Protein AF-A0A1G2CEJ8-F1 (afdb_monomer_lite)

Radius of gyration: 39.68 Å; chains: 1; bounding box: 111×38×113 Å

Sequence (406 aa):
MIALFLVVLTIVLVRSVEAQSACPAGYFQYGDFCCNSDPKLEQPNSAFGRKFCQPQITGCQVSGGSFCSAGSRNICCSTNQSCGLGTIYGAEVALCVSPPPPTGGSTSICSPKSSGYIGRTKDGQNVCCGANEEAGPAGRKIGINTPYCQPKRASACATGEQFVQGTGNYQTEKKCCPSNTIPSNHPNGLPFCAKLNLPTLSITSPAADQQSVAGAFPLTAAFTARPNSSINAVQLFIDGQFERQSPPNPVSPWTVNLQTWKLAPGPHTIKFVVTDNLGRTASTERRINIVAETVPPLVKFLQPPLGTTPWPSGGSSIHIKVSAQDETGIGQFQVCLDATCFWTCPTSAPTSSNLPRTVYCSLSISLTQLFKVNPIASVITAIAYDQAHSPNLGAAGVVVHKNDAY

pLDDT: mean 77.04, std 18.59, range [28.17, 98.56]

Structure (mmCIF, N/CA/C/O backbone):
data_AF-A0A1G2CEJ8-F1
#
_entry.id   AF-A0A1G2CEJ8-F1
#
loop_
_atom_site.group_PDB
_atom_site.id
_atom_site.type_symbol
_atom_site.label_atom_id
_atom_site.label_alt_id
_atom_site.label_comp_id
_atom_site.label_asym_id
_atom_site.label_entity_id
_atom_site.label_seq_id
_atom_site.pdbx_PDB_ins_code
_atom_site.Cartn_x
_atom_site.Cartn_y
_atom_site.Cartn_z
_atom_site.occupancy
_atom_site.B_iso_or_equiv
_atom_site.auth_seq_id
_atom_site.auth_comp_id
_atom_site.auth_asym_id
_atom_site.auth_atom_id
_atom_site.pdbx_PDB_model_num
ATOM 1 N N . MET A 1 1 ? 72.422 -15.495 -41.343 1.00 35.97 1 MET A N 1
ATOM 2 C CA . MET A 1 1 ? 71.133 -15.926 -41.932 1.00 35.97 1 MET A CA 1
ATOM 3 C C . MET A 1 1 ? 70.024 -15.173 -41.221 1.00 35.97 1 MET A C 1
ATOM 5 O O . MET A 1 1 ? 69.947 -15.242 -40.004 1.00 35.97 1 MET A O 1
ATOM 9 N N . ILE A 1 2 ? 69.268 -14.374 -41.968 1.00 34.38 2 ILE A N 1
ATOM 10 C CA . ILE A 1 2 ? 68.225 -13.463 -41.480 1.00 34.38 2 ILE A CA 1
ATOM 11 C C . ILE A 1 2 ? 66.977 -14.291 -41.138 1.00 34.38 2 ILE A C 1
ATOM 13 O O . ILE A 1 2 ? 66.460 -14.987 -42.008 1.00 34.38 2 ILE A O 1
ATOM 17 N N . ALA A 1 3 ? 66.513 -14.243 -39.887 1.00 32.28 3 ALA A N 1
ATOM 18 C CA . ALA A 1 3 ? 65.269 -14.890 -39.473 1.00 32.28 3 ALA A CA 1
ATOM 19 C C . ALA A 1 3 ? 64.085 -13.951 -39.756 1.00 32.28 3 ALA A C 1
ATOM 21 O O . ALA A 1 3 ? 63.938 -12.896 -39.141 1.00 32.28 3 ALA A O 1
ATOM 22 N N . LEU A 1 4 ? 63.281 -14.339 -40.742 1.00 32.31 4 LEU A N 1
ATOM 23 C CA . LEU A 1 4 ? 62.097 -13.641 -41.225 1.00 32.31 4 LEU A CA 1
ATOM 24 C C . LEU A 1 4 ? 60.948 -13.819 -40.211 1.00 32.31 4 LEU A C 1
ATOM 26 O O . LEU A 1 4 ? 60.440 -14.926 -40.039 1.00 32.31 4 LEU A O 1
ATOM 30 N N . PHE A 1 5 ? 60.537 -12.747 -39.531 1.00 33.28 5 PHE A N 1
ATOM 31 C CA . PHE A 1 5 ? 59.326 -12.741 -38.703 1.00 33.28 5 PHE A CA 1
ATOM 32 C C . PHE A 1 5 ? 58.088 -12.759 -39.613 1.00 33.28 5 PHE A C 1
ATOM 34 O O . PHE A 1 5 ? 57.746 -11.753 -40.235 1.00 33.28 5 PHE A O 1
ATOM 41 N N . LEU A 1 6 ? 57.413 -13.908 -39.696 1.00 29.64 6 LEU A N 1
ATOM 42 C CA . LEU A 1 6 ? 56.096 -14.024 -40.320 1.00 29.64 6 LEU A CA 1
ATOM 43 C C . LEU A 1 6 ? 55.048 -13.432 -39.366 1.00 29.64 6 LEU A C 1
ATOM 45 O O . LEU A 1 6 ? 54.658 -14.052 -38.378 1.00 29.64 6 LEU A O 1
ATOM 49 N N . VAL A 1 7 ? 54.591 -12.216 -39.658 1.00 32.00 7 VAL A N 1
ATOM 50 C CA . VAL A 1 7 ? 53.389 -11.646 -39.041 1.00 32.00 7 VAL A CA 1
ATOM 51 C C . VAL A 1 7 ? 52.187 -12.401 -39.607 1.00 32.00 7 VAL A C 1
ATOM 53 O O . VAL A 1 7 ? 51.800 -12.200 -40.758 1.00 32.00 7 VAL A O 1
ATOM 56 N N . VAL A 1 8 ? 51.604 -13.295 -38.808 1.00 31.78 8 VAL A N 1
ATOM 57 C CA . VAL A 1 8 ? 50.319 -13.928 -39.124 1.00 31.78 8 VAL A CA 1
ATOM 58 C C . VAL A 1 8 ? 49.234 -12.868 -38.955 1.00 31.78 8 VAL A C 1
ATOM 60 O O . VAL A 1 8 ? 48.739 -12.622 -37.858 1.00 31.78 8 VAL A O 1
ATOM 63 N N . LEU A 1 9 ? 48.887 -12.205 -40.056 1.00 30.30 9 LEU A N 1
ATOM 64 C CA . LEU A 1 9 ? 47.687 -11.389 -40.148 1.00 30.30 9 LEU A CA 1
ATOM 65 C C . LEU A 1 9 ? 46.486 -12.346 -40.146 1.00 30.30 9 LEU A C 1
ATOM 67 O O . LEU A 1 9 ? 46.172 -12.966 -41.163 1.00 30.30 9 LEU A O 1
ATOM 71 N N . THR A 1 10 ? 45.824 -12.500 -39.002 1.00 30.91 10 THR A N 1
ATOM 72 C CA . THR A 1 10 ? 44.514 -13.151 -38.916 1.00 30.91 10 THR A CA 1
ATOM 73 C C . THR A 1 10 ? 43.495 -12.299 -39.667 1.00 30.91 10 THR A C 1
ATOM 75 O O . THR A 1 10 ? 42.851 -11.408 -39.119 1.00 30.91 10 THR A O 1
ATOM 78 N N . ILE A 1 11 ? 43.347 -12.565 -40.964 1.00 30.42 11 ILE A N 1
ATOM 79 C CA . ILE A 1 11 ? 42.188 -12.118 -41.729 1.00 30.42 11 ILE A CA 1
ATOM 80 C C . ILE A 1 11 ? 40.990 -12.864 -41.142 1.00 30.42 11 ILE A C 1
ATOM 82 O O . ILE A 1 11 ? 40.831 -14.069 -41.344 1.00 30.42 11 ILE A O 1
ATOM 86 N N . VAL A 1 12 ? 40.157 -12.151 -40.384 1.00 30.77 12 VAL A N 1
ATOM 87 C CA . VAL A 1 12 ? 38.815 -12.612 -40.023 1.00 30.77 12 VAL A CA 1
ATOM 88 C C . VAL A 1 12 ? 38.044 -12.760 -41.333 1.00 30.77 12 VAL A C 1
ATOM 90 O O . VAL A 1 12 ? 37.510 -11.793 -41.871 1.00 30.77 12 VAL A O 1
ATOM 93 N N . LEU A 1 13 ? 38.029 -13.972 -41.885 1.00 28.17 13 LEU A N 1
ATOM 94 C CA . LEU A 1 13 ? 37.090 -14.348 -42.932 1.00 28.17 13 LEU A CA 1
ATOM 95 C C . LEU A 1 13 ? 35.694 -14.255 -42.313 1.00 28.17 13 LEU A C 1
ATOM 97 O O . LEU A 1 13 ? 35.285 -15.121 -41.539 1.00 28.17 13 LEU A O 1
ATOM 101 N N . VAL A 1 14 ? 34.990 -13.163 -42.612 1.00 33.34 14 VAL A N 1
ATOM 102 C CA . VAL A 1 14 ? 33.585 -12.976 -42.252 1.00 33.34 14 VAL A CA 1
ATOM 103 C C . VAL A 1 14 ? 32.796 -14.046 -43.001 1.00 33.34 14 VAL A C 1
ATOM 105 O O . VAL A 1 14 ? 32.482 -13.887 -44.178 1.00 33.34 14 VAL A O 1
ATOM 108 N N . ARG A 1 15 ? 32.532 -15.178 -42.340 1.00 38.00 15 ARG A N 1
ATOM 109 C CA . ARG A 1 15 ? 31.596 -16.179 -42.852 1.00 38.00 15 ARG A CA 1
ATOM 110 C C . ARG A 1 15 ? 30.232 -15.503 -42.969 1.00 38.00 15 ARG A C 1
ATOM 112 O O . ARG A 1 15 ? 29.768 -14.886 -42.011 1.00 38.00 15 ARG A O 1
ATOM 119 N N . SER A 1 16 ? 29.620 -15.593 -44.144 1.00 41.19 16 SER A N 1
ATOM 120 C CA . SER A 1 16 ? 28.220 -15.237 -44.355 1.00 41.19 16 SER A CA 1
ATOM 121 C C . SER A 1 16 ? 27.370 -15.986 -43.331 1.00 41.19 16 SER A C 1
ATOM 123 O O . SER A 1 16 ? 27.399 -17.216 -43.285 1.00 41.19 16 SER A O 1
ATOM 125 N N . VAL A 1 17 ? 26.661 -15.252 -42.476 1.00 46.19 17 VAL A N 1
ATOM 126 C CA . VAL A 1 17 ? 25.715 -15.851 -41.533 1.00 46.19 17 VAL A CA 1
ATOM 127 C C . VAL A 1 17 ? 24.447 -16.119 -42.330 1.00 46.19 17 VAL A C 1
ATOM 129 O O . VAL A 1 17 ? 23.700 -15.194 -42.653 1.00 46.19 17 VAL A O 1
ATOM 132 N N . GLU A 1 18 ? 24.258 -17.376 -42.728 1.00 52.84 18 GLU A N 1
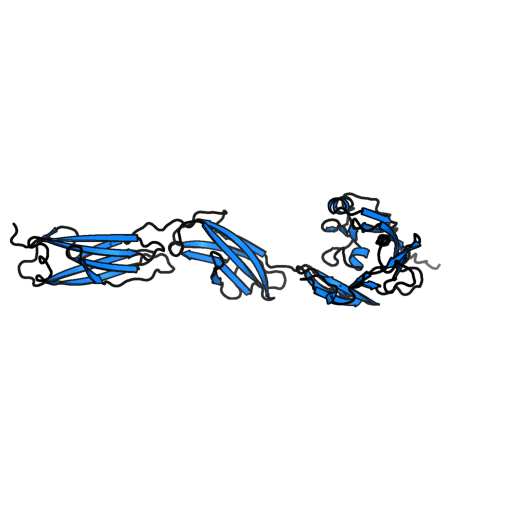ATOM 133 C CA . GLU A 1 18 ? 23.005 -17.825 -43.326 1.00 52.84 18 GLU A CA 1
ATOM 134 C C . GLU A 1 18 ? 21.825 -17.481 -42.410 1.00 52.84 18 GLU A C 1
ATOM 136 O O . GLU A 1 18 ? 21.965 -17.295 -41.201 1.00 52.84 18 GLU A O 1
ATOM 141 N N . ALA A 1 19 ? 20.651 -17.370 -43.016 1.00 52.47 19 ALA A N 1
ATOM 142 C CA . ALA A 1 19 ? 19.392 -17.105 -42.351 1.00 52.47 19 ALA A CA 1
ATOM 143 C C . ALA A 1 19 ? 19.157 -18.090 -41.172 1.00 52.47 19 ALA A C 1
ATOM 145 O O . ALA A 1 19 ? 18.872 -19.262 -41.397 1.00 52.47 19 ALA A O 1
ATOM 146 N N . GLN A 1 20 ? 19.271 -17.630 -39.917 1.00 55.91 20 GLN A N 1
ATOM 147 C CA . GLN A 1 20 ? 19.134 -18.476 -38.719 1.00 55.91 20 GLN A CA 1
ATOM 148 C C . GLN A 1 20 ? 17.984 -18.012 -37.808 1.00 55.91 20 GLN A C 1
ATOM 150 O O . GLN A 1 20 ? 17.759 -16.818 -37.605 1.00 55.91 20 GLN A O 1
ATOM 155 N N . SER A 1 21 ? 17.246 -18.979 -37.252 1.00 61.91 21 SER A N 1
ATOM 156 C CA . SER A 1 21 ? 16.123 -18.773 -36.319 1.00 61.91 21 SER A CA 1
ATOM 157 C C . SER A 1 21 ? 16.562 -18.548 -34.865 1.00 61.91 21 SER A C 1
ATOM 159 O O . SER A 1 21 ? 15.732 -18.219 -34.019 1.00 61.91 21 SER A O 1
ATOM 161 N N . ALA A 1 22 ? 17.856 -18.710 -34.580 1.00 64.88 22 ALA A N 1
ATOM 162 C CA . ALA A 1 22 ? 18.482 -18.551 -33.271 1.00 64.88 22 ALA A CA 1
ATOM 163 C C . ALA A 1 22 ? 19.863 -17.888 -33.416 1.00 64.88 22 ALA A C 1
ATOM 165 O O . ALA A 1 22 ? 20.429 -17.860 -34.508 1.00 64.88 22 ALA A O 1
ATOM 166 N N . CYS A 1 23 ? 20.407 -17.337 -32.326 1.00 64.44 23 CYS A N 1
ATOM 167 C CA . CYS A 1 23 ? 21.718 -16.691 -32.379 1.00 64.44 23 CYS A CA 1
ATOM 168 C C . CYS A 1 23 ? 22.859 -17.711 -32.539 1.00 64.44 23 CYS A C 1
ATOM 170 O O . CYS A 1 23 ? 22.865 -18.715 -31.822 1.00 64.44 23 CYS A O 1
ATOM 172 N N . PRO A 1 24 ? 23.847 -17.452 -33.419 1.00 64.75 24 PRO A N 1
ATOM 173 C CA . PRO A 1 24 ? 25.042 -18.283 -33.526 1.00 64.75 24 PRO A CA 1
ATOM 174 C C . PRO A 1 24 ? 25.794 -18.385 -32.191 1.00 64.75 24 PRO A C 1
ATOM 176 O O . PRO A 1 24 ? 25.770 -17.462 -31.373 1.00 64.75 24 PRO A O 1
ATOM 179 N N . ALA A 1 25 ? 26.525 -19.483 -31.985 1.00 55.25 25 ALA A N 1
ATOM 180 C CA . ALA A 1 25 ? 27.359 -19.657 -30.798 1.00 55.25 25 ALA A CA 1
ATOM 181 C C . ALA A 1 25 ? 28.370 -18.497 -30.650 1.00 55.25 25 ALA A C 1
ATOM 183 O O . ALA A 1 25 ? 29.103 -18.183 -31.587 1.00 55.25 25 ALA A O 1
ATOM 184 N N . GLY A 1 26 ? 28.396 -17.861 -29.472 1.00 55.47 26 GLY A N 1
ATOM 185 C CA . GLY A 1 26 ? 29.241 -16.694 -29.177 1.00 55.47 26 GLY A CA 1
ATOM 186 C C . GLY A 1 26 ? 28.588 -15.324 -29.417 1.00 55.47 26 GLY A C 1
ATOM 187 O O . GLY A 1 26 ? 29.236 -14.310 -29.173 1.00 55.47 26 GLY A O 1
ATOM 188 N N . TYR A 1 27 ? 27.326 -15.274 -29.861 1.00 60.31 27 TYR A N 1
ATOM 189 C CA . TYR A 1 27 ? 26.544 -14.039 -29.999 1.00 60.31 27 TYR A CA 1
ATOM 190 C C . TYR A 1 27 ? 25.577 -13.866 -28.815 1.00 60.31 27 TYR A C 1
ATOM 192 O O . TYR A 1 27 ? 25.020 -14.833 -28.299 1.00 60.31 27 TYR A O 1
ATOM 200 N N . PHE A 1 28 ? 25.339 -12.621 -28.407 1.00 63.06 28 PHE A N 1
ATOM 201 C CA . PHE A 1 28 ? 24.365 -12.243 -27.384 1.00 63.06 28 PHE A CA 1
ATOM 202 C C . PHE A 1 28 ? 22.986 -11.992 -28.008 1.00 63.06 28 PHE A C 1
ATOM 204 O O . PHE A 1 28 ? 22.876 -11.238 -28.975 1.00 63.06 28 PHE A O 1
ATOM 211 N N . GLN A 1 29 ? 21.929 -12.579 -27.438 1.00 66.75 29 GLN A N 1
ATOM 212 C CA . GLN A 1 29 ? 20.546 -12.349 -27.870 1.00 66.75 29 GLN A CA 1
ATOM 213 C C . GLN A 1 29 ? 19.942 -11.124 -27.167 1.00 66.75 29 GLN A C 1
ATOM 215 O O . GLN A 1 29 ? 19.992 -11.010 -25.941 1.00 66.75 29 GLN A O 1
ATOM 220 N N . TYR A 1 30 ? 19.337 -10.223 -27.939 1.00 62.62 30 TYR A N 1
ATOM 221 C CA . TYR A 1 30 ? 18.629 -9.046 -27.442 1.00 62.62 30 TYR A CA 1
ATOM 222 C C . TYR A 1 30 ? 17.319 -8.847 -28.206 1.00 62.62 30 TYR A C 1
ATOM 224 O O . TYR A 1 30 ? 17.307 -8.300 -29.310 1.00 62.62 30 TYR A O 1
ATOM 232 N N . GLY A 1 31 ? 16.214 -9.305 -27.611 1.00 68.69 31 GLY A N 1
ATOM 233 C CA . GLY A 1 31 ? 14.928 -9.384 -28.305 1.00 68.69 31 GLY A CA 1
ATOM 234 C C . GLY A 1 31 ? 15.077 -10.193 -29.593 1.00 68.69 31 GLY A C 1
ATOM 235 O O . GLY A 1 31 ? 15.577 -11.317 -29.558 1.00 68.69 31 GLY A O 1
ATOM 236 N N . ASP A 1 32 ? 14.733 -9.560 -30.712 1.00 64.94 32 ASP A N 1
ATOM 237 C CA . ASP A 1 32 ? 14.793 -10.129 -32.060 1.00 64.94 32 ASP A CA 1
ATOM 238 C C . ASP A 1 32 ? 16.157 -9.945 -32.752 1.00 64.94 32 ASP A C 1
ATOM 240 O O . ASP A 1 32 ? 16.234 -10.012 -33.975 1.00 64.94 32 ASP A O 1
ATOM 244 N N . PHE A 1 33 ? 17.241 -9.661 -32.020 1.00 64.19 33 PHE A N 1
ATOM 245 C CA . PHE A 1 33 ? 18.581 -9.429 -32.580 1.00 64.19 33 PHE A CA 1
ATOM 246 C C . PHE A 1 33 ? 19.659 -10.298 -31.917 1.00 64.19 33 PHE A C 1
ATOM 248 O O . PHE A 1 33 ? 19.593 -10.605 -30.729 1.00 64.19 33 PHE A O 1
ATOM 255 N N . CYS A 1 34 ? 20.696 -10.628 -32.685 1.00 67.44 34 CYS A N 1
ATOM 256 C CA . CYS A 1 34 ? 21.897 -11.348 -32.272 1.00 67.44 34 CYS A CA 1
ATOM 257 C C . CYS A 1 34 ? 23.133 -10.466 -32.478 1.00 67.44 34 CYS A C 1
ATOM 259 O O . CYS A 1 34 ? 23.408 -10.059 -33.605 1.00 67.44 34 CYS A O 1
ATOM 261 N N . CYS A 1 35 ? 23.889 -10.188 -31.416 1.00 66.75 35 CYS A N 1
ATOM 262 C CA . CYS A 1 35 ? 25.040 -9.277 -31.410 1.00 66.75 35 CYS A CA 1
ATOM 263 C C . CYS A 1 35 ? 26.358 -10.008 -31.118 1.00 66.75 35 CYS A C 1
ATOM 265 O O . CYS A 1 35 ? 26.410 -10.818 -30.201 1.00 66.75 35 CYS A O 1
ATOM 267 N N . ASN A 1 36 ? 27.435 -9.711 -31.851 1.00 52.38 36 ASN A N 1
ATOM 268 C CA . ASN A 1 36 ? 28.765 -10.304 -31.620 1.00 52.38 36 ASN A CA 1
ATOM 269 C C . ASN A 1 36 ? 29.618 -9.551 -30.574 1.00 52.38 36 ASN A C 1
ATOM 271 O O . ASN A 1 36 ? 30.761 -9.931 -30.324 1.00 52.38 36 ASN A O 1
ATOM 275 N N . SER A 1 37 ? 29.073 -8.483 -29.989 1.00 54.38 37 SER A N 1
ATOM 276 C CA . SER A 1 37 ? 29.638 -7.693 -28.893 1.00 54.38 37 SER A CA 1
ATOM 277 C C . SER A 1 37 ? 28.637 -7.639 -27.736 1.00 54.38 37 SER A C 1
ATOM 279 O O . SER A 1 37 ? 27.437 -7.823 -27.955 1.00 54.38 37 SER A O 1
ATOM 281 N N . ASP A 1 38 ? 29.116 -7.428 -26.501 1.00 47.25 38 ASP A N 1
ATOM 282 C CA . ASP A 1 38 ? 28.239 -7.338 -25.324 1.00 47.25 38 ASP A CA 1
ATOM 283 C C . ASP A 1 38 ? 27.252 -6.161 -25.501 1.00 47.25 38 ASP A C 1
ATOM 285 O O . ASP A 1 38 ? 27.667 -4.994 -25.513 1.00 47.25 38 ASP A O 1
ATOM 289 N N . PRO A 1 39 ? 25.936 -6.429 -25.603 1.00 47.78 39 PRO A N 1
ATOM 290 C CA . PRO A 1 39 ? 24.915 -5.415 -25.852 1.00 47.78 39 PRO A CA 1
ATOM 291 C C . PRO A 1 39 ? 24.727 -4.433 -24.684 1.00 47.78 39 PRO A C 1
ATOM 293 O O . PRO A 1 39 ? 23.977 -3.462 -24.806 1.00 47.78 39 PRO A O 1
ATOM 296 N N . LYS A 1 40 ? 25.419 -4.626 -23.549 1.00 44.12 40 LYS A N 1
ATOM 297 C CA . LYS A 1 40 ? 25.546 -3.600 -22.499 1.00 44.12 40 LYS A CA 1
ATOM 298 C C . LYS A 1 40 ? 26.284 -2.346 -22.978 1.00 44.12 40 LYS A C 1
ATOM 300 O O . LYS A 1 40 ? 26.114 -1.295 -22.362 1.00 44.12 40 LYS A O 1
ATOM 305 N N . LEU A 1 41 ? 27.068 -2.445 -24.053 1.00 43.72 41 LEU A N 1
ATOM 306 C CA . LEU A 1 41 ? 27.821 -1.335 -24.639 1.00 43.72 41 LEU A CA 1
ATOM 307 C C . LEU A 1 41 ? 27.139 -0.759 -25.898 1.00 43.72 41 LEU A C 1
ATOM 309 O O . LEU A 1 41 ? 27.263 0.438 -26.149 1.00 43.72 41 LEU A O 1
ATOM 313 N N . GLU A 1 42 ? 26.353 -1.555 -26.641 1.00 49.97 42 GLU A N 1
ATOM 314 C CA . GLU A 1 42 ? 25.749 -1.174 -27.932 1.00 49.97 42 GLU A CA 1
ATOM 315 C C . GLU A 1 42 ? 24.356 -1.787 -28.166 1.00 49.97 42 GLU A C 1
ATOM 317 O O . GLU A 1 42 ? 24.182 -3.001 -28.146 1.00 49.97 42 GLU A O 1
ATOM 322 N N . GLN A 1 43 ? 23.351 -0.954 -28.468 1.00 50.53 43 GLN A N 1
ATOM 323 C CA . GLN A 1 43 ? 22.022 -1.431 -28.881 1.00 50.53 43 GLN A CA 1
ATOM 324 C C . GLN A 1 43 ? 21.944 -1.680 -30.399 1.00 50.53 43 GLN A C 1
ATOM 326 O O . GLN A 1 43 ? 22.449 -0.841 -31.149 1.00 50.53 43 GLN A O 1
ATOM 331 N N . PRO A 1 44 ? 21.208 -2.706 -30.881 1.00 46.56 44 PRO A N 1
ATOM 332 C CA . PRO A 1 44 ? 21.122 -3.074 -32.305 1.00 46.56 44 PRO A CA 1
ATOM 333 C C . PRO A 1 44 ? 20.685 -1.946 -33.253 1.00 46.56 44 PRO A C 1
ATOM 335 O O . PRO A 1 44 ? 21.039 -1.933 -34.428 1.00 46.56 44 PRO A O 1
ATOM 338 N N . ASN A 1 45 ? 19.927 -0.973 -32.743 1.00 45.75 45 ASN A N 1
ATOM 339 C CA . ASN A 1 45 ? 19.391 0.158 -33.503 1.00 45.75 45 ASN A CA 1
ATOM 340 C C . ASN A 1 45 ? 20.382 1.333 -33.684 1.00 45.75 45 ASN A C 1
ATOM 342 O O . ASN A 1 45 ? 20.096 2.262 -34.449 1.00 45.75 45 ASN A O 1
ATOM 346 N N . SER A 1 46 ? 21.540 1.350 -33.006 1.00 45.31 46 SER A N 1
ATOM 347 C CA . SER A 1 46 ? 22.577 2.368 -33.250 1.00 45.31 46 SER A CA 1
ATOM 348 C C . SER A 1 46 ? 23.330 2.081 -34.557 1.00 45.31 46 SER A C 1
ATOM 350 O O . SER A 1 46 ? 23.334 0.951 -35.037 1.00 45.31 46 SER A O 1
ATOM 352 N N . ALA A 1 47 ? 23.964 3.087 -35.171 1.00 45.34 47 ALA A N 1
ATOM 353 C CA . ALA A 1 47 ? 24.797 2.870 -36.363 1.00 45.34 47 ALA A CA 1
ATOM 354 C C . ALA A 1 47 ? 25.948 1.881 -36.084 1.00 45.34 47 ALA A C 1
ATOM 356 O O . ALA A 1 47 ? 26.409 1.184 -36.984 1.00 45.34 47 ALA A O 1
ATOM 357 N N . PHE A 1 48 ? 26.365 1.785 -34.819 1.00 44.94 48 PHE A N 1
ATOM 358 C CA . PHE A 1 48 ? 27.366 0.850 -34.323 1.00 44.94 48 PHE A CA 1
ATOM 359 C C . PHE A 1 48 ? 26.763 -0.523 -33.959 1.00 44.94 48 PHE A C 1
ATOM 361 O O . PHE A 1 48 ? 27.320 -1.542 -34.328 1.00 44.94 48 PHE A O 1
ATOM 368 N N . GLY A 1 49 ? 25.556 -0.605 -33.398 1.00 51.41 49 GLY A N 1
ATOM 369 C CA . GLY A 1 49 ? 24.831 -1.870 -33.228 1.00 51.41 49 GLY A CA 1
ATOM 370 C C . GLY A 1 49 ? 24.467 -2.502 -34.565 1.00 51.41 49 GLY A C 1
ATOM 371 O O . GLY A 1 49 ? 24.632 -3.697 -34.744 1.00 51.41 49 GLY A O 1
ATOM 372 N N . ARG A 1 50 ? 24.151 -1.697 -35.584 1.00 52.53 50 ARG A N 1
ATOM 373 C CA . ARG A 1 50 ? 24.059 -2.148 -36.982 1.00 52.53 50 ARG A CA 1
ATOM 374 C C . ARG A 1 50 ? 25.399 -2.649 -37.539 1.00 52.53 50 ARG A C 1
ATOM 376 O O . ARG A 1 50 ? 25.397 -3.337 -38.559 1.00 52.53 50 ARG A O 1
ATOM 383 N N . LYS A 1 51 ? 26.532 -2.340 -36.880 1.00 51.22 51 LYS A N 1
ATOM 384 C CA . LYS A 1 51 ? 27.868 -2.893 -37.171 1.00 51.22 51 LYS A CA 1
ATOM 385 C C . LYS A 1 51 ? 28.155 -4.239 -36.485 1.00 51.22 51 LYS A C 1
ATOM 387 O O . LYS A 1 51 ? 28.980 -4.985 -37.018 1.00 51.22 51 LYS A O 1
ATOM 392 N N . PHE A 1 52 ? 27.457 -4.610 -35.416 1.00 54.94 52 PHE A N 1
ATOM 393 C CA . PHE A 1 52 ? 27.792 -5.807 -34.623 1.00 54.94 52 PHE A CA 1
ATOM 394 C C . PHE A 1 52 ? 26.601 -6.737 -34.343 1.00 54.94 52 PHE A C 1
ATOM 396 O O . PHE A 1 52 ? 26.798 -7.875 -33.930 1.00 54.94 52 PHE A O 1
ATOM 403 N N . CYS A 1 53 ? 25.382 -6.296 -34.651 1.00 60.22 53 CYS A N 1
ATOM 404 C CA . CYS A 1 53 ? 24.131 -7.017 -34.459 1.00 60.22 53 CYS A CA 1
ATOM 405 C C . CYS A 1 53 ? 23.415 -7.298 -35.784 1.00 60.22 53 CYS A C 1
ATOM 407 O O . CYS A 1 53 ? 23.436 -6.484 -36.709 1.00 60.22 53 CYS A O 1
ATOM 409 N N . GLN A 1 54 ? 22.743 -8.444 -35.847 1.00 67.44 54 GLN A N 1
ATOM 410 C CA . GLN A 1 54 ? 21.904 -8.893 -36.958 1.00 67.44 54 GLN A CA 1
ATOM 411 C C . GLN A 1 54 ? 20.518 -9.283 -36.416 1.00 67.44 54 GLN A C 1
ATOM 413 O O . GLN A 1 54 ? 20.448 -9.835 -35.320 1.00 67.44 54 GLN A O 1
ATOM 418 N N . PRO A 1 55 ? 19.413 -9.002 -37.123 1.00 66.50 55 PRO A N 1
ATOM 419 C CA . PRO A 1 55 ? 18.088 -9.451 -36.705 1.00 66.50 55 PRO A CA 1
ATOM 420 C C . PRO A 1 55 ? 17.934 -10.972 -36.843 1.00 66.50 55 PRO A C 1
ATOM 422 O O . PRO A 1 55 ? 18.613 -11.608 -37.650 1.00 66.50 55 PRO A O 1
ATOM 425 N N . GLN A 1 56 ? 16.996 -11.534 -36.087 1.00 72.69 56 GLN A N 1
ATOM 426 C CA . GLN A 1 56 ? 16.486 -12.893 -36.214 1.00 72.69 56 GLN A CA 1
ATOM 427 C C . GLN A 1 56 ? 15.317 -12.911 -37.198 1.00 72.69 56 GLN A C 1
ATOM 429 O O . GLN A 1 56 ? 14.472 -12.013 -37.209 1.00 72.69 56 GLN A O 1
ATOM 434 N N . ILE A 1 57 ? 15.237 -13.970 -37.999 1.00 73.62 57 ILE A N 1
ATOM 435 C CA . ILE A 1 57 ? 14.155 -14.150 -38.977 1.00 73.62 57 ILE A CA 1
ATOM 436 C C . ILE A 1 57 ? 12.803 -14.206 -38.278 1.00 73.62 57 ILE A C 1
ATOM 438 O O . ILE A 1 57 ? 11.881 -13.493 -38.661 1.00 73.62 57 ILE A O 1
ATOM 442 N N . THR A 1 58 ? 12.715 -15.005 -37.215 1.00 70.19 58 THR A N 1
ATOM 443 C CA . THR A 1 58 ? 11.473 -15.244 -36.480 1.00 70.19 58 THR A CA 1
ATOM 444 C C . THR A 1 58 ? 10.905 -13.945 -35.908 1.00 70.19 58 THR A C 1
ATOM 446 O O . THR A 1 58 ? 9.734 -13.647 -36.110 1.00 70.19 58 THR A O 1
ATOM 449 N N . GLY A 1 59 ? 11.744 -13.124 -35.271 1.00 68.00 59 GLY A N 1
ATOM 450 C CA . GLY A 1 59 ? 11.326 -11.832 -34.724 1.00 68.00 59 GLY A CA 1
ATOM 451 C C . GLY A 1 59 ? 10.931 -10.810 -35.793 1.00 68.00 59 GLY A C 1
ATOM 452 O O . GLY A 1 59 ? 9.936 -10.092 -35.663 1.00 68.00 59 GLY A O 1
ATOM 453 N N . CYS A 1 60 ? 11.653 -10.807 -36.916 1.00 69.94 60 CYS A N 1
ATOM 454 C CA . CYS A 1 60 ? 11.309 -9.971 -38.061 1.00 69.94 60 CYS A CA 1
ATOM 455 C C . CYS A 1 60 ? 9.930 -10.322 -38.647 1.00 69.94 60 CYS A C 1
ATOM 457 O O . CYS A 1 60 ? 9.124 -9.439 -38.929 1.00 69.94 60 CYS A O 1
ATOM 459 N N . GLN A 1 61 ? 9.623 -11.613 -38.773 1.00 72.38 61 GLN A N 1
ATOM 460 C CA . GLN A 1 61 ? 8.344 -12.068 -39.316 1.00 72.38 61 GLN A CA 1
ATOM 461 C C . GLN A 1 61 ? 7.174 -11.843 -38.344 1.00 72.38 61 GLN A C 1
ATOM 463 O O . GLN A 1 61 ? 6.090 -11.465 -38.785 1.00 72.38 61 GLN A O 1
ATOM 468 N N . VAL A 1 62 ? 7.381 -12.001 -37.029 1.00 67.75 62 VAL A N 1
ATOM 469 C CA . VAL A 1 62 ? 6.352 -11.734 -35.999 1.00 67.75 62 VAL A CA 1
ATOM 470 C C . VAL A 1 62 ? 5.937 -10.257 -35.972 1.00 67.75 62 VAL A C 1
ATOM 472 O O . VAL A 1 62 ? 4.778 -9.945 -35.713 1.00 67.75 62 VAL A O 1
ATOM 475 N N . SER A 1 63 ? 6.855 -9.345 -36.299 1.00 63.53 63 SER A N 1
ATOM 476 C CA . SER A 1 63 ? 6.583 -7.905 -36.413 1.00 63.53 63 SER A CA 1
ATOM 477 C C . SER A 1 63 ? 6.021 -7.481 -37.782 1.00 63.53 63 SER A C 1
ATOM 479 O O . SER A 1 63 ? 5.837 -6.290 -38.034 1.00 63.53 63 SER A O 1
ATOM 481 N N . GLY A 1 64 ? 5.728 -8.440 -38.670 1.00 66.88 64 GLY A N 1
ATOM 482 C CA . GLY A 1 64 ? 5.224 -8.190 -40.023 1.00 66.88 64 GLY A CA 1
ATOM 483 C C . GLY A 1 64 ? 6.279 -7.650 -40.994 1.00 66.88 64 GLY A C 1
ATOM 484 O O . GLY A 1 64 ? 5.936 -7.239 -42.099 1.00 66.88 64 GLY A O 1
ATOM 485 N N . GLY A 1 65 ? 7.555 -7.623 -40.605 1.00 73.50 65 GLY A N 1
ATOM 486 C CA . GLY A 1 65 ? 8.650 -7.141 -41.437 1.00 73.50 65 GLY A CA 1
ATOM 487 C C . GLY A 1 65 ? 9.155 -8.171 -42.453 1.00 73.50 65 GLY A C 1
ATOM 488 O O . GLY A 1 65 ? 8.979 -9.380 -42.306 1.00 73.50 65 GLY A O 1
ATOM 489 N N . SER A 1 66 ? 9.825 -7.679 -43.495 1.00 78.62 66 SER A N 1
ATOM 490 C CA . SER A 1 66 ? 10.553 -8.490 -44.475 1.00 78.62 66 SER A CA 1
ATOM 491 C C . SER A 1 66 ? 12.011 -8.649 -44.054 1.00 78.62 66 SER A C 1
ATOM 493 O O . SER A 1 66 ? 12.723 -7.661 -43.866 1.00 78.62 66 SER A O 1
ATOM 495 N N . PHE A 1 67 ? 12.475 -9.891 -43.919 1.00 77.81 67 PHE A N 1
ATOM 496 C CA . PHE A 1 67 ? 13.873 -10.180 -43.609 1.00 77.81 67 PHE A CA 1
ATOM 497 C C . PHE A 1 67 ? 14.730 -10.091 -44.874 1.00 77.81 67 PHE A C 1
ATOM 499 O O . PHE A 1 67 ? 14.532 -10.850 -45.820 1.00 77.81 67 PHE A O 1
ATOM 506 N N . CYS A 1 68 ? 15.699 -9.183 -44.877 1.00 76.44 68 CYS A N 1
ATOM 507 C CA . CYS A 1 68 ? 16.595 -8.936 -45.997 1.00 76.44 68 CYS A CA 1
ATOM 508 C C . CYS A 1 68 ? 18.010 -9.385 -45.634 1.00 76.44 68 CYS A C 1
ATOM 510 O O . CYS A 1 68 ? 18.574 -8.914 -44.644 1.00 76.44 68 CYS A O 1
ATOM 512 N N . SER A 1 69 ? 18.601 -10.264 -46.440 1.00 73.44 69 SER A N 1
ATOM 513 C CA . SER A 1 69 ? 19.963 -10.767 -46.246 1.00 73.44 69 SER A CA 1
ATOM 514 C C . SER A 1 69 ? 20.880 -10.361 -47.393 1.00 73.44 69 SER A C 1
ATOM 516 O O . SER A 1 69 ? 20.505 -10.450 -48.560 1.00 73.44 69 SER A O 1
ATOM 518 N N . ALA A 1 70 ? 22.089 -9.901 -47.064 1.00 65.50 70 ALA A N 1
ATOM 519 C CA . ALA A 1 70 ? 23.121 -9.623 -48.056 1.00 65.50 70 ALA A CA 1
ATOM 520 C C . ALA A 1 70 ? 24.521 -9.613 -47.441 1.00 65.50 70 ALA A C 1
ATOM 522 O O . ALA A 1 70 ? 24.785 -8.917 -46.454 1.00 65.50 70 ALA A O 1
ATOM 523 N N . GLY A 1 71 ? 25.422 -10.383 -48.053 1.00 67.31 71 GLY A N 1
ATOM 524 C CA . GLY A 1 71 ? 26.814 -10.520 -47.638 1.00 67.31 71 GLY A CA 1
ATOM 525 C C . GLY A 1 71 ? 26.985 -10.773 -46.138 1.00 67.31 71 GLY A C 1
ATOM 526 O O . GLY A 1 71 ? 26.695 -11.852 -45.624 1.00 67.31 71 GLY A O 1
ATOM 527 N N . SER A 1 72 ? 27.509 -9.767 -45.438 1.00 55.00 72 SER A N 1
ATOM 528 C CA . SER A 1 72 ? 27.880 -9.851 -44.023 1.00 55.00 72 SER A CA 1
ATOM 529 C C . SER A 1 72 ? 26.792 -9.360 -43.060 1.00 55.00 72 SER A C 1
ATOM 531 O O . SER A 1 72 ? 27.007 -9.405 -41.845 1.00 55.00 72 SER A O 1
ATOM 533 N N . ARG A 1 73 ? 25.664 -8.818 -43.548 1.00 62.50 73 ARG A N 1
ATOM 534 C CA . ARG A 1 73 ? 24.650 -8.179 -42.689 1.00 62.50 73 ARG A CA 1
ATOM 535 C C . ARG A 1 73 ? 23.227 -8.388 -43.181 1.00 62.50 73 ARG A C 1
ATOM 537 O O . ARG A 1 73 ? 22.896 -8.023 -44.305 1.00 62.50 73 ARG A O 1
ATOM 544 N N . ASN A 1 74 ? 22.381 -8.840 -42.263 1.00 71.31 74 ASN A N 1
ATOM 545 C CA . ASN A 1 74 ? 20.941 -8.941 -42.456 1.00 71.31 74 ASN A CA 1
ATOM 546 C C . ASN A 1 74 ? 20.236 -7.736 -41.808 1.00 71.31 74 ASN A C 1
ATOM 548 O O . ASN A 1 74 ? 20.752 -7.156 -40.849 1.00 71.31 74 ASN A O 1
ATOM 552 N N . ILE A 1 75 ? 19.062 -7.360 -42.307 1.00 71.81 75 ILE A N 1
ATOM 553 C CA . ILE A 1 75 ? 18.210 -6.298 -41.756 1.00 71.81 75 ILE A CA 1
ATOM 554 C C . ILE A 1 75 ? 16.738 -6.727 -41.828 1.00 71.81 75 ILE A C 1
ATOM 556 O O . ILE A 1 75 ? 16.360 -7.497 -42.705 1.00 71.81 75 ILE A O 1
ATOM 560 N N . CYS A 1 76 ? 15.911 -6.244 -40.901 1.00 74.12 76 CYS A N 1
ATOM 561 C CA . CYS A 1 76 ? 14.464 -6.413 -40.960 1.00 74.12 76 CYS A CA 1
ATOM 562 C C . CYS A 1 76 ? 13.832 -5.111 -41.451 1.00 74.12 76 CYS A C 1
ATOM 564 O O . CYS A 1 76 ? 14.008 -4.071 -40.813 1.00 74.12 76 CYS A O 1
ATOM 566 N N . CYS A 1 77 ? 13.129 -5.166 -42.576 1.00 73.25 77 CYS A N 1
ATOM 567 C CA . CYS A 1 77 ? 12.478 -4.016 -43.189 1.00 73.25 77 CYS A CA 1
ATOM 568 C C . CYS A 1 77 ? 10.992 -3.995 -42.873 1.00 73.25 77 CYS A C 1
ATOM 570 O O . CYS A 1 77 ? 10.346 -5.037 -42.847 1.00 73.25 77 CYS A O 1
ATOM 572 N N . SER A 1 78 ? 10.437 -2.809 -42.631 1.00 75.25 78 SER A N 1
ATOM 573 C CA . SER A 1 78 ? 9.000 -2.667 -42.382 1.00 75.25 78 SER A CA 1
ATOM 574 C C . SER A 1 78 ? 8.176 -3.086 -43.608 1.00 75.25 78 SER A C 1
ATOM 576 O O . SER A 1 78 ? 8.685 -3.102 -44.725 1.00 75.25 78 SER A O 1
ATOM 578 N N . THR A 1 79 ? 6.884 -3.371 -43.418 1.00 72.44 79 THR A N 1
ATOM 579 C CA . THR A 1 79 ? 5.941 -3.782 -44.485 1.00 72.44 79 THR A CA 1
ATOM 580 C C . THR A 1 79 ? 5.928 -2.862 -45.708 1.00 72.44 79 THR A C 1
ATOM 582 O O . THR A 1 79 ? 5.667 -3.307 -46.820 1.00 72.44 79 THR A O 1
ATOM 585 N N . ASN A 1 80 ? 6.233 -1.581 -45.507 1.00 66.94 80 ASN A N 1
ATOM 586 C CA . ASN A 1 80 ? 6.270 -0.563 -46.551 1.00 66.94 80 ASN A CA 1
ATOM 587 C C . ASN A 1 80 ? 7.687 -0.339 -47.099 1.00 66.94 80 ASN A C 1
ATOM 589 O O . ASN A 1 80 ? 7.978 0.769 -47.525 1.00 66.94 80 ASN A O 1
ATOM 593 N N . GLN A 1 81 ? 8.600 -1.307 -47.014 1.00 68.00 81 GLN A N 1
ATOM 594 C CA . GLN A 1 81 ? 9.985 -1.181 -47.476 1.00 68.00 81 GLN A CA 1
ATOM 595 C C . GLN A 1 81 ? 10.427 -2.449 -48.215 1.00 68.00 81 GLN A C 1
ATOM 597 O O . GLN A 1 81 ? 10.058 -3.559 -47.845 1.00 68.00 81 GLN A O 1
ATOM 602 N N . SER A 1 82 ? 11.236 -2.287 -49.259 1.00 74.06 82 SER A N 1
ATOM 603 C CA . SER A 1 82 ? 11.850 -3.367 -50.029 1.00 74.06 82 SER A CA 1
ATOM 604 C C . SER A 1 82 ? 13.307 -3.591 -49.624 1.00 74.06 82 SER A C 1
ATOM 606 O O . SER A 1 82 ? 14.001 -2.667 -49.196 1.00 74.06 82 SER A O 1
ATOM 608 N N . CYS A 1 83 ? 13.792 -4.821 -49.793 1.00 71.69 83 CYS A N 1
ATOM 609 C CA . CYS A 1 83 ? 15.201 -5.147 -49.595 1.00 71.69 83 CYS A CA 1
ATOM 610 C C . CYS A 1 83 ? 16.069 -4.490 -50.676 1.00 71.69 83 CYS A C 1
ATOM 612 O O . CYS A 1 83 ? 15.799 -4.657 -51.864 1.00 71.69 83 CYS A O 1
ATOM 614 N N . GLY A 1 84 ? 17.129 -3.794 -50.266 1.00 70.69 84 GLY A N 1
ATOM 615 C CA . GLY A 1 84 ? 18.185 -3.290 -51.147 1.00 70.69 84 GLY A CA 1
ATOM 616 C C . GLY A 1 84 ? 19.571 -3.737 -50.685 1.00 70.69 84 GLY A C 1
ATOM 617 O O . GLY A 1 84 ? 19.740 -4.248 -49.574 1.00 70.69 84 GLY A O 1
ATOM 618 N N . LEU A 1 85 ? 20.581 -3.527 -51.530 1.00 67.00 85 LEU A N 1
ATOM 619 C CA . LEU A 1 85 ? 21.969 -3.919 -51.266 1.00 67.00 85 LEU A CA 1
ATOM 620 C C . LEU A 1 85 ? 22.854 -2.698 -51.015 1.00 67.00 85 LEU A C 1
ATOM 622 O O . LEU A 1 85 ? 22.764 -1.694 -51.703 1.00 67.00 85 LEU A O 1
ATOM 626 N N . GLY A 1 86 ? 23.763 -2.759 -50.056 1.00 66.00 86 GLY A N 1
ATOM 627 C CA . GLY A 1 86 ? 24.678 -1.669 -49.724 1.00 66.00 86 GLY A CA 1
ATOM 628 C C . GLY A 1 86 ? 26.118 -2.125 -49.621 1.00 66.00 86 GLY A C 1
ATOM 629 O O . GLY A 1 86 ? 26.419 -3.317 -49.639 1.00 66.00 86 GLY A O 1
ATOM 630 N N . THR A 1 87 ? 27.013 -1.158 -49.442 1.00 57.59 87 THR A N 1
ATOM 631 C CA . THR A 1 87 ? 28.394 -1.421 -49.032 1.00 57.59 87 THR A CA 1
ATOM 632 C C . THR A 1 87 ? 28.778 -0.561 -47.839 1.00 57.59 87 THR A C 1
ATOM 634 O O . THR A 1 87 ? 28.540 0.648 -47.841 1.00 57.59 87 THR A O 1
ATOM 637 N N . ILE A 1 88 ? 29.393 -1.174 -46.825 1.00 52.78 88 ILE A N 1
ATOM 638 C CA . ILE A 1 88 ? 30.006 -0.495 -45.674 1.00 52.78 88 ILE A CA 1
ATOM 639 C C . ILE A 1 88 ? 31.473 -0.915 -45.629 1.00 52.78 88 ILE A C 1
ATOM 641 O O . ILE A 1 88 ? 31.766 -2.094 -45.452 1.00 52.78 88 ILE A O 1
ATOM 645 N N . TYR A 1 89 ? 32.398 0.035 -45.799 1.00 50.22 89 TYR A N 1
ATOM 646 C CA . TYR A 1 89 ? 33.849 -0.227 -45.810 1.00 50.22 89 TYR A CA 1
ATOM 647 C C . TYR A 1 89 ? 34.281 -1.356 -46.772 1.00 50.22 89 TYR A C 1
ATOM 649 O O . TYR A 1 89 ? 35.245 -2.066 -46.508 1.00 50.22 89 TYR A O 1
ATOM 657 N N . GLY A 1 90 ? 33.569 -1.525 -47.891 1.00 53.19 90 GLY A N 1
ATOM 658 C CA . GLY A 1 90 ? 33.860 -2.551 -48.899 1.00 53.19 90 GLY A CA 1
ATOM 659 C C . GLY A 1 90 ? 33.182 -3.909 -48.677 1.00 53.19 90 GLY A C 1
ATOM 660 O O . GLY A 1 90 ? 33.275 -4.756 -49.559 1.00 53.19 90 GLY A O 1
ATOM 661 N N . ALA A 1 91 ? 32.463 -4.116 -47.568 1.00 54.03 91 ALA A N 1
ATOM 662 C CA . ALA A 1 91 ? 31.650 -5.314 -47.335 1.00 54.03 91 ALA A CA 1
ATOM 663 C C . ALA A 1 91 ? 30.190 -5.092 -47.761 1.00 54.03 91 ALA A C 1
ATOM 665 O O . ALA A 1 91 ? 29.640 -4.014 -47.527 1.00 54.03 91 ALA A O 1
ATOM 666 N N . GLU A 1 92 ? 29.567 -6.107 -48.363 1.00 63.56 92 GLU A N 1
ATOM 667 C CA . GLU A 1 92 ? 28.156 -6.086 -48.770 1.00 63.56 92 GLU A CA 1
ATOM 668 C C . GLU A 1 92 ? 27.218 -6.211 -47.559 1.00 63.56 92 GLU A C 1
ATOM 670 O O . GLU A 1 92 ? 27.477 -6.996 -46.640 1.00 63.56 92 GLU A O 1
ATOM 675 N N . VAL A 1 93 ? 26.146 -5.414 -47.550 1.00 67.44 93 VAL A N 1
ATOM 676 C CA . VAL A 1 93 ? 25.173 -5.332 -46.448 1.00 67.44 93 VAL A CA 1
ATOM 677 C C . VAL A 1 93 ? 23.743 -5.216 -46.977 1.00 67.44 93 VAL A C 1
ATOM 679 O O . VAL A 1 93 ? 23.539 -4.631 -48.040 1.00 67.44 93 VAL A O 1
ATOM 682 N N . ALA A 1 94 ? 22.747 -5.723 -46.245 1.00 71.56 94 ALA A N 1
ATOM 683 C CA . ALA A 1 94 ? 21.337 -5.528 -46.593 1.00 71.56 94 ALA A CA 1
ATOM 684 C C . ALA A 1 94 ? 20.808 -4.184 -46.067 1.00 71.56 94 ALA A C 1
ATOM 686 O O . ALA A 1 94 ? 21.205 -3.726 -44.992 1.00 71.56 94 ALA A O 1
ATOM 687 N N . LEU A 1 95 ? 19.901 -3.560 -46.821 1.00 68.75 95 LEU A N 1
ATOM 688 C CA . LEU A 1 95 ? 19.304 -2.252 -46.544 1.00 68.75 95 LEU A CA 1
ATOM 689 C C . LEU A 1 95 ? 17.782 -2.303 -46.697 1.00 68.75 95 LEU A C 1
ATOM 691 O O . LEU A 1 95 ? 17.267 -3.097 -47.482 1.00 68.75 95 LEU A O 1
ATOM 695 N N . CYS A 1 96 ? 17.083 -1.390 -46.024 1.00 69.00 96 CYS A N 1
ATOM 696 C CA . CYS A 1 96 ? 15.664 -1.145 -46.262 1.00 69.00 96 CYS A CA 1
ATOM 697 C C . CYS A 1 96 ? 15.487 0.069 -47.159 1.00 69.00 96 CYS A C 1
ATOM 699 O O . CYS A 1 96 ? 15.954 1.163 -46.835 1.00 69.00 96 CYS A O 1
ATOM 701 N N . VAL A 1 97 ? 14.812 -0.132 -48.283 1.00 69.31 97 VAL A N 1
ATOM 702 C CA . VAL A 1 97 ? 14.523 0.903 -49.269 1.00 69.31 97 VAL A CA 1
ATOM 703 C C . VAL A 1 97 ? 13.036 1.202 -49.218 1.00 69.31 97 VAL A C 1
ATOM 705 O O . VAL A 1 97 ? 12.211 0.299 -49.298 1.00 69.31 97 VAL A O 1
ATOM 708 N N . SER A 1 98 ? 12.669 2.466 -49.062 1.00 65.69 98 SER A N 1
ATOM 709 C CA . SER A 1 98 ? 11.263 2.856 -49.147 1.00 65.69 98 SER A CA 1
ATOM 710 C C . SER A 1 98 ? 10.810 2.828 -50.617 1.00 65.69 98 SER A C 1
ATOM 712 O O . SER A 1 98 ? 11.512 3.393 -51.462 1.00 65.69 98 SER A O 1
ATOM 714 N N . PRO A 1 99 ? 9.662 2.210 -50.954 1.00 58.00 99 PRO A N 1
ATOM 715 C CA . PRO A 1 99 ? 9.110 2.238 -52.293 1.00 58.00 99 PRO A CA 1
ATOM 716 C C . PRO A 1 99 ? 8.759 3.684 -52.671 1.00 58.00 99 PRO A C 1
ATOM 718 O O . PRO A 1 99 ? 8.430 4.498 -51.798 1.00 58.00 99 PRO A O 1
ATOM 721 N N . PRO A 1 100 ? 8.818 4.033 -53.966 1.00 51.34 100 PRO A N 1
ATOM 722 C CA . PRO A 1 100 ? 8.314 5.318 -54.425 1.00 51.34 100 PRO A CA 1
ATOM 723 C C . PRO A 1 100 ? 6.817 5.439 -54.078 1.00 51.34 100 PRO A C 1
ATOM 725 O O . PRO A 1 100 ? 6.091 4.446 -54.183 1.00 51.34 100 PRO A O 1
ATOM 728 N N . PRO A 1 101 ? 6.335 6.622 -53.650 1.00 44.47 101 PRO A N 1
ATOM 729 C CA . PRO A 1 101 ? 4.929 6.796 -53.300 1.00 44.47 101 PRO A CA 1
ATOM 730 C C . PRO A 1 101 ? 4.025 6.518 -54.514 1.00 44.47 101 PRO A C 1
ATOM 732 O O . PRO A 1 101 ? 4.439 6.777 -55.651 1.00 44.47 101 PRO A O 1
ATOM 735 N N . PRO A 1 102 ? 2.797 6.005 -54.300 1.00 43.72 102 PRO A N 1
ATOM 736 C CA . PRO A 1 102 ? 1.855 5.747 -55.380 1.00 43.72 102 PRO A CA 1
ATOM 737 C C . PRO A 1 102 ? 1.574 7.043 -56.145 1.00 43.72 102 PRO A C 1
ATOM 739 O O . PRO A 1 102 ? 1.337 8.102 -55.565 1.00 43.72 102 PRO A O 1
ATOM 742 N N . THR A 1 103 ? 1.649 6.959 -57.469 1.00 46.78 103 THR A N 1
ATOM 743 C CA . THR A 1 103 ? 1.494 8.088 -58.386 1.00 46.78 103 THR A CA 1
ATOM 744 C C . THR A 1 103 ? 0.090 8.678 -58.282 1.00 46.78 103 THR A C 1
ATOM 746 O O . THR A 1 103 ? -0.855 8.150 -58.861 1.00 46.78 103 THR A O 1
ATOM 749 N N . GLY A 1 104 ? -0.039 9.783 -57.549 1.00 43.25 104 GLY A N 1
ATOM 750 C CA . GLY A 1 104 ? -1.298 10.507 -57.401 1.00 43.25 104 GLY A CA 1
ATOM 751 C C . GLY A 1 104 ? -1.188 11.648 -56.394 1.00 43.25 104 GLY A C 1
ATOM 752 O O . GLY A 1 104 ? -1.687 11.541 -55.283 1.00 43.25 104 GLY A O 1
ATOM 753 N N . GLY A 1 105 ? -0.516 12.736 -56.780 1.00 39.84 105 GLY A N 1
ATOM 754 C CA . GLY A 1 105 ? -0.380 13.956 -55.974 1.00 39.84 105 GLY A CA 1
ATOM 755 C C . GLY A 1 105 ? 1.078 14.378 -55.806 1.00 39.84 105 GLY A C 1
ATOM 756 O O . GLY A 1 105 ? 1.940 13.550 -55.520 1.00 39.84 105 GLY A O 1
ATOM 757 N N . SER A 1 106 ? 1.368 15.662 -56.030 1.00 49.97 106 SER A N 1
ATOM 758 C CA . SER A 1 106 ? 2.716 16.244 -56.082 1.00 49.97 106 SER A CA 1
ATOM 759 C C . SER A 1 106 ? 3.547 15.942 -54.826 1.00 49.97 106 SER A C 1
ATOM 761 O O . SER A 1 106 ? 3.515 16.681 -53.844 1.00 49.97 106 SER A O 1
ATOM 763 N N . THR A 1 107 ? 4.323 14.865 -54.862 1.00 44.59 107 THR A N 1
ATOM 764 C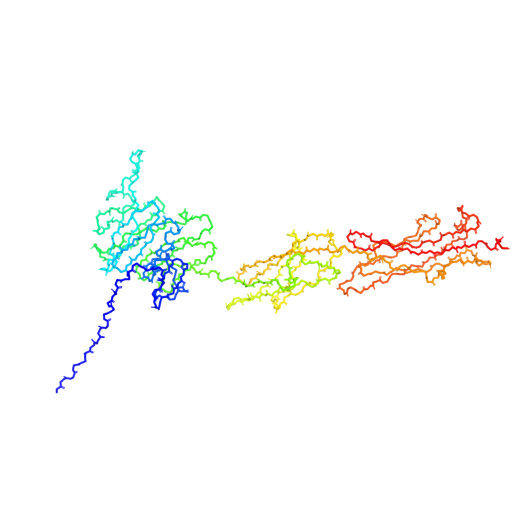 CA . THR A 1 107 ? 5.305 14.514 -53.835 1.00 44.59 107 THR A CA 1
ATOM 765 C C . THR A 1 107 ? 6.581 14.053 -54.524 1.00 44.59 107 THR A C 1
ATOM 767 O O . THR A 1 107 ? 6.556 13.426 -55.582 1.00 44.59 107 THR A O 1
ATOM 770 N N . SER A 1 108 ? 7.722 14.470 -53.979 1.00 51.94 108 SER A N 1
ATOM 771 C CA . SER A 1 108 ? 9.043 14.299 -54.578 1.00 51.94 108 SER A CA 1
ATOM 772 C C . SER A 1 108 ? 9.351 12.822 -54.844 1.00 51.94 108 SER A C 1
ATOM 774 O O . SER A 1 108 ? 9.609 12.072 -53.903 1.00 51.94 108 SER A O 1
ATOM 776 N N . ILE A 1 109 ? 9.384 12.412 -56.115 1.00 60.06 109 ILE A N 1
ATOM 777 C CA . ILE A 1 109 ? 9.940 11.118 -56.535 1.00 60.06 109 ILE A CA 1
ATOM 778 C C . ILE A 1 109 ? 11.361 11.036 -55.977 1.00 60.06 109 ILE A C 1
ATOM 780 O O . ILE A 1 109 ? 12.137 11.972 -56.176 1.00 60.06 109 ILE A O 1
ATOM 784 N N . CYS A 1 110 ? 11.717 9.964 -55.261 1.00 66.75 110 CYS A N 1
ATOM 785 C CA . CYS A 1 110 ? 13.086 9.803 -54.779 1.00 66.75 110 CYS A CA 1
ATOM 786 C C . CYS A 1 110 ? 14.042 9.695 -55.975 1.00 66.75 110 CYS A C 1
ATOM 788 O O . CYS A 1 110 ? 14.086 8.699 -56.700 1.00 66.75 110 CYS A O 1
ATOM 790 N N . SER A 1 111 ? 14.786 10.769 -56.211 1.00 73.19 111 SER A N 1
ATOM 791 C CA . SER A 1 111 ? 15.644 10.955 -57.370 1.00 73.19 111 SER A CA 1
ATOM 792 C C . SER A 1 111 ? 16.924 11.658 -56.934 1.00 73.19 111 SER A C 1
ATOM 794 O O . SER A 1 111 ? 16.913 12.332 -55.905 1.00 73.19 111 SER A O 1
ATOM 796 N N . PRO A 1 112 ? 18.000 11.616 -57.735 1.00 71.75 112 PRO A N 1
ATOM 797 C CA . PRO A 1 112 ? 19.215 12.379 -57.447 1.00 71.75 112 PRO A CA 1
ATOM 798 C C . PRO A 1 112 ? 19.005 13.896 -57.306 1.00 71.75 112 PRO A C 1
ATOM 800 O O . PRO A 1 112 ? 19.884 14.586 -56.804 1.00 71.75 112 PRO A O 1
ATOM 803 N N . LYS A 1 113 ? 17.861 14.425 -57.764 1.00 70.06 113 LYS A N 1
ATOM 804 C CA . LYS A 1 113 ? 17.491 15.845 -57.662 1.00 70.06 113 LYS A CA 1
ATOM 805 C C . LYS A 1 113 ? 16.650 16.164 -56.418 1.00 70.06 113 LYS A C 1
ATOM 807 O O . LYS A 1 113 ? 16.315 17.322 -56.194 1.00 70.06 113 LYS A O 1
ATOM 812 N N . SER A 1 114 ? 16.272 15.157 -55.635 1.00 70.44 114 SER A N 1
ATOM 813 C CA . SER A 1 114 ? 15.399 15.320 -54.472 1.00 70.44 114 SER A CA 1
ATOM 814 C C . SER A 1 114 ? 16.195 15.831 -53.274 1.00 70.44 114 SER A C 1
ATOM 816 O O . SER A 1 114 ? 17.304 15.374 -53.019 1.00 70.44 114 SER A O 1
ATOM 818 N N . SER A 1 115 ? 15.616 16.753 -52.501 1.00 66.38 115 SER A N 1
ATOM 819 C CA . SER A 1 115 ? 16.285 17.402 -51.359 1.00 66.38 115 SER A CA 1
ATOM 820 C C . SER A 1 115 ? 16.696 16.442 -50.236 1.00 66.38 115 SER A C 1
ATOM 822 O O . SER A 1 115 ? 17.555 16.780 -49.427 1.00 66.38 115 SER A O 1
ATOM 824 N N . GLY A 1 116 ? 16.098 15.250 -50.187 1.00 68.06 116 GLY A N 1
ATOM 825 C CA . GLY A 1 116 ? 16.443 14.177 -49.257 1.00 68.06 116 GLY A CA 1
ATOM 826 C C . GLY A 1 116 ? 17.300 13.065 -49.858 1.00 68.06 116 GLY A C 1
ATOM 827 O O . GLY A 1 116 ? 17.436 12.044 -49.204 1.00 68.06 116 GLY A O 1
ATOM 828 N N . TYR A 1 117 ? 17.823 13.190 -51.083 1.00 73.38 117 TYR A N 1
ATOM 829 C CA . TYR A 1 117 ? 18.597 12.124 -51.728 1.00 73.38 117 TYR A CA 1
ATOM 830 C C . TYR A 1 117 ? 19.949 11.903 -51.051 1.00 73.38 117 TYR A C 1
ATOM 832 O O . TYR A 1 117 ? 20.730 12.838 -50.880 1.00 73.38 117 TYR A O 1
ATOM 840 N N . ILE A 1 118 ? 20.236 10.648 -50.703 1.00 70.81 118 ILE A N 1
ATOM 841 C CA . ILE A 1 118 ? 21.429 10.286 -49.926 1.00 70.81 118 ILE A CA 1
ATOM 842 C C . ILE A 1 118 ? 22.327 9.249 -50.603 1.00 70.81 118 ILE A C 1
ATOM 844 O O . ILE A 1 118 ? 23.362 8.874 -50.056 1.00 70.81 118 ILE A O 1
ATOM 848 N N . GLY A 1 119 ? 21.966 8.809 -51.808 1.00 71.00 119 GLY A N 1
ATOM 849 C CA . GLY A 1 119 ? 22.778 7.910 -52.619 1.00 71.00 119 GLY A CA 1
ATOM 850 C C . GLY A 1 119 ? 21.963 6.803 -53.272 1.00 71.00 119 GLY A C 1
ATOM 851 O O . GLY A 1 119 ? 20.731 6.831 -53.284 1.00 71.00 119 GLY A O 1
ATOM 852 N N . ARG A 1 120 ? 22.680 5.821 -53.823 1.00 67.88 120 ARG A N 1
ATOM 853 C CA . ARG A 1 120 ? 22.095 4.602 -54.382 1.00 67.88 120 ARG A CA 1
ATOM 854 C C . ARG A 1 120 ? 22.545 3.381 -53.609 1.00 67.88 120 ARG A C 1
ATOM 856 O O . ARG A 1 120 ? 23.663 3.336 -53.096 1.00 67.88 120 ARG A O 1
ATOM 863 N N . THR A 1 121 ? 21.675 2.392 -53.582 1.00 63.44 121 THR A N 1
ATOM 864 C CA . THR A 1 121 ? 22.023 1.023 -53.236 1.00 63.44 121 THR A CA 1
ATOM 865 C C . THR A 1 121 ? 22.877 0.398 -54.357 1.00 63.44 121 THR A C 1
ATOM 867 O O . THR A 1 121 ? 22.921 0.896 -55.486 1.00 63.44 121 THR A O 1
ATOM 870 N N . LYS A 1 122 ? 23.589 -0.693 -54.062 1.00 60.66 122 LYS A N 1
ATOM 871 C CA . LYS A 1 122 ? 24.397 -1.483 -55.005 1.00 60.66 122 LYS A CA 1
ATOM 872 C C . LYS A 1 122 ? 23.544 -2.079 -56.134 1.00 60.66 122 LYS A C 1
ATOM 874 O O . LYS A 1 122 ? 24.038 -2.216 -57.247 1.00 60.66 122 LYS A O 1
ATOM 879 N N . ASP A 1 123 ? 22.270 -2.368 -55.873 1.00 64.12 123 ASP A N 1
ATOM 880 C CA . ASP A 1 123 ? 21.261 -2.774 -56.863 1.00 64.12 123 ASP A CA 1
ATOM 881 C C . ASP A 1 123 ? 20.655 -1.589 -57.649 1.00 64.12 123 ASP A C 1
ATOM 883 O O . ASP A 1 123 ? 19.778 -1.777 -58.486 1.00 64.12 123 ASP A O 1
ATOM 887 N N . GLY A 1 124 ? 21.151 -0.365 -57.437 1.00 68.00 124 GLY A N 1
ATOM 888 C CA . GLY A 1 124 ? 20.844 0.803 -58.266 1.00 68.00 124 GLY A CA 1
ATOM 889 C C . GLY A 1 124 ? 19.609 1.605 -57.852 1.00 68.00 124 GLY A C 1
ATOM 890 O O . GLY A 1 124 ? 19.285 2.586 -58.527 1.00 68.00 124 GLY A O 1
ATOM 891 N N . GLN A 1 125 ? 18.945 1.256 -56.747 1.00 71.56 125 GLN A N 1
ATOM 892 C CA . GLN A 1 125 ? 17.786 1.992 -56.237 1.00 71.56 125 GLN A CA 1
ATOM 893 C C . GLN A 1 125 ? 18.224 3.287 -55.540 1.00 71.56 125 GLN A C 1
ATOM 895 O O . GLN A 1 125 ? 19.207 3.313 -54.799 1.00 71.56 125 GLN A O 1
ATOM 900 N N . ASN A 1 126 ? 17.500 4.386 -55.772 1.00 72.81 126 ASN A N 1
ATOM 901 C CA . ASN A 1 126 ? 17.753 5.649 -55.074 1.00 72.81 126 ASN A CA 1
ATOM 902 C C . ASN A 1 126 ? 17.238 5.563 -53.632 1.00 72.81 126 ASN A C 1
ATOM 904 O O . ASN A 1 126 ? 16.135 5.077 -53.398 1.00 72.81 126 ASN A O 1
ATOM 908 N N . VAL A 1 127 ? 17.995 6.118 -52.687 1.00 71.69 127 VAL A N 1
ATOM 909 C CA . VAL A 1 127 ? 17.585 6.225 -51.283 1.00 71.69 127 VAL A CA 1
ATOM 910 C C . VAL A 1 127 ? 17.415 7.695 -50.920 1.00 71.69 127 VAL A C 1
ATOM 912 O O . VAL A 1 127 ? 18.299 8.515 -51.189 1.00 71.69 127 VAL A O 1
ATOM 915 N N . CYS A 1 128 ? 16.278 8.024 -50.306 1.00 74.62 128 CYS A N 1
ATOM 916 C CA . CYS A 1 128 ? 15.970 9.368 -49.838 1.00 74.62 128 CYS A CA 1
ATOM 917 C C . CYS A 1 128 ? 15.450 9.347 -48.401 1.00 74.62 128 CYS A C 1
ATOM 919 O O . CYS A 1 128 ? 14.650 8.485 -48.046 1.00 74.62 128 CYS A O 1
ATOM 921 N N . CYS A 1 129 ? 15.871 10.325 -47.606 1.00 74.69 129 CYS A N 1
ATOM 922 C CA . CYS A 1 129 ? 15.391 10.531 -46.247 1.00 74.69 129 CYS A CA 1
ATOM 923 C C . CYS A 1 129 ? 14.053 11.267 -46.206 1.00 74.69 129 CYS A C 1
ATOM 925 O O . CYS A 1 129 ? 13.743 12.073 -47.091 1.00 74.69 129 CYS A O 1
ATOM 927 N N . GLY A 1 130 ? 13.272 11.003 -45.156 1.00 74.06 130 GLY A N 1
ATOM 928 C CA . GLY A 1 130 ? 12.017 11.695 -44.893 1.00 74.06 130 GLY A CA 1
ATOM 929 C C . GLY A 1 130 ? 12.200 13.186 -44.580 1.00 74.06 130 GLY A C 1
ATOM 930 O O . GLY A 1 130 ? 13.304 13.689 -44.367 1.00 74.06 130 GLY A O 1
ATOM 931 N N . ALA A 1 131 ? 11.090 13.924 -44.499 1.00 77.19 131 ALA A N 1
ATOM 932 C CA . ALA A 1 131 ? 11.106 15.378 -44.291 1.00 77.19 131 ALA A CA 1
ATOM 933 C C . ALA A 1 131 ? 11.867 15.819 -43.018 1.00 77.19 131 ALA A C 1
ATOM 935 O O . ALA A 1 131 ? 12.520 16.868 -43.022 1.00 77.19 131 ALA A O 1
ATOM 936 N N . ASN A 1 132 ? 11.843 14.993 -41.967 1.00 77.94 132 ASN A N 1
ATOM 937 C CA . ASN A 1 132 ? 12.496 15.240 -40.676 1.00 77.94 132 ASN A CA 1
ATOM 938 C C . ASN A 1 132 ? 13.852 14.524 -40.512 1.00 77.94 132 ASN A C 1
ATOM 940 O O . ASN A 1 132 ? 14.445 14.564 -39.433 1.00 77.94 132 ASN A O 1
ATOM 944 N N . GLU A 1 133 ? 14.372 13.926 -41.581 1.00 80.81 133 GLU A N 1
ATOM 945 C CA . GLU A 1 133 ? 15.592 13.120 -41.576 1.00 80.81 133 GLU A CA 1
ATOM 946 C C . GLU A 1 133 ? 16.642 13.656 -42.559 1.00 80.81 133 GLU A C 1
ATOM 948 O O . GLU A 1 133 ? 16.326 14.178 -43.627 1.00 80.81 133 GLU A O 1
ATOM 953 N N . GLU A 1 134 ? 17.913 13.532 -42.211 1.00 75.88 134 GLU A N 1
ATOM 954 C CA . GLU A 1 134 ? 19.049 13.900 -43.056 1.00 75.88 134 GLU A CA 1
ATOM 955 C C . GLU A 1 134 ? 19.945 12.699 -43.326 1.00 75.88 134 GLU A C 1
ATOM 957 O O . GLU A 1 134 ? 19.883 11.683 -42.630 1.00 75.88 134 GLU A O 1
ATOM 962 N N . ALA A 1 135 ? 20.812 12.848 -44.325 1.00 73.81 135 ALA A N 1
ATOM 963 C CA . ALA A 1 135 ? 21.877 11.896 -44.570 1.00 73.81 135 ALA A CA 1
ATOM 964 C C . ALA A 1 135 ? 22.742 11.728 -43.320 1.00 73.81 135 ALA A C 1
ATOM 966 O O . ALA A 1 135 ? 23.179 12.706 -42.705 1.00 73.81 135 ALA A O 1
ATOM 967 N N . GLY A 1 136 ? 23.034 10.474 -42.994 1.00 69.94 136 GLY A N 1
ATOM 968 C CA . GLY A 1 136 ? 24.150 10.148 -42.130 1.00 69.94 136 GLY A CA 1
ATOM 969 C C . GLY A 1 136 ? 25.457 10.736 -42.678 1.00 69.94 136 GLY A C 1
ATOM 970 O O . GLY A 1 136 ? 25.612 10.883 -43.896 1.00 69.94 136 GLY A O 1
ATOM 971 N N . PRO A 1 137 ? 26.419 11.079 -41.814 1.00 63.72 137 PRO A N 1
ATOM 972 C CA . PRO A 1 137 ? 27.705 11.593 -42.250 1.00 63.72 137 PRO A CA 1
ATOM 973 C C . PRO A 1 137 ? 28.411 10.654 -43.243 1.00 63.72 137 PRO A C 1
ATOM 975 O O . PRO A 1 137 ? 28.587 9.459 -42.995 1.00 63.72 137 PRO A O 1
ATOM 978 N N . ALA A 1 138 ? 28.851 11.212 -44.373 1.00 55.22 138 ALA A N 1
ATOM 979 C CA . ALA A 1 138 ? 29.524 10.467 -45.429 1.00 55.22 138 ALA A CA 1
ATOM 980 C C . ALA A 1 138 ? 30.899 9.947 -44.963 1.00 55.22 138 ALA A C 1
ATOM 982 O O . ALA A 1 138 ? 31.790 10.715 -44.590 1.00 55.22 138 ALA A O 1
ATOM 983 N N . GLY A 1 139 ? 31.118 8.633 -45.048 1.00 49.22 139 GLY A N 1
ATOM 984 C CA . GLY A 1 139 ? 32.462 8.060 -45.017 1.00 49.22 139 GLY A CA 1
ATOM 985 C C . GLY A 1 139 ? 33.307 8.637 -46.160 1.00 49.22 139 GLY A C 1
ATOM 986 O O . GLY A 1 139 ? 32.829 8.856 -47.271 1.00 49.22 139 GLY A O 1
ATOM 987 N N . ARG A 1 140 ? 34.573 8.948 -45.892 1.00 41.62 140 ARG A N 1
ATOM 988 C CA . ARG A 1 140 ? 35.438 9.807 -46.723 1.00 41.62 140 ARG A CA 1
ATOM 989 C C . ARG A 1 140 ? 35.920 9.190 -48.059 1.00 41.62 140 ARG A C 1
ATOM 991 O O . ARG A 1 140 ? 37.022 9.500 -48.500 1.00 41.62 140 ARG A O 1
ATOM 998 N N . LYS A 1 141 ? 35.135 8.327 -48.716 1.00 42.03 141 LYS A N 1
ATOM 999 C CA . LYS A 1 141 ? 35.396 7.841 -50.083 1.00 42.03 141 LYS A CA 1
ATOM 1000 C C . LYS A 1 141 ? 34.116 7.820 -50.918 1.00 42.03 141 LYS A C 1
ATOM 1002 O O . LYS A 1 141 ? 33.167 7.097 -50.620 1.00 42.03 141 LYS A O 1
ATOM 1007 N N . ILE A 1 142 ? 34.134 8.616 -51.984 1.00 40.16 142 ILE A N 1
ATOM 1008 C CA . ILE A 1 142 ? 33.123 8.649 -53.042 1.00 40.16 142 ILE A CA 1
ATOM 1009 C C . ILE A 1 142 ? 32.971 7.216 -53.585 1.00 40.16 142 ILE A C 1
ATOM 1011 O O . ILE A 1 142 ? 33.932 6.659 -54.106 1.00 40.16 142 ILE A O 1
ATOM 1015 N N . GLY A 1 143 ? 31.794 6.605 -53.396 1.00 47.62 143 GLY A N 1
ATOM 1016 C CA . GLY A 1 143 ? 31.439 5.294 -53.963 1.00 47.62 143 GLY A CA 1
ATOM 1017 C C . GLY A 1 143 ? 31.341 4.088 -53.010 1.00 47.62 143 GLY A C 1
ATOM 1018 O O . GLY A 1 143 ? 31.062 3.001 -53.498 1.00 47.62 143 GLY A O 1
ATOM 1019 N N . ILE A 1 144 ? 31.545 4.229 -51.686 1.00 49.56 144 ILE A N 1
ATOM 1020 C CA . ILE A 1 144 ? 31.543 3.079 -50.734 1.00 49.56 144 ILE A CA 1
ATOM 1021 C C . ILE A 1 144 ? 30.677 3.327 -49.476 1.00 49.56 144 ILE A C 1
ATOM 1023 O O . ILE A 1 144 ? 30.812 2.632 -48.470 1.00 49.56 144 ILE A O 1
ATOM 1027 N N . ASN A 1 145 ? 29.791 4.325 -49.483 1.00 53.38 145 ASN A N 1
ATOM 1028 C CA . ASN A 1 145 ? 28.949 4.616 -48.319 1.00 53.38 145 ASN A CA 1
ATOM 1029 C C . ASN A 1 145 ? 27.576 3.976 -48.442 1.00 53.38 145 ASN A C 1
ATOM 1031 O O . ASN A 1 145 ? 26.916 4.100 -49.469 1.00 53.38 145 ASN A O 1
ATOM 1035 N N . THR A 1 146 ? 27.127 3.364 -47.350 1.00 56.91 146 THR A N 1
ATOM 1036 C CA . THR A 1 146 ? 25.737 2.953 -47.203 1.00 56.91 146 THR A CA 1
ATOM 1037 C C . THR A 1 146 ? 24.874 4.184 -46.951 1.00 56.91 146 THR A C 1
ATOM 1039 O O . THR A 1 146 ? 25.094 4.860 -45.941 1.00 56.91 146 THR A O 1
ATOM 1042 N N . PRO A 1 147 ? 23.912 4.493 -47.836 1.00 63.66 147 PRO A N 1
ATOM 1043 C CA . PRO A 1 147 ? 22.953 5.552 -47.582 1.00 63.66 147 PRO A CA 1
ATOM 1044 C C . PRO A 1 147 ? 22.099 5.170 -46.366 1.00 63.66 147 PRO A C 1
ATOM 1046 O O . PRO A 1 147 ? 21.393 4.165 -46.389 1.00 63.66 147 PRO A O 1
ATOM 1049 N N . TYR A 1 148 ? 22.165 5.964 -45.298 1.00 69.25 148 TYR A N 1
ATOM 1050 C CA . TYR A 1 148 ? 21.239 5.863 -44.173 1.00 69.25 148 TYR A CA 1
ATOM 1051 C C . TYR A 1 148 ? 20.774 7.245 -43.713 1.00 69.25 148 TYR A C 1
ATOM 1053 O O . TYR A 1 148 ? 21.449 8.252 -43.942 1.00 69.25 148 TYR A O 1
ATOM 1061 N N . CYS A 1 149 ? 19.618 7.264 -43.055 1.00 75.12 149 CYS A N 1
ATOM 1062 C CA . CYS A 1 149 ? 18.971 8.465 -42.547 1.00 75.12 149 CYS A CA 1
ATOM 1063 C C . CYS A 1 149 ? 19.107 8.574 -41.025 1.00 75.12 149 CYS A C 1
ATOM 1065 O O . CYS A 1 149 ? 19.095 7.566 -40.313 1.00 75.12 149 CYS A O 1
ATOM 1067 N N . GLN A 1 150 ? 19.237 9.804 -40.535 1.00 77.56 150 GLN A N 1
ATOM 1068 C CA . GLN A 1 150 ? 19.277 10.161 -39.115 1.00 77.56 150 GLN A CA 1
ATOM 1069 C C . GLN A 1 150 ? 18.368 11.377 -38.848 1.00 77.56 150 GLN A C 1
ATOM 1071 O O . GLN A 1 150 ? 18.094 12.138 -39.777 1.00 77.56 150 GLN A O 1
ATOM 1076 N N . PRO A 1 151 ? 17.878 11.604 -37.614 1.00 83.81 151 PRO A N 1
ATOM 1077 C CA . PRO A 1 151 ? 17.012 12.747 -37.316 1.00 83.81 151 PRO A CA 1
ATOM 1078 C C . PRO A 1 151 ? 17.735 14.084 -37.535 1.00 83.81 151 PRO A C 1
ATOM 1080 O O . PRO A 1 151 ? 18.847 14.275 -37.049 1.00 83.81 151 PRO A O 1
ATOM 1083 N N . LYS A 1 152 ? 17.082 15.049 -38.201 1.00 85.31 152 LYS A N 1
ATOM 1084 C CA . LYS A 1 152 ? 17.659 16.388 -38.459 1.00 85.31 152 LYS A CA 1
ATOM 1085 C C . LYS A 1 152 ? 17.933 17.175 -37.179 1.00 85.31 152 LYS A C 1
ATOM 1087 O O . LYS A 1 152 ? 18.942 17.875 -37.073 1.00 85.31 152 LYS A O 1
ATOM 1092 N N . ARG A 1 153 ? 16.986 17.114 -36.240 1.00 88.06 153 ARG A N 1
ATOM 1093 C CA . ARG A 1 153 ? 16.893 17.957 -35.039 1.00 88.06 153 ARG A CA 1
ATOM 1094 C C . ARG A 1 153 ? 15.980 17.314 -33.999 1.00 88.06 153 ARG A C 1
ATOM 1096 O O . ARG A 1 153 ? 15.273 16.364 -34.314 1.00 88.06 153 ARG A O 1
ATOM 1103 N N . ALA A 1 154 ? 15.925 17.891 -32.802 1.00 86.06 154 ALA A N 1
ATOM 1104 C CA . ALA A 1 154 ? 15.141 17.344 -31.697 1.00 86.06 154 ALA A CA 1
ATOM 1105 C C . ALA A 1 154 ? 13.644 17.165 -31.992 1.00 86.06 154 ALA A C 1
ATOM 1107 O O . ALA A 1 154 ? 13.059 16.174 -31.576 1.00 86.06 154 ALA A O 1
ATOM 1108 N N . SER A 1 155 ? 13.036 18.058 -32.780 1.00 87.88 155 SER A N 1
ATOM 1109 C CA . SER A 1 155 ? 11.625 17.937 -33.173 1.00 87.88 155 SER A CA 1
ATOM 1110 C C . SER A 1 155 ? 11.331 16.807 -34.167 1.00 87.88 155 SER A C 1
ATOM 1112 O O . SER A 1 155 ? 10.176 16.603 -34.522 1.00 87.88 155 SER A O 1
ATOM 1114 N N . ALA A 1 156 ? 12.356 16.089 -34.636 1.00 87.31 156 ALA A N 1
ATOM 1115 C CA . ALA A 1 156 ? 12.181 14.866 -35.413 1.00 87.31 156 ALA A CA 1
ATOM 1116 C C . ALA A 1 156 ? 11.879 13.641 -34.531 1.00 87.31 156 ALA A C 1
ATOM 1118 O O . ALA A 1 156 ? 11.439 12.627 -35.065 1.00 87.31 156 ALA A O 1
ATOM 1119 N N . CYS A 1 157 ? 12.129 13.720 -33.220 1.00 83.44 157 CYS A N 1
ATOM 1120 C CA . CYS A 1 157 ? 11.874 12.629 -32.284 1.00 83.44 157 CYS A CA 1
ATOM 1121 C C . CYS A 1 157 ? 10.403 12.583 -31.860 1.00 83.44 157 CYS A C 1
ATOM 1123 O O . CYS A 1 157 ? 9.740 13.621 -31.774 1.00 83.44 157 CYS A O 1
ATOM 1125 N N . ALA A 1 158 ? 9.896 11.381 -31.584 1.00 83.56 158 ALA A N 1
ATOM 1126 C CA . ALA A 1 158 ? 8.524 11.196 -31.133 1.00 83.56 158 ALA A CA 1
ATOM 1127 C C . ALA A 1 158 ? 8.315 11.748 -29.712 1.00 83.56 158 ALA A C 1
ATOM 1129 O O . ALA A 1 158 ? 9.257 11.957 -28.945 1.00 83.56 158 ALA A O 1
ATOM 1130 N N . THR A 1 159 ? 7.058 11.977 -29.330 1.00 81.44 159 THR A N 1
ATOM 1131 C CA . THR A 1 159 ? 6.714 12.421 -27.974 1.00 81.44 159 THR A CA 1
ATOM 1132 C C . THR A 1 159 ? 7.256 11.444 -26.927 1.00 81.44 159 THR A C 1
ATOM 1134 O O . THR A 1 159 ? 6.970 10.251 -26.971 1.00 81.44 159 THR A O 1
ATOM 1137 N N . GLY A 1 160 ? 8.032 11.961 -25.970 1.00 74.56 160 GLY A N 1
ATOM 1138 C CA . GLY A 1 160 ? 8.680 11.167 -24.922 1.00 74.56 160 GLY A CA 1
ATOM 1139 C C . GLY A 1 160 ? 10.071 10.643 -25.289 1.00 74.56 160 GLY A C 1
ATOM 1140 O O . GLY A 1 160 ? 10.800 10.213 -24.398 1.00 74.56 160 GLY A O 1
ATOM 1141 N N . GLU A 1 161 ? 10.482 10.720 -26.555 1.00 83.19 161 GLU A N 1
ATOM 1142 C CA . GLU A 1 161 ? 11.860 10.439 -26.947 1.00 83.19 161 GLU A CA 1
ATOM 1143 C C . GLU A 1 161 ? 12.768 11.646 -26.695 1.00 83.19 161 GLU A C 1
ATOM 1145 O O . GLU A 1 161 ? 12.360 12.806 -26.784 1.00 83.19 161 GLU A O 1
ATOM 1150 N N . GLN A 1 162 ? 14.037 11.371 -26.407 1.00 80.75 162 GLN A N 1
ATOM 1151 C CA . GLN A 1 162 ? 15.053 12.392 -26.202 1.00 80.75 162 GLN A CA 1
ATOM 1152 C C . GLN A 1 162 ? 16.056 12.397 -27.351 1.00 80.75 162 GLN A C 1
ATOM 1154 O O . GLN A 1 162 ? 16.638 11.371 -27.695 1.00 80.75 162 GLN A O 1
ATOM 1159 N N . PHE A 1 163 ? 16.287 13.566 -27.941 1.00 86.56 163 PHE A N 1
ATOM 1160 C CA . PHE A 1 163 ? 17.286 13.732 -28.990 1.00 86.56 163 PHE A CA 1
ATOM 1161 C C . PHE A 1 163 ? 18.699 13.727 -28.412 1.00 86.56 163 PHE A C 1
ATOM 1163 O O . PHE A 1 163 ? 18.989 14.424 -27.441 1.00 86.56 163 PHE A O 1
ATOM 1170 N N . VAL A 1 164 ? 19.588 12.979 -29.055 1.00 82.50 164 VAL A N 1
ATOM 1171 C CA . VAL A 1 164 ? 21.003 12.900 -28.714 1.00 82.50 164 VAL A CA 1
ATOM 1172 C C . VAL A 1 164 ? 21.847 13.081 -29.968 1.00 82.50 164 VAL A C 1
ATOM 1174 O O . VAL A 1 164 ? 21.546 12.550 -31.038 1.00 82.50 164 VAL A O 1
ATOM 1177 N N . GLN A 1 165 ? 22.921 13.843 -29.828 1.00 85.50 165 GLN A N 1
ATOM 1178 C CA . GLN A 1 165 ? 23.898 14.080 -30.875 1.00 85.50 165 GLN A CA 1
ATOM 1179 C C . GLN A 1 165 ? 25.288 13.883 -30.283 1.00 85.50 165 GLN A C 1
ATOM 1181 O O . GLN A 1 165 ? 25.568 14.344 -29.176 1.00 85.50 165 GLN A O 1
ATOM 1186 N N . GLY A 1 166 ? 26.153 13.211 -31.033 1.00 75.50 166 GLY A N 1
ATOM 1187 C CA . GLY A 1 166 ? 27.520 12.939 -30.618 1.00 75.50 166 GLY A CA 1
ATOM 1188 C C . GLY A 1 166 ? 28.476 13.063 -31.793 1.00 75.50 166 GLY A C 1
ATOM 1189 O O . GLY A 1 166 ? 28.157 12.673 -32.919 1.00 75.50 166 GLY A O 1
ATOM 1190 N N . THR A 1 167 ? 29.645 13.635 -31.532 1.00 72.69 167 THR A N 1
ATOM 1191 C CA . THR A 1 167 ? 30.728 13.721 -32.509 1.00 72.69 167 THR A CA 1
ATOM 1192 C C . THR A 1 167 ? 31.645 12.536 -32.285 1.00 72.69 167 THR A C 1
ATOM 1194 O O . THR A 1 167 ? 32.464 12.547 -31.370 1.00 72.69 167 THR A O 1
ATOM 1197 N N . GLY A 1 168 ? 31.495 11.506 -33.114 1.00 61.72 168 GLY A N 1
ATOM 1198 C CA . GLY A 1 168 ? 32.436 10.399 -33.152 1.00 61.72 168 GLY A CA 1
ATOM 1199 C C . GLY A 1 168 ? 33.833 10.862 -33.575 1.00 61.72 168 GLY A C 1
ATOM 1200 O O . GLY A 1 168 ? 33.992 11.978 -34.066 1.00 61.72 168 GLY A O 1
ATOM 1201 N N . ASN A 1 169 ? 34.826 9.969 -33.520 1.00 54.50 169 ASN A N 1
ATOM 1202 C CA . ASN A 1 169 ? 36.212 10.237 -33.955 1.00 54.50 169 ASN A CA 1
ATOM 1203 C C . ASN A 1 169 ? 36.361 10.923 -35.334 1.00 54.50 169 ASN A C 1
ATOM 1205 O O . ASN A 1 169 ? 37.423 11.471 -35.616 1.00 54.50 169 ASN A O 1
ATOM 1209 N N . TYR A 1 170 ? 35.338 10.892 -36.198 1.00 59.69 170 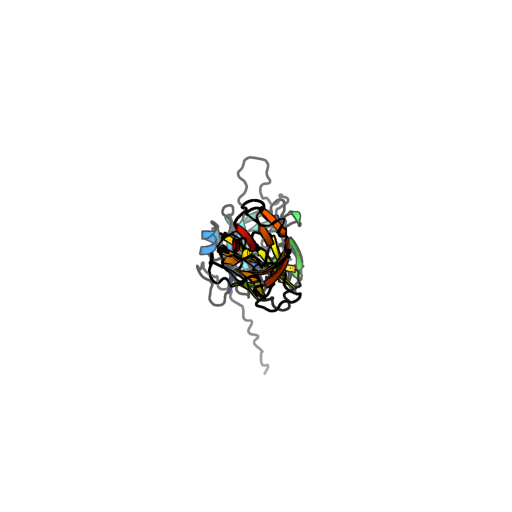TYR A N 1
ATOM 1210 C CA . TYR A 1 170 ? 35.406 11.463 -37.544 1.00 59.69 170 TYR A CA 1
ATOM 1211 C C . TYR A 1 170 ? 34.131 12.165 -38.033 1.00 59.69 170 TYR A C 1
ATOM 1213 O O . TYR A 1 170 ? 34.187 12.772 -39.100 1.00 59.69 170 TYR A O 1
ATOM 1221 N N . GLN A 1 171 ? 32.990 12.048 -37.338 1.00 68.62 171 GLN A N 1
ATOM 1222 C CA . GLN A 1 171 ? 31.689 12.466 -37.871 1.00 68.62 171 GLN A CA 1
ATOM 1223 C C . GLN A 1 171 ? 30.632 12.715 -36.784 1.00 68.62 171 GLN A C 1
ATOM 1225 O O . GLN A 1 171 ? 30.628 12.051 -35.748 1.00 68.62 171 GLN A O 1
ATOM 1230 N N . THR A 1 172 ? 29.701 13.629 -37.061 1.00 75.62 172 THR A N 1
ATOM 1231 C CA . THR A 1 172 ? 28.550 13.925 -36.197 1.00 75.62 172 THR A CA 1
ATOM 1232 C C . THR A 1 172 ? 27.388 12.987 -36.505 1.00 75.62 172 THR A C 1
ATOM 1234 O O . THR A 1 172 ? 26.830 13.030 -37.602 1.00 75.62 172 THR A O 1
ATOM 1237 N N . GLU A 1 173 ? 26.990 12.185 -35.524 1.00 77.00 173 GLU A N 1
ATOM 1238 C CA . GLU A 1 173 ? 25.814 11.316 -35.598 1.00 77.00 173 GLU A CA 1
ATOM 1239 C C . GLU A 1 173 ? 24.690 11.846 -34.691 1.00 77.00 173 GLU A C 1
ATOM 1241 O O . GLU A 1 173 ? 24.944 12.520 -33.685 1.00 77.00 173 GLU A O 1
ATOM 1246 N N . LYS A 1 174 ? 23.437 11.544 -35.051 1.00 83.00 174 LYS A N 1
ATOM 1247 C CA . LYS A 1 174 ? 22.216 11.972 -34.347 1.00 83.00 174 LYS A CA 1
ATOM 1248 C C . LYS A 1 174 ? 21.262 10.794 -34.139 1.00 83.00 174 LYS A C 1
ATOM 1250 O O . LYS A 1 174 ? 21.163 9.910 -34.991 1.00 83.00 174 LYS A O 1
ATOM 1255 N N . LYS A 1 175 ? 20.526 10.780 -33.024 1.00 81.44 175 LYS A N 1
ATOM 1256 C CA . LYS A 1 175 ? 19.559 9.721 -32.690 1.00 81.44 175 LYS A CA 1
ATOM 1257 C C . LYS A 1 175 ? 18.446 10.223 -31.762 1.00 81.44 175 LYS A C 1
ATOM 1259 O O . LYS A 1 175 ? 18.643 11.165 -31.004 1.00 81.44 175 LYS A O 1
ATOM 1264 N N . CYS A 1 176 ? 17.293 9.561 -31.809 1.00 81.19 176 CYS A N 1
ATOM 1265 C CA . CYS A 1 176 ? 16.227 9.683 -30.815 1.00 81.19 176 CYS A CA 1
ATOM 1266 C C . CYS A 1 176 ? 16.293 8.490 -29.849 1.00 81.19 176 CYS A C 1
ATOM 1268 O O . CYS A 1 176 ? 16.368 7.336 -30.280 1.00 81.19 176 CYS A O 1
ATOM 1270 N N . CYS A 1 177 ? 16.342 8.769 -28.549 1.00 73.69 177 CYS A N 1
ATOM 1271 C CA . CYS A 1 177 ? 16.404 7.781 -27.482 1.00 73.69 177 CYS A CA 1
ATOM 1272 C C . CYS A 1 177 ? 15.023 7.571 -26.857 1.00 73.69 177 CYS A C 1
ATOM 1274 O O . CYS A 1 177 ? 14.398 8.557 -26.464 1.00 73.69 177 CYS A O 1
ATOM 1276 N N . PRO A 1 178 ? 14.559 6.317 -26.714 1.00 73.88 178 PRO A N 1
ATOM 1277 C CA . PRO A 1 178 ? 13.307 6.013 -26.029 1.00 73.88 178 PRO A CA 1
ATOM 1278 C C . PRO A 1 178 ? 13.261 6.561 -24.597 1.00 73.88 178 PRO A C 1
ATOM 1280 O O . PRO A 1 178 ? 14.291 6.637 -23.922 1.00 73.88 178 PRO A O 1
ATOM 1283 N N . SER A 1 179 ? 12.060 6.855 -24.096 1.00 68.00 179 SER A N 1
ATOM 1284 C CA . SER A 1 179 ? 11.826 7.400 -22.745 1.00 68.00 179 SER A CA 1
ATOM 1285 C C . SER A 1 179 ? 12.365 6.526 -21.603 1.00 68.00 179 SER A C 1
ATOM 1287 O O . SER A 1 179 ? 12.638 7.020 -20.512 1.00 68.00 179 SER A O 1
ATOM 1289 N N . ASN A 1 180 ? 12.556 5.227 -21.844 1.00 62.62 180 ASN A N 1
ATOM 1290 C CA . ASN A 1 180 ? 13.131 4.269 -20.897 1.00 62.62 180 ASN A CA 1
ATOM 1291 C C . ASN A 1 180 ? 14.666 4.140 -21.010 1.00 62.62 180 ASN A C 1
ATOM 1293 O O . ASN A 1 180 ? 15.250 3.164 -20.529 1.00 62.62 180 ASN A O 1
ATOM 1297 N N . THR A 1 181 ? 15.329 5.098 -21.656 1.00 66.62 181 THR A N 1
ATOM 1298 C CA . THR A 1 181 ? 16.787 5.149 -21.806 1.00 66.62 181 THR A CA 1
ATOM 1299 C C . THR A 1 181 ? 17.331 6.526 -21.442 1.00 66.62 181 THR A C 1
ATOM 1301 O O . THR A 1 181 ? 16.592 7.504 -21.386 1.00 66.62 181 THR A O 1
ATOM 1304 N N . ILE A 1 182 ? 18.634 6.606 -21.174 1.00 66.69 182 ILE A N 1
ATOM 1305 C CA . ILE A 1 182 ? 19.334 7.869 -20.926 1.00 66.69 182 ILE A CA 1
ATOM 1306 C C . ILE A 1 182 ? 20.167 8.212 -22.168 1.00 66.69 182 ILE A C 1
ATOM 1308 O O . ILE A 1 182 ? 21.043 7.419 -22.529 1.00 66.69 182 ILE A O 1
ATOM 1312 N N . PRO A 1 183 ? 19.960 9.380 -22.796 1.00 64.50 183 PRO A N 1
ATOM 1313 C CA . PRO A 1 183 ? 20.890 9.942 -23.768 1.00 64.50 183 PRO A CA 1
ATOM 1314 C C . PRO A 1 183 ? 22.306 10.037 -23.205 1.00 64.50 183 PRO A C 1
ATOM 1316 O O . PRO A 1 183 ? 22.537 10.638 -22.156 1.00 64.50 183 PRO A O 1
ATOM 1319 N N . SER A 1 184 ? 23.273 9.454 -23.897 1.00 67.25 184 SER A N 1
ATOM 1320 C CA . SER A 1 184 ? 24.684 9.530 -23.528 1.00 67.25 184 SER A CA 1
ATOM 1321 C C . SER A 1 184 ? 25.562 9.434 -24.771 1.00 67.25 184 SER A C 1
ATOM 1323 O O . SER A 1 184 ? 25.058 9.210 -25.868 1.00 67.25 184 SER A O 1
ATOM 1325 N N . ASN A 1 185 ? 26.874 9.578 -24.600 1.00 64.75 185 ASN A N 1
ATOM 1326 C CA . ASN A 1 185 ? 27.848 9.369 -25.662 1.00 64.75 185 ASN A CA 1
ATOM 1327 C C . ASN A 1 185 ? 28.782 8.219 -25.273 1.00 64.75 185 ASN A C 1
ATOM 1329 O O . ASN A 1 185 ? 29.253 8.143 -24.138 1.00 64.75 185 ASN A O 1
ATOM 1333 N N . HIS A 1 186 ? 29.061 7.326 -26.219 1.00 56.09 186 HIS A N 1
ATOM 1334 C CA . HIS A 1 186 ? 30.113 6.324 -26.076 1.00 56.09 186 HIS A CA 1
ATOM 1335 C C . HIS A 1 186 ? 31.482 7.032 -25.927 1.00 56.09 186 HIS A C 1
ATOM 1337 O O . HIS A 1 186 ? 31.632 8.152 -26.419 1.00 56.09 186 HIS A O 1
ATOM 1343 N N . PRO A 1 187 ? 32.514 6.417 -25.312 1.00 59.44 187 PRO A N 1
ATOM 1344 C CA . PRO A 1 187 ? 33.851 7.017 -25.191 1.00 59.44 187 PRO A CA 1
ATOM 1345 C C . PRO A 1 187 ? 34.492 7.511 -26.499 1.00 59.44 187 PRO A C 1
ATOM 1347 O O . PRO A 1 187 ? 35.348 8.385 -26.472 1.00 59.44 187 PRO A O 1
ATOM 1350 N N . ASN A 1 188 ? 34.069 6.981 -27.650 1.00 54.12 188 ASN A N 1
ATOM 1351 C CA . ASN A 1 188 ? 34.497 7.454 -28.975 1.00 54.12 188 ASN A CA 1
ATOM 1352 C C . ASN A 1 188 ? 33.680 8.653 -29.499 1.00 54.12 188 ASN A C 1
ATOM 1354 O O . ASN A 1 188 ? 33.834 8.999 -30.666 1.00 54.12 188 ASN A O 1
ATOM 1358 N N . GLY A 1 189 ? 32.797 9.227 -28.674 1.00 59.78 189 GLY A N 1
ATOM 1359 C CA . GLY A 1 189 ? 31.991 10.419 -28.934 1.00 59.78 189 GLY A CA 1
ATOM 1360 C C . GLY A 1 189 ? 30.643 10.190 -29.628 1.00 59.78 189 GLY A C 1
ATOM 1361 O O . GLY A 1 189 ? 29.898 11.148 -29.815 1.00 59.78 189 GLY A O 1
ATOM 1362 N N . LEU A 1 190 ? 30.291 8.951 -29.992 1.00 61.19 190 LEU A N 1
ATOM 1363 C CA . LEU A 1 190 ? 29.038 8.643 -30.696 1.00 61.19 190 LEU A CA 1
ATOM 1364 C C . LEU A 1 190 ? 27.806 8.668 -29.774 1.00 61.19 190 LEU A C 1
ATOM 1366 O O . LEU A 1 190 ? 27.898 8.174 -28.649 1.00 61.19 190 LEU A O 1
ATOM 1370 N N . PRO A 1 191 ? 26.642 9.153 -30.248 1.00 66.62 191 PRO A N 1
ATOM 1371 C CA . PRO A 1 191 ? 25.419 9.182 -29.456 1.00 66.62 191 PRO A CA 1
ATOM 1372 C C . PRO A 1 191 ? 24.865 7.773 -29.193 1.00 66.62 191 PRO A C 1
ATOM 1374 O O . PRO A 1 191 ? 24.788 6.919 -30.080 1.00 66.62 191 PRO A O 1
ATOM 1377 N N . PHE A 1 192 ? 24.417 7.539 -27.965 1.00 66.19 192 PHE A N 1
ATOM 1378 C CA . PHE A 1 192 ? 23.961 6.252 -27.448 1.00 66.19 192 PHE A CA 1
ATOM 1379 C C . PHE A 1 192 ? 22.771 6.427 -26.492 1.00 66.19 192 PHE A C 1
ATOM 1381 O O . PHE A 1 192 ? 22.625 7.447 -25.825 1.00 66.19 192 PHE A O 1
ATOM 1388 N N . CYS A 1 193 ? 21.917 5.404 -26.425 1.00 67.06 193 CYS A N 1
ATOM 1389 C CA . CYS A 1 193 ? 20.770 5.353 -25.522 1.00 67.06 193 CYS A CA 1
ATOM 1390 C C . CYS A 1 193 ? 21.050 4.307 -24.443 1.00 67.06 193 CYS A C 1
ATOM 1392 O O . CYS A 1 193 ? 20.862 3.107 -24.661 1.00 67.06 193 CYS A O 1
ATOM 1394 N N . ALA A 1 194 ? 21.546 4.759 -23.294 1.00 63.03 194 ALA A N 1
ATOM 1395 C CA . ALA A 1 194 ? 21.908 3.887 -22.191 1.00 63.03 194 ALA A CA 1
ATOM 1396 C C . ALA A 1 194 ? 20.670 3.272 -21.556 1.00 63.03 194 ALA A C 1
ATOM 1398 O O . ALA A 1 194 ? 19.681 3.965 -21.316 1.00 63.03 194 ALA A O 1
ATOM 1399 N N . LYS A 1 195 ? 20.731 1.974 -21.237 1.00 64.19 195 LYS A N 1
ATOM 1400 C CA . LYS A 1 195 ? 19.668 1.322 -20.472 1.00 64.19 195 LYS A CA 1
ATOM 1401 C C . LYS A 1 195 ? 19.465 2.086 -19.163 1.00 64.19 195 LYS A C 1
ATOM 1403 O O . LYS A 1 195 ? 20.400 2.241 -18.375 1.00 64.19 195 LYS A O 1
ATOM 1408 N N . LEU A 1 196 ? 18.238 2.546 -18.929 1.00 63.97 196 LEU A N 1
ATOM 1409 C CA . LEU A 1 196 ? 17.862 3.129 -17.653 1.00 63.97 196 LEU A CA 1
ATOM 1410 C C . LEU A 1 196 ? 17.798 1.993 -16.632 1.00 63.97 196 LEU A C 1
ATOM 1412 O O . LEU A 1 196 ? 16.819 1.256 -16.552 1.00 63.97 196 LEU A O 1
ATOM 1416 N N . ASN A 1 197 ? 18.870 1.807 -15.868 1.00 71.12 197 ASN A N 1
ATOM 1417 C CA . ASN A 1 197 ? 18.793 0.938 -14.703 1.00 71.12 197 ASN A CA 1
ATOM 1418 C C . ASN A 1 197 ? 17.789 1.604 -13.743 1.00 71.12 197 ASN A C 1
ATOM 1420 O O . ASN A 1 197 ? 17.952 2.783 -13.448 1.00 71.12 197 ASN A O 1
ATOM 1424 N N . LEU A 1 198 ? 16.776 0.900 -13.246 1.00 82.62 198 LEU A N 1
ATOM 1425 C CA . LEU A 1 198 ? 15.857 1.404 -12.210 1.00 82.62 198 LEU A CA 1
ATOM 1426 C C . LEU A 1 198 ? 16.103 0.661 -10.889 1.00 82.62 198 LEU A C 1
ATOM 1428 O O . LEU A 1 198 ? 16.652 -0.446 -10.930 1.00 82.62 198 LEU A O 1
ATOM 1432 N N . PRO A 1 199 ? 15.808 1.262 -9.723 1.00 90.38 199 PRO A N 1
ATOM 1433 C CA . PRO A 1 199 ? 15.793 0.505 -8.475 1.00 90.38 199 PRO A CA 1
ATOM 1434 C C . PRO A 1 199 ? 14.796 -0.659 -8.585 1.00 90.38 199 PRO A C 1
ATOM 1436 O O . PRO A 1 199 ? 13.808 -0.571 -9.314 1.00 90.38 199 PRO A O 1
ATOM 1439 N N . THR A 1 200 ? 15.052 -1.760 -7.882 1.00 91.94 200 THR A N 1
ATOM 1440 C CA . THR A 1 200 ? 14.095 -2.874 -7.803 1.00 91.94 200 THR A CA 1
ATOM 1441 C C . THR A 1 200 ? 13.202 -2.706 -6.580 1.00 91.94 200 THR A C 1
ATOM 1443 O O . THR A 1 200 ? 13.624 -2.136 -5.572 1.00 91.94 200 THR A O 1
ATOM 1446 N N . LEU A 1 201 ? 11.965 -3.193 -6.672 1.00 96.81 201 LEU A N 1
ATOM 1447 C CA . LEU A 1 201 ? 10.970 -3.109 -5.608 1.00 96.81 201 LEU A CA 1
ATOM 1448 C C . LEU A 1 201 ? 10.016 -4.306 -5.688 1.00 96.81 201 LEU A C 1
ATOM 1450 O O . LEU A 1 201 ? 9.537 -4.641 -6.770 1.00 96.81 201 LEU A O 1
ATOM 1454 N N . SER A 1 202 ? 9.719 -4.926 -4.550 1.00 97.12 202 SER A N 1
ATOM 1455 C CA . SER A 1 202 ? 8.731 -5.995 -4.417 1.00 97.12 202 SER A CA 1
ATOM 1456 C C . SER A 1 202 ? 8.006 -5.909 -3.074 1.00 97.12 202 SER A C 1
ATOM 1458 O O . SER A 1 202 ? 8.588 -5.543 -2.055 1.00 97.12 202 SER A O 1
ATOM 1460 N N . ILE A 1 203 ? 6.718 -6.255 -3.063 1.00 98.19 203 ILE A N 1
ATOM 1461 C CA . ILE A 1 203 ? 5.941 -6.389 -1.824 1.00 98.19 203 ILE A CA 1
ATOM 1462 C C . ILE A 1 203 ? 6.127 -7.810 -1.292 1.00 98.19 203 ILE A C 1
ATOM 1464 O O . ILE A 1 203 ? 5.840 -8.783 -1.999 1.00 98.19 203 ILE A O 1
ATOM 1468 N N . THR A 1 204 ? 6.605 -7.918 -0.053 1.00 97.69 204 THR A N 1
ATOM 1469 C CA . THR A 1 204 ? 6.794 -9.189 0.663 1.00 97.69 204 THR A CA 1
ATOM 1470 C C . THR A 1 204 ? 5.694 -9.447 1.690 1.00 97.69 204 THR A C 1
ATOM 1472 O O . THR A 1 204 ? 5.385 -10.604 1.954 1.00 97.69 204 THR A O 1
ATOM 1475 N N . SER A 1 205 ? 5.064 -8.394 2.223 1.00 97.06 205 SER A N 1
ATOM 1476 C CA . SER A 1 205 ? 3.854 -8.486 3.045 1.00 97.06 205 SER A CA 1
ATOM 1477 C C . SER A 1 205 ? 2.875 -7.380 2.652 1.00 97.06 205 SER A C 1
ATOM 1479 O O . SER A 1 205 ? 3.300 -6.223 2.569 1.00 97.06 205 SER A O 1
ATOM 1481 N N . PRO A 1 206 ? 1.589 -7.681 2.407 1.00 97.31 206 PRO A N 1
ATOM 1482 C CA . PRO A 1 206 ? 0.927 -8.998 2.439 1.00 97.31 206 PRO A CA 1
ATOM 1483 C C . PRO A 1 206 ? 1.509 -9.947 1.391 1.00 97.31 206 PRO A C 1
ATOM 1485 O O . PRO A 1 206 ? 2.001 -9.472 0.376 1.00 97.31 206 PRO A O 1
ATOM 1488 N N . ALA A 1 207 ? 1.483 -11.261 1.611 1.00 93.50 207 ALA A N 1
ATOM 1489 C CA . ALA A 1 207 ? 2.156 -12.236 0.743 1.00 93.50 207 ALA A CA 1
ATOM 1490 C C . ALA A 1 207 ? 1.366 -12.546 -0.540 1.00 93.50 207 ALA A C 1
ATOM 1492 O O . ALA A 1 207 ? 1.966 -12.727 -1.600 1.00 93.50 207 ALA A O 1
ATOM 1493 N N . ALA A 1 208 ? 0.035 -12.565 -0.448 1.00 92.94 208 ALA A N 1
ATOM 1494 C CA . ALA A 1 208 ? -0.872 -12.841 -1.560 1.00 92.94 208 ALA A CA 1
ATOM 1495 C C . ALA A 1 208 ? -1.634 -11.580 -1.990 1.00 92.94 208 ALA A C 1
ATOM 1497 O O . ALA A 1 208 ? -1.840 -10.662 -1.193 1.00 92.94 208 ALA A O 1
ATOM 1498 N N . ASP A 1 209 ? -2.065 -11.547 -3.251 1.00 94.94 209 ASP A N 1
ATOM 1499 C CA . ASP A 1 209 ? -3.032 -10.547 -3.704 1.00 94.94 209 ASP A CA 1
ATOM 1500 C C . ASP A 1 209 ? -4.394 -10.801 -3.041 1.00 94.94 209 ASP A C 1
ATOM 1502 O O . ASP A 1 209 ? -4.771 -11.950 -2.810 1.00 94.94 209 ASP A O 1
ATOM 1506 N N . GLN A 1 210 ? -5.110 -9.727 -2.708 1.00 95.50 210 GLN A N 1
ATOM 1507 C CA . GLN A 1 210 ? -6.397 -9.749 -1.997 1.00 95.50 210 GLN A CA 1
ATOM 1508 C C . GLN A 1 210 ? -6.356 -10.431 -0.619 1.00 95.50 210 GLN A C 1
ATOM 1510 O O . GLN A 1 210 ? -7.388 -10.862 -0.102 1.00 95.50 210 GLN A O 1
ATOM 1515 N N . GLN A 1 211 ? -5.180 -10.516 0.011 1.00 97.75 211 GLN A N 1
ATOM 1516 C CA . GLN A 1 211 ? -5.073 -11.040 1.370 1.00 97.75 211 GLN A CA 1
ATOM 1517 C C . GLN A 1 211 ? -5.966 -10.231 2.321 1.00 97.75 211 GLN A C 1
ATOM 1519 O O . GLN A 1 211 ? -5.943 -8.997 2.313 1.00 97.75 211 GLN A O 1
ATOM 1524 N N . SER A 1 212 ? -6.740 -10.939 3.146 1.00 97.25 212 SER A N 1
ATOM 1525 C CA . SER A 1 212 ? -7.526 -10.312 4.207 1.00 97.25 212 SER A CA 1
ATOM 1526 C C . SER A 1 212 ? -6.616 -9.869 5.350 1.00 97.25 212 SER A C 1
ATOM 1528 O O . SER A 1 212 ? -5.776 -10.646 5.810 1.00 97.25 212 SER A O 1
ATOM 1530 N N . VAL A 1 213 ? -6.768 -8.620 5.786 1.00 96.56 213 VAL A N 1
ATOM 1531 C CA . VAL A 1 213 ? -5.934 -7.993 6.820 1.00 96.56 213 VAL A CA 1
ATOM 1532 C C . VAL A 1 213 ? -6.807 -7.277 7.854 1.00 96.56 213 VAL A C 1
ATOM 1534 O O . VAL A 1 213 ? -7.854 -6.729 7.511 1.00 96.56 213 VAL A O 1
ATOM 1537 N N . ALA A 1 214 ? -6.382 -7.298 9.117 1.00 93.06 214 ALA A N 1
ATOM 1538 C CA . ALA A 1 214 ? -7.113 -6.748 10.261 1.00 93.06 214 ALA A CA 1
ATOM 1539 C C . ALA A 1 214 ? -6.141 -6.190 11.317 1.00 93.06 214 ALA A C 1
ATOM 1541 O O . ALA A 1 214 ? -4.953 -6.535 11.304 1.00 93.06 214 ALA A O 1
ATOM 1542 N N . GLY A 1 215 ? -6.650 -5.374 12.245 1.00 88.56 215 GLY A N 1
ATOM 1543 C CA . GLY A 1 215 ? -5.871 -4.748 13.316 1.00 88.56 215 GLY A CA 1
ATOM 1544 C C . GLY A 1 215 ? -4.717 -3.890 12.788 1.00 88.56 215 GLY A C 1
ATOM 1545 O O . GLY A 1 215 ? -4.853 -3.182 11.788 1.00 88.56 215 GLY A O 1
ATOM 1546 N N . ALA A 1 216 ? -3.549 -3.953 13.436 1.00 89.88 216 ALA A N 1
ATOM 1547 C CA . ALA A 1 216 ? -2.341 -3.449 12.788 1.00 89.88 216 ALA A CA 1
ATOM 1548 C C . ALA A 1 216 ? -1.660 -4.541 11.982 1.00 89.88 216 ALA A C 1
ATOM 1550 O O . ALA A 1 216 ? -1.121 -5.505 12.530 1.00 89.88 216 ALA A O 1
ATOM 1551 N N . PHE A 1 217 ? -1.624 -4.329 10.676 1.00 93.69 217 PHE A N 1
ATOM 1552 C CA . PHE A 1 217 ? -1.058 -5.276 9.742 1.00 93.69 217 PHE A CA 1
ATOM 1553 C C . PHE A 1 217 ? 0.274 -4.757 9.173 1.00 93.69 217 PHE A C 1
ATOM 1555 O O . PHE A 1 217 ? 0.325 -3.627 8.677 1.00 93.69 217 PHE A O 1
ATOM 1562 N N . PRO A 1 218 ? 1.364 -5.546 9.210 1.00 95.94 218 PRO A N 1
ATOM 1563 C CA . PRO A 1 218 ? 2.648 -5.128 8.663 1.00 95.94 218 PRO A CA 1
ATOM 1564 C C . PRO A 1 218 ? 2.636 -5.183 7.130 1.00 95.94 218 PRO A C 1
ATOM 1566 O O . PRO A 1 218 ? 2.550 -6.252 6.521 1.00 95.94 218 PRO A O 1
ATOM 1569 N N . LEU A 1 219 ? 2.778 -4.023 6.497 1.00 97.81 219 LEU A N 1
ATOM 1570 C CA . LEU A 1 219 ? 3.064 -3.887 5.074 1.00 97.81 219 LEU A CA 1
ATOM 1571 C C . LEU A 1 219 ? 4.571 -3.786 4.878 1.00 97.81 219 LEU A C 1
ATOM 1573 O O . LEU A 1 219 ? 5.197 -2.865 5.399 1.00 97.81 219 LEU A O 1
ATOM 1577 N N . THR A 1 220 ? 5.143 -4.7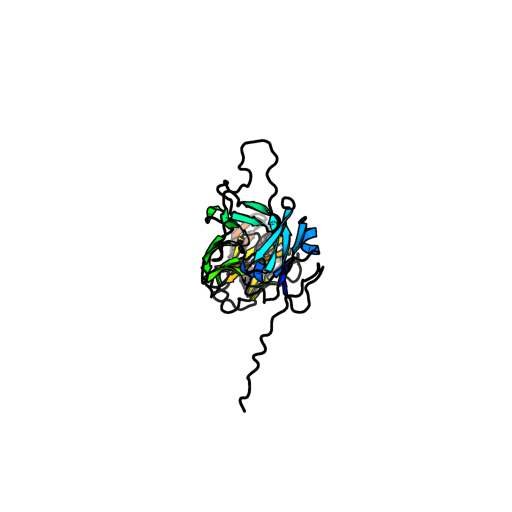02 4.105 1.00 98.12 220 THR A N 1
ATOM 1578 C CA . THR A 1 220 ? 6.591 -4.819 3.931 1.00 98.12 220 THR A CA 1
ATOM 1579 C C . THR A 1 220 ? 6.951 -4.798 2.455 1.00 98.12 220 THR A C 1
ATOM 1581 O O . THR A 1 220 ? 6.439 -5.598 1.665 1.00 98.12 220 THR A O 1
ATOM 1584 N N . ALA A 1 221 ? 7.876 -3.911 2.095 1.00 98.19 221 ALA A N 1
ATOM 1585 C CA . ALA A 1 221 ? 8.439 -3.826 0.757 1.00 98.19 221 ALA A CA 1
ATOM 1586 C C . ALA A 1 221 ? 9.961 -4.009 0.793 1.00 98.19 221 ALA A C 1
ATOM 1588 O O . ALA A 1 221 ? 10.670 -3.333 1.542 1.00 98.19 221 ALA A O 1
ATOM 1589 N N . ALA A 1 222 ? 10.461 -4.918 -0.041 1.00 97.94 222 ALA A N 1
ATOM 1590 C CA . ALA A 1 222 ? 11.880 -5.112 -0.288 1.00 97.94 222 ALA A CA 1
ATOM 1591 C C . ALA A 1 222 ? 12.297 -4.328 -1.532 1.00 97.94 222 ALA A C 1
ATOM 1593 O O . ALA A 1 222 ? 11.597 -4.306 -2.541 1.00 97.94 222 ALA A O 1
ATOM 1594 N N . PHE A 1 223 ? 13.453 -3.685 -1.465 1.00 96.94 223 PHE A N 1
ATOM 1595 C CA . PHE A 1 223 ? 13.995 -2.889 -2.559 1.00 96.94 223 PHE A CA 1
ATOM 1596 C C . PHE A 1 223 ? 15.511 -3.010 -2.647 1.00 96.94 223 PHE A C 1
ATOM 1598 O O . PHE A 1 223 ? 16.188 -3.375 -1.680 1.00 96.94 223 PHE A O 1
ATOM 1605 N N . THR A 1 224 ? 16.060 -2.699 -3.817 1.00 92.81 224 THR A N 1
ATOM 1606 C CA . THR A 1 224 ? 17.509 -2.671 -4.033 1.00 92.81 224 THR A CA 1
ATOM 1607 C C . THR A 1 224 ? 17.883 -1.467 -4.885 1.00 92.81 224 THR A C 1
ATOM 1609 O O . THR A 1 224 ? 17.303 -1.219 -5.946 1.00 92.81 224 THR A O 1
ATOM 1612 N N . ALA A 1 225 ? 18.864 -0.704 -4.398 1.00 88.06 225 ALA A N 1
ATOM 1613 C CA . ALA A 1 225 ? 19.493 0.349 -5.176 1.00 88.06 225 ALA A CA 1
ATOM 1614 C C . ALA A 1 225 ? 20.329 -0.255 -6.307 1.00 88.06 225 ALA A C 1
ATOM 1616 O O . ALA A 1 225 ? 20.692 -1.430 -6.312 1.00 88.06 225 ALA A O 1
ATOM 1617 N N . ARG A 1 226 ? 20.674 0.571 -7.281 1.00 82.69 226 ARG A N 1
ATOM 1618 C CA . ARG A 1 226 ? 21.531 0.158 -8.393 1.00 82.69 226 ARG A CA 1
ATOM 1619 C C . ARG A 1 226 ? 23.001 0.297 -8.003 1.00 82.69 226 ARG A C 1
ATOM 1621 O O . ARG A 1 226 ? 23.294 1.044 -7.064 1.00 82.69 226 ARG A O 1
ATOM 1628 N N . PRO A 1 227 ? 23.932 -0.330 -8.745 1.00 75.69 227 PRO A N 1
ATOM 1629 C CA . PRO A 1 227 ? 25.357 -0.092 -8.549 1.00 75.69 227 PRO A CA 1
ATOM 1630 C C . PRO A 1 227 ? 25.672 1.408 -8.545 1.00 75.69 227 PRO A C 1
ATOM 1632 O O . PRO A 1 227 ? 25.168 2.147 -9.393 1.00 75.69 227 PRO A O 1
ATOM 1635 N N . ASN A 1 228 ? 26.490 1.844 -7.587 1.00 75.25 228 ASN A N 1
ATOM 1636 C CA . ASN A 1 228 ? 26.890 3.244 -7.398 1.00 75.25 228 ASN A CA 1
ATOM 1637 C C . ASN A 1 228 ? 25.717 4.221 -7.157 1.00 75.25 228 ASN A C 1
ATOM 1639 O O . ASN A 1 228 ? 25.812 5.402 -7.486 1.00 75.25 228 ASN A O 1
ATOM 1643 N N . SER A 1 229 ? 24.602 3.743 -6.597 1.00 84.94 229 SER A N 1
ATOM 1644 C CA . SER A 1 229 ? 23.472 4.576 -6.167 1.00 84.94 229 SER A CA 1
ATOM 1645 C C . SER A 1 229 ? 22.954 4.134 -4.800 1.00 84.94 229 SER A C 1
ATOM 1647 O O . SER A 1 229 ? 23.255 3.030 -4.345 1.00 84.94 229 SER A O 1
ATOM 1649 N N . SER A 1 230 ? 22.155 4.981 -4.160 1.00 90.75 230 SER A N 1
ATOM 1650 C CA . SER A 1 230 ? 21.449 4.668 -2.915 1.00 90.75 230 SER A CA 1
ATOM 1651 C C . SER A 1 230 ? 19.961 4.963 -3.063 1.00 90.75 230 SER A C 1
ATOM 1653 O O . SER A 1 230 ? 19.551 5.738 -3.929 1.00 90.75 230 SER A O 1
ATOM 1655 N N . ILE A 1 231 ? 19.133 4.340 -2.224 1.00 96.12 231 ILE A N 1
ATOM 1656 C CA . ILE A 1 231 ? 17.720 4.711 -2.135 1.00 96.12 231 ILE A CA 1
ATOM 1657 C C . ILE A 1 231 ? 17.605 5.994 -1.317 1.00 96.12 231 ILE A C 1
ATOM 1659 O O . ILE A 1 231 ? 18.133 6.064 -0.215 1.00 96.12 231 ILE A O 1
ATOM 1663 N N . ASN A 1 232 ? 16.913 6.996 -1.855 1.00 96.00 232 ASN A N 1
ATOM 1664 C CA . ASN A 1 232 ? 16.630 8.246 -1.158 1.00 96.00 232 ASN A CA 1
ATOM 1665 C C . ASN A 1 232 ? 15.412 8.074 -0.238 1.00 96.00 232 ASN A C 1
ATOM 1667 O O . ASN A 1 232 ? 15.496 8.347 0.958 1.00 96.00 232 ASN A O 1
ATOM 1671 N N . ALA A 1 233 ? 14.306 7.556 -0.784 1.00 97.38 233 ALA A N 1
ATOM 1672 C CA . ALA A 1 233 ? 13.062 7.361 -0.046 1.00 97.38 233 ALA A CA 1
ATOM 1673 C C . ALA A 1 233 ? 12.213 6.215 -0.615 1.00 97.38 233 ALA A C 1
ATOM 1675 O O . ALA A 1 233 ? 12.287 5.889 -1.803 1.00 97.38 233 ALA A O 1
ATOM 1676 N N . VAL A 1 234 ? 11.358 5.654 0.240 1.00 98.38 234 VAL A N 1
ATOM 1677 C CA . VAL A 1 234 ? 10.247 4.774 -0.132 1.00 98.38 234 VAL A CA 1
ATOM 1678 C C . VAL A 1 234 ? 8.949 5.416 0.351 1.00 98.38 234 VAL A C 1
ATOM 1680 O O . VAL A 1 234 ? 8.863 5.856 1.495 1.00 98.38 234 VAL A O 1
ATOM 1683 N N . GLN A 1 235 ? 7.944 5.481 -0.510 1.00 98.50 235 GLN A N 1
ATOM 1684 C CA . GLN A 1 235 ? 6.627 6.042 -0.226 1.00 98.50 235 GLN A CA 1
ATOM 1685 C C . GLN A 1 235 ? 5.567 4.946 -0.323 1.00 98.50 235 GLN A C 1
ATOM 1687 O O . GLN A 1 235 ? 5.620 4.110 -1.224 1.00 98.50 235 GLN A O 1
ATOM 1692 N N . LEU A 1 236 ? 4.612 4.965 0.601 1.00 98.50 236 LEU A N 1
ATOM 1693 C CA . LEU A 1 236 ? 3.429 4.115 0.632 1.00 98.50 236 LEU A CA 1
ATOM 1694 C C . LEU A 1 236 ? 2.199 4.968 0.316 1.00 98.50 236 LEU A C 1
ATOM 1696 O O . LEU A 1 236 ? 1.994 6.022 0.923 1.00 98.50 236 LEU A O 1
ATOM 1700 N N . PHE A 1 237 ? 1.373 4.463 -0.590 1.00 98.50 237 PHE A N 1
ATOM 1701 C CA . PHE A 1 237 ? 0.070 5.008 -0.934 1.00 98.50 237 PHE A CA 1
ATOM 1702 C C . PHE A 1 237 ? -1.013 3.951 -0.708 1.00 98.50 237 PHE A C 1
ATOM 1704 O O . PHE A 1 237 ? -0.788 2.775 -1.005 1.00 98.50 237 PHE A O 1
ATOM 1711 N N . ILE A 1 238 ? -2.182 4.382 -0.237 1.00 98.06 238 ILE A N 1
ATOM 1712 C CA . ILE A 1 238 ? -3.400 3.573 -0.108 1.00 98.06 238 ILE A CA 1
ATOM 1713 C C . ILE A 1 238 ? -4.471 4.237 -0.979 1.00 98.06 238 ILE A C 1
ATOM 1715 O O . ILE A 1 238 ? -4.727 5.429 -0.836 1.00 98.06 238 ILE A O 1
ATOM 1719 N N . ASP A 1 239 ? -5.021 3.506 -1.948 1.00 97.88 239 ASP A N 1
ATOM 1720 C CA . ASP A 1 239 ? -5.998 4.000 -2.937 1.00 97.88 239 ASP A CA 1
ATOM 1721 C C . ASP A 1 239 ? -5.563 5.292 -3.649 1.00 97.88 239 ASP A C 1
ATOM 1723 O O . ASP A 1 239 ? -6.343 6.205 -3.918 1.00 97.88 239 ASP A O 1
ATOM 1727 N N . GLY A 1 240 ? -4.263 5.382 -3.934 1.00 97.06 240 GLY A N 1
ATOM 1728 C CA . GLY A 1 240 ? -3.646 6.545 -4.572 1.00 97.06 240 GLY A CA 1
ATOM 1729 C C . GLY A 1 240 ? -3.384 7.733 -3.640 1.00 97.06 240 GLY A C 1
ATOM 1730 O O . GLY A 1 240 ? -2.719 8.675 -4.066 1.00 97.06 240 GLY A O 1
ATOM 1731 N N . GLN A 1 241 ? -3.826 7.689 -2.380 1.00 97.31 241 GLN A N 1
ATOM 1732 C CA . GLN A 1 241 ? -3.530 8.712 -1.376 1.00 97.31 241 GLN A CA 1
ATOM 1733 C C . GLN A 1 241 ? -2.219 8.411 -0.657 1.00 97.31 241 GLN A C 1
ATOM 1735 O O . GLN A 1 241 ? -1.934 7.264 -0.319 1.00 97.31 241 GLN A O 1
ATOM 1740 N N . PHE A 1 242 ? -1.402 9.441 -0.437 1.00 97.25 242 PHE A N 1
ATOM 1741 C CA . PHE A 1 242 ? -0.148 9.306 0.301 1.00 97.25 242 PHE A CA 1
ATOM 1742 C C . PHE A 1 242 ? -0.428 8.954 1.767 1.00 97.25 242 PHE A C 1
ATOM 1744 O O . PHE A 1 242 ? -1.120 9.698 2.455 1.00 97.25 242 PHE A O 1
ATOM 1751 N N . GLU A 1 243 ? 0.152 7.852 2.243 1.00 95.88 243 GLU A N 1
ATOM 1752 C CA . GLU A 1 243 ? -0.007 7.374 3.623 1.00 95.88 243 GLU A CA 1
ATOM 1753 C C . GLU A 1 243 ? 1.262 7.629 4.442 1.00 95.88 243 GLU A C 1
ATOM 1755 O O . GLU A 1 243 ? 1.219 8.165 5.551 1.00 95.88 243 GLU A O 1
ATOM 1760 N N . ARG A 1 244 ? 2.429 7.234 3.913 1.00 97.00 244 ARG A N 1
ATOM 1761 C CA . ARG A 1 244 ? 3.690 7.318 4.661 1.00 97.00 244 ARG A CA 1
ATOM 1762 C C . ARG A 1 244 ? 4.909 7.383 3.754 1.00 97.00 244 ARG A C 1
ATOM 1764 O O . ARG A 1 244 ? 4.914 6.838 2.656 1.00 97.00 244 ARG A O 1
ATOM 1771 N N . GLN A 1 245 ? 5.988 7.962 4.271 1.00 97.50 245 GLN A N 1
ATOM 1772 C CA . GLN A 1 245 ? 7.322 7.901 3.678 1.00 97.50 245 GLN A CA 1
ATOM 1773 C C . GLN A 1 245 ? 8.334 7.331 4.675 1.00 97.50 245 GLN A C 1
ATOM 1775 O O . GLN A 1 245 ? 8.213 7.538 5.886 1.00 97.50 245 GLN A O 1
ATOM 1780 N N . SER A 1 246 ? 9.331 6.615 4.166 1.00 97.69 246 SER A N 1
ATOM 1781 C CA . SER A 1 246 ? 10.473 6.154 4.945 1.00 97.69 246 SER A CA 1
ATOM 1782 C C . SER A 1 246 ? 11.339 7.329 5.426 1.00 97.69 246 SER A C 1
ATOM 1784 O O . SER A 1 246 ? 11.321 8.406 4.822 1.00 97.69 246 SER A O 1
ATOM 1786 N N . PRO A 1 247 ? 12.178 7.128 6.455 1.00 95.62 247 PRO A N 1
ATOM 1787 C CA . PRO A 1 247 ? 13.307 8.019 6.704 1.00 95.62 247 PRO A CA 1
ATOM 1788 C C . PRO A 1 247 ? 14.227 8.119 5.469 1.00 95.62 247 PRO A C 1
ATOM 1790 O O . PRO A 1 247 ? 14.196 7.218 4.618 1.00 95.62 247 PRO A O 1
ATOM 1793 N N . PRO A 1 248 ? 15.057 9.175 5.370 1.00 92.44 248 PRO A N 1
ATOM 1794 C CA . PRO A 1 248 ? 16.089 9.268 4.341 1.00 92.44 248 PRO A CA 1
ATOM 1795 C C . PRO A 1 248 ? 17.053 8.080 4.409 1.00 92.44 248 PRO A C 1
ATOM 1797 O O . PRO A 1 248 ? 17.411 7.644 5.503 1.00 92.44 248 PRO A O 1
ATOM 1800 N N . ASN A 1 249 ? 17.513 7.599 3.252 1.00 92.44 249 ASN A N 1
ATOM 1801 C CA . ASN A 1 249 ? 18.415 6.443 3.138 1.00 92.44 249 ASN A CA 1
ATOM 1802 C C . ASN A 1 249 ? 17.883 5.181 3.852 1.00 92.44 249 ASN A C 1
ATOM 1804 O O . ASN A 1 249 ? 18.550 4.642 4.740 1.00 92.44 249 ASN A O 1
ATOM 1808 N N . PRO A 1 250 ? 16.674 4.706 3.503 1.00 96.62 250 PRO A N 1
ATOM 1809 C CA . PRO A 1 250 ? 16.050 3.591 4.199 1.00 96.62 250 PRO A CA 1
ATOM 1810 C C . PRO A 1 250 ? 16.807 2.275 3.984 1.00 96.62 250 PRO A C 1
ATOM 1812 O O . PRO A 1 250 ? 17.370 2.018 2.918 1.00 96.62 250 PRO A O 1
ATOM 1815 N N . VAL A 1 251 ? 16.749 1.406 4.994 1.00 95.12 251 VAL A N 1
ATOM 1816 C CA . VAL A 1 251 ? 17.251 0.029 4.917 1.00 95.12 251 VAL A CA 1
ATOM 1817 C C . VAL A 1 251 ? 16.149 -0.881 4.380 1.00 95.12 251 VAL A C 1
ATOM 1819 O O . VAL A 1 251 ? 14.984 -0.738 4.744 1.00 95.12 251 VAL A O 1
ATOM 1822 N N . SER A 1 252 ? 16.526 -1.802 3.496 1.00 96.44 252 SER A N 1
ATOM 1823 C CA . SER A 1 252 ? 15.629 -2.810 2.933 1.00 96.44 252 SER A CA 1
ATOM 1824 C C . SER A 1 252 ? 15.587 -4.055 3.830 1.00 96.44 252 SER A C 1
ATOM 1826 O O . SER A 1 252 ? 16.655 -4.517 4.240 1.00 96.44 252 SER A O 1
ATOM 1828 N N . PRO A 1 253 ? 14.407 -4.641 4.101 1.00 97.56 253 PRO A N 1
ATOM 1829 C CA . PRO A 1 253 ? 13.081 -4.168 3.702 1.00 97.56 253 PRO A CA 1
ATOM 1830 C C . PRO A 1 253 ? 12.559 -3.038 4.608 1.00 97.56 253 PRO A C 1
ATOM 1832 O O . PRO A 1 253 ? 12.946 -2.929 5.770 1.00 97.56 253 PRO A O 1
ATOM 1835 N N . TRP A 1 254 ? 11.623 -2.236 4.094 1.00 97.94 254 TRP A N 1
ATOM 1836 C CA . TRP A 1 254 ? 10.897 -1.246 4.894 1.00 97.94 254 TRP A CA 1
ATOM 1837 C C . TRP A 1 254 ? 9.510 -1.774 5.263 1.00 97.94 254 TRP A C 1
ATOM 1839 O O . TRP A 1 254 ? 8.765 -2.214 4.384 1.00 97.94 254 TRP A O 1
ATOM 1849 N N . THR A 1 255 ? 9.178 -1.702 6.554 1.00 97.25 255 THR A N 1
ATOM 1850 C CA . THR A 1 255 ? 7.907 -2.175 7.116 1.00 97.25 255 THR A CA 1
ATOM 1851 C C . THR A 1 255 ? 7.113 -1.022 7.719 1.00 97.25 255 THR A C 1
ATOM 1853 O O . THR A 1 255 ? 7.653 -0.207 8.471 1.00 97.25 255 THR A O 1
ATOM 1856 N N . VAL A 1 256 ? 5.813 -0.987 7.434 1.00 95.50 256 VAL A N 1
ATOM 1857 C CA . VAL A 1 256 ? 4.840 -0.052 8.007 1.00 95.50 256 VAL A CA 1
ATOM 1858 C C . VAL A 1 256 ? 3.679 -0.843 8.594 1.00 95.50 256 VAL A C 1
ATOM 1860 O O . VAL A 1 256 ? 3.048 -1.618 7.886 1.00 95.50 256 VAL A O 1
ATOM 1863 N N . ASN A 1 257 ? 3.354 -0.615 9.866 1.00 93.44 257 ASN A N 1
ATOM 1864 C CA . ASN A 1 257 ? 2.143 -1.171 10.468 1.00 93.44 257 ASN A CA 1
ATOM 1865 C C . ASN A 1 257 ? 0.937 -0.314 10.066 1.00 93.44 257 ASN A C 1
ATOM 1867 O O . ASN A 1 257 ? 0.753 0.789 10.590 1.00 93.44 257 ASN A O 1
ATOM 1871 N N . LEU A 1 258 ? 0.147 -0.814 9.117 1.00 93.62 258 LEU A N 1
ATOM 1872 C CA . LEU A 1 258 ? -1.104 -0.198 8.693 1.00 93.62 258 LEU A CA 1
ATOM 1873 C C . LEU A 1 258 ? -2.178 -0.473 9.744 1.00 93.62 258 LEU A C 1
ATOM 1875 O O . LEU A 1 258 ? -2.452 -1.626 10.055 1.00 93.62 258 LEU A O 1
ATOM 1879 N N . GLN A 1 259 ? -2.796 0.587 10.254 1.00 91.81 259 GLN A N 1
ATOM 1880 C CA . GLN A 1 259 ? -3.919 0.512 11.186 1.00 91.81 259 GLN A CA 1
ATOM 1881 C C . GLN A 1 259 ? -5.215 0.347 10.384 1.00 91.81 259 GLN A C 1
ATOM 1883 O O . GLN A 1 259 ? -5.765 1.335 9.894 1.00 91.81 259 GLN A O 1
ATOM 1888 N N . THR A 1 260 ? -5.667 -0.894 10.186 1.00 93.50 260 THR A N 1
ATOM 1889 C CA . THR A 1 260 ? -6.732 -1.205 9.216 1.00 93.50 260 THR A CA 1
ATOM 1890 C C . THR A 1 260 ? -8.092 -0.657 9.630 1.00 93.50 260 THR A C 1
ATOM 1892 O O . THR A 1 260 ? -8.885 -0.310 8.766 1.00 93.50 260 THR A O 1
ATOM 1895 N N . TRP A 1 261 ? -8.336 -0.492 10.932 1.00 90.94 261 TRP A N 1
ATOM 1896 C CA . TRP A 1 261 ? -9.573 0.073 11.478 1.00 90.94 261 TRP A CA 1
ATOM 1897 C C . TRP A 1 261 ? -9.814 1.537 11.077 1.00 90.94 261 TRP A C 1
ATOM 1899 O O . TRP A 1 261 ? -10.919 2.025 11.263 1.00 90.94 261 TRP A O 1
ATOM 1909 N N . LYS A 1 262 ? -8.834 2.253 10.501 1.00 91.50 262 LYS A N 1
ATOM 1910 C CA . LYS A 1 262 ? -9.039 3.604 9.930 1.00 91.50 262 LYS A CA 1
ATOM 1911 C C . LYS A 1 262 ? -9.685 3.592 8.545 1.00 91.50 262 LYS A C 1
ATOM 1913 O O . LYS A 1 262 ? -10.165 4.628 8.083 1.00 91.50 262 LYS A O 1
ATOM 1918 N N . LEU A 1 263 ? -9.630 2.453 7.867 1.00 94.62 263 LEU A N 1
ATOM 1919 C CA . LEU A 1 263 ? -10.091 2.279 6.498 1.00 94.62 263 LEU A CA 1
ATOM 1920 C C . LEU A 1 263 ? -11.471 1.622 6.490 1.00 94.62 263 LEU A C 1
ATOM 1922 O O . LEU A 1 263 ? -11.853 0.929 7.434 1.00 94.62 263 LEU A O 1
ATOM 1926 N N . ALA A 1 264 ? -12.217 1.851 5.414 1.00 95.44 264 ALA A N 1
ATOM 1927 C CA . ALA A 1 264 ? -13.481 1.164 5.208 1.00 95.44 264 ALA A CA 1
ATOM 1928 C C . ALA A 1 264 ? -13.245 -0.352 5.045 1.00 95.44 264 ALA A C 1
ATOM 1930 O O . ALA A 1 264 ? -12.212 -0.765 4.520 1.00 95.44 264 ALA A O 1
ATOM 1931 N N . PRO A 1 265 ? -14.184 -1.212 5.465 1.00 95.88 265 PRO A N 1
ATOM 1932 C CA . PRO A 1 265 ? -14.108 -2.631 5.140 1.00 95.88 265 PRO A CA 1
ATOM 1933 C C . PRO A 1 265 ? -14.192 -2.865 3.625 1.00 95.88 265 PRO 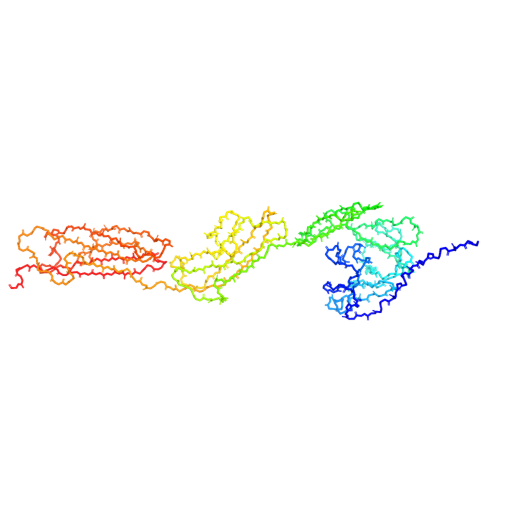A C 1
ATOM 1935 O O . PRO A 1 265 ? -14.974 -2.209 2.933 1.00 95.88 265 PRO A O 1
ATOM 1938 N N . GLY A 1 266 ? -13.445 -3.849 3.120 1.00 96.94 266 GLY A N 1
ATOM 1939 C CA . GLY A 1 266 ? -13.463 -4.241 1.708 1.00 96.94 266 GLY A CA 1
ATOM 1940 C C . GLY A 1 266 ? -12.127 -4.046 0.978 1.00 96.94 266 GLY A C 1
ATOM 1941 O O . GLY A 1 266 ? -11.069 -4.007 1.609 1.00 96.94 266 GLY A O 1
ATOM 1942 N N . PRO A 1 267 ? -12.136 -3.997 -0.365 1.00 97.75 267 PRO A N 1
ATOM 1943 C CA . PRO A 1 267 ? -10.914 -3.986 -1.159 1.00 97.75 267 PRO A CA 1
ATOM 1944 C C . PRO A 1 267 ? -10.222 -2.618 -1.147 1.00 97.75 267 PRO A C 1
ATOM 1946 O O . PRO A 1 267 ? -10.836 -1.599 -1.448 1.00 97.75 267 PRO A O 1
ATOM 1949 N N . HIS A 1 268 ? -8.913 -2.629 -0.910 1.00 98.38 268 HIS A N 1
ATOM 1950 C CA . HIS A 1 268 ? -8.025 -1.468 -0.987 1.00 98.38 268 HIS A CA 1
ATOM 1951 C C . HIS A 1 268 ? -6.791 -1.793 -1.837 1.00 98.38 268 HIS A C 1
ATOM 1953 O O . HIS A 1 268 ? -6.342 -2.942 -1.902 1.00 98.38 268 HIS A O 1
ATOM 1959 N N . THR A 1 269 ? -6.212 -0.782 -2.485 1.00 98.44 269 THR A N 1
ATOM 1960 C CA . THR A 1 269 ? -4.970 -0.919 -3.262 1.00 98.44 269 THR A CA 1
ATOM 1961 C C . THR A 1 269 ? -3.814 -0.260 -2.527 1.00 98.44 269 THR A C 1
ATOM 1963 O O . THR A 1 269 ? -3.818 0.952 -2.321 1.00 98.44 269 THR A O 1
ATOM 1966 N N . ILE A 1 270 ? -2.789 -1.039 -2.182 1.00 98.44 270 ILE A N 1
ATOM 1967 C CA . ILE A 1 270 ? -1.536 -0.504 -1.644 1.00 98.44 270 ILE A CA 1
ATOM 1968 C C . ILE A 1 270 ? -0.527 -0.343 -2.775 1.00 98.44 270 ILE A C 1
ATOM 1970 O O . ILE A 1 270 ? -0.378 -1.230 -3.618 1.00 98.44 270 ILE A O 1
ATOM 1974 N N . LYS A 1 271 ? 0.204 0.768 -2.779 1.00 98.44 271 LYS A N 1
ATOM 1975 C CA . LYS A 1 271 ? 1.262 1.037 -3.751 1.00 98.44 271 LYS A CA 1
ATOM 1976 C C . LYS A 1 271 ? 2.504 1.540 -3.041 1.00 98.44 271 LYS A C 1
ATOM 1978 O O . LYS A 1 271 ? 2.463 2.549 -2.344 1.00 98.44 271 LYS A O 1
ATOM 1983 N N . PHE A 1 272 ? 3.620 0.859 -3.270 1.00 98.56 272 PHE A N 1
ATOM 1984 C CA . PHE A 1 272 ? 4.932 1.345 -2.871 1.00 98.56 272 PHE A CA 1
ATOM 1985 C C . PHE A 1 272 ? 5.621 2.001 -4.065 1.00 98.56 272 PHE A C 1
ATOM 1987 O O . PHE A 1 272 ? 5.559 1.496 -5.189 1.00 98.56 272 PHE A O 1
ATOM 1994 N N . VAL A 1 273 ? 6.303 3.113 -3.813 1.00 98.25 273 VAL A N 1
ATOM 1995 C CA . VAL A 1 273 ? 7.162 3.808 -4.774 1.00 98.25 273 VAL A CA 1
ATOM 1996 C C . VAL A 1 273 ? 8.527 3.989 -4.130 1.00 98.25 273 VAL A C 1
ATOM 1998 O O . VAL A 1 273 ? 8.624 4.557 -3.047 1.00 98.25 273 VAL A O 1
ATOM 2001 N N . VAL A 1 274 ? 9.582 3.506 -4.775 1.00 97.62 274 VAL A N 1
ATOM 2002 C CA . VAL A 1 274 ? 10.963 3.733 -4.345 1.00 97.62 274 VAL A CA 1
ATOM 2003 C C . VAL A 1 274 ? 11.619 4.750 -5.266 1.00 97.62 274 VAL A C 1
ATOM 2005 O O . VAL A 1 274 ? 11.479 4.654 -6.484 1.00 97.62 274 VAL A O 1
ATOM 2008 N N . THR A 1 275 ? 12.349 5.696 -4.683 1.00 94.94 275 THR A N 1
ATOM 2009 C CA . THR A 1 275 ? 13.087 6.744 -5.394 1.00 94.94 275 THR A CA 1
ATOM 2010 C C . THR A 1 275 ? 14.547 6.690 -4.976 1.00 94.94 275 THR A C 1
ATOM 2012 O O . THR A 1 275 ? 14.859 6.728 -3.784 1.00 94.94 275 THR A O 1
ATOM 2015 N N . ASP A 1 276 ? 15.458 6.608 -5.940 1.00 93.75 276 ASP A N 1
ATOM 2016 C CA . ASP A 1 276 ? 16.893 6.655 -5.666 1.00 93.75 276 ASP A CA 1
ATOM 2017 C C . ASP A 1 276 ? 17.454 8.084 -5.586 1.00 93.75 276 ASP A C 1
ATOM 2019 O O . ASP A 1 276 ? 16.773 9.075 -5.859 1.00 93.75 276 ASP A O 1
ATOM 2023 N N . ASN A 1 277 ? 18.719 8.202 -5.183 1.00 89.69 277 ASN A N 1
ATOM 2024 C CA . ASN A 1 277 ? 19.428 9.476 -5.037 1.00 89.69 277 ASN A CA 1
ATOM 2025 C C . ASN A 1 277 ? 19.656 10.236 -6.359 1.00 89.69 277 ASN A C 1
ATOM 2027 O O . ASN A 1 277 ? 20.112 11.376 -6.331 1.00 89.69 277 ASN A O 1
ATOM 2031 N N . LEU A 1 278 ? 19.335 9.629 -7.504 1.00 84.38 278 LEU A N 1
ATOM 2032 C CA . LEU A 1 278 ? 19.388 10.245 -8.831 1.00 84.38 278 LEU A CA 1
ATOM 2033 C C . LEU A 1 278 ? 17.981 10.586 -9.356 1.00 84.38 278 LEU A C 1
ATOM 2035 O O . LEU A 1 278 ? 17.830 10.900 -10.536 1.00 84.38 278 LEU A O 1
ATOM 2039 N N . GLY A 1 279 ? 16.957 10.506 -8.496 1.00 87.12 279 GLY A N 1
ATOM 2040 C CA . GLY A 1 279 ? 15.569 10.838 -8.815 1.00 87.12 279 GLY A CA 1
ATOM 2041 C C . GLY A 1 279 ? 14.841 9.782 -9.646 1.00 87.12 279 GLY A C 1
ATOM 2042 O O . GLY A 1 279 ? 13.764 10.061 -10.168 1.00 87.12 279 GLY A O 1
ATOM 2043 N N . ARG A 1 280 ? 15.404 8.578 -9.804 1.00 85.00 280 ARG A N 1
ATOM 2044 C CA . ARG A 1 280 ? 14.785 7.514 -10.608 1.00 85.00 280 ARG A CA 1
ATOM 2045 C C . ARG A 1 280 ? 13.877 6.667 -9.731 1.00 85.00 280 ARG A C 1
ATOM 2047 O O . ARG A 1 280 ? 14.231 6.359 -8.592 1.00 85.00 280 ARG A O 1
ATOM 2054 N N . THR A 1 281 ? 12.727 6.281 -10.273 1.00 91.88 281 THR A N 1
ATOM 2055 C CA . THR A 1 281 ? 11.663 5.640 -9.501 1.00 91.88 281 THR A CA 1
ATOM 2056 C C . THR A 1 281 ? 11.317 4.244 -10.005 1.00 91.88 281 THR A C 1
ATOM 2058 O O . THR A 1 281 ? 11.466 3.930 -11.186 1.00 91.88 281 THR A O 1
ATOM 2061 N N . ALA A 1 282 ? 10.839 3.400 -9.095 1.00 91.81 282 ALA A N 1
ATOM 2062 C CA . ALA A 1 282 ? 10.134 2.162 -9.408 1.00 91.81 282 ALA A CA 1
ATOM 2063 C C . ALA A 1 282 ? 8.921 2.031 -8.486 1.00 91.81 282 ALA A C 1
ATOM 2065 O O . ALA A 1 282 ? 8.948 2.499 -7.348 1.00 91.81 282 ALA A O 1
ATOM 2066 N N . SER A 1 283 ? 7.851 1.402 -8.966 1.00 96.38 283 SER A N 1
ATOM 2067 C CA . SER A 1 283 ? 6.637 1.206 -8.177 1.00 96.38 283 SER A CA 1
ATOM 2068 C C . SER A 1 283 ? 6.060 -0.185 -8.358 1.00 96.38 283 SER A C 1
ATOM 2070 O O . SER A 1 283 ? 6.137 -0.747 -9.447 1.00 96.38 283 SER A O 1
ATOM 2072 N N . THR A 1 284 ? 5.424 -0.696 -7.312 1.00 97.31 284 THR A N 1
ATOM 2073 C CA . THR A 1 284 ? 4.650 -1.939 -7.339 1.00 97.31 284 THR A CA 1
ATOM 2074 C C . THR A 1 284 ? 3.402 -1.757 -6.488 1.00 97.31 284 THR A C 1
ATOM 2076 O O . THR A 1 284 ? 3.409 -0.997 -5.518 1.00 97.31 284 THR A O 1
ATOM 2079 N N . GLU A 1 285 ? 2.345 -2.478 -6.831 1.00 97.75 285 GLU A N 1
ATOM 2080 C CA . GLU A 1 285 ? 1.073 -2.445 -6.117 1.00 97.75 285 GLU A CA 1
ATOM 2081 C C . GLU A 1 285 ? 0.592 -3.850 -5.755 1.00 97.75 285 GLU A C 1
ATOM 2083 O O . GLU A 1 285 ? 1.082 -4.849 -6.290 1.00 97.75 285 GLU A O 1
ATOM 2088 N N . ARG A 1 286 ? -0.327 -3.919 -4.792 1.00 97.69 286 ARG A N 1
ATOM 2089 C CA . ARG A 1 286 ? -1.009 -5.144 -4.363 1.00 97.69 286 ARG A CA 1
ATOM 2090 C C . ARG A 1 286 ? -2.388 -4.778 -3.827 1.00 97.69 286 ARG A C 1
ATOM 2092 O O . ARG A 1 286 ? -2.549 -3.716 -3.224 1.00 97.69 286 ARG A O 1
ATOM 2099 N N . ARG A 1 287 ? -3.386 -5.634 -4.031 1.00 98.19 287 ARG A N 1
ATOM 2100 C CA . ARG A 1 287 ? -4.698 -5.459 -3.406 1.00 98.19 287 ARG A CA 1
ATOM 2101 C C . ARG A 1 287 ? -4.726 -6.155 -2.055 1.00 98.19 287 ARG A C 1
ATOM 2103 O O . ARG A 1 287 ? -4.148 -7.227 -1.888 1.00 98.19 287 ARG A O 1
ATOM 2110 N N . ILE A 1 288 ? -5.421 -5.550 -1.108 1.00 98.44 288 ILE A N 1
ATOM 2111 C CA . ILE A 1 288 ? -5.743 -6.125 0.198 1.00 98.44 288 ILE A CA 1
ATOM 2112 C C . ILE A 1 288 ? -7.240 -6.039 0.426 1.00 98.44 288 ILE A C 1
ATOM 2114 O O . ILE A 1 288 ? -7.903 -5.183 -0.154 1.00 98.44 288 ILE A O 1
ATOM 2118 N N . ASN A 1 289 ? -7.760 -6.913 1.277 1.00 98.19 289 ASN A N 1
ATOM 2119 C CA . ASN A 1 289 ? -9.133 -6.830 1.745 1.00 98.19 289 ASN A CA 1
ATOM 2120 C C . ASN A 1 289 ? -9.125 -6.475 3.235 1.00 98.19 289 ASN A C 1
ATOM 2122 O O . ASN A 1 289 ? -8.678 -7.267 4.064 1.00 98.19 289 ASN A O 1
ATOM 2126 N N . ILE A 1 290 ? -9.576 -5.273 3.576 1.00 97.88 290 ILE A N 1
ATOM 2127 C CA . ILE A 1 290 ? -9.696 -4.825 4.959 1.00 97.88 290 ILE A CA 1
ATOM 2128 C C . ILE A 1 290 ? -10.886 -5.538 5.601 1.00 97.88 290 ILE A C 1
ATOM 2130 O O . ILE A 1 290 ? -12.017 -5.449 5.118 1.00 97.88 290 ILE A O 1
ATOM 2134 N N . VAL A 1 291 ? -10.623 -6.251 6.693 1.00 96.25 291 VAL A N 1
ATOM 2135 C CA . VAL A 1 291 ? -11.661 -6.840 7.539 1.00 96.25 291 VAL A CA 1
ATOM 2136 C C . VAL A 1 291 ? -12.187 -5.764 8.485 1.00 96.25 291 VAL A C 1
ATOM 2138 O O . VAL A 1 291 ? -11.409 -4.979 9.027 1.00 96.25 291 VAL A O 1
ATOM 2141 N N . ALA A 1 292 ? -13.508 -5.723 8.662 1.00 93.94 292 ALA A N 1
ATOM 2142 C CA . ALA A 1 292 ? -14.149 -4.787 9.574 1.00 93.94 292 ALA A CA 1
ATOM 2143 C C . ALA A 1 292 ? -13.680 -5.004 11.019 1.00 93.94 292 ALA A C 1
ATOM 2145 O O . ALA A 1 292 ? -13.597 -6.143 11.480 1.00 93.94 292 ALA A O 1
ATOM 2146 N N . GLU A 1 293 ? -13.430 -3.904 11.726 1.00 93.69 293 GLU A N 1
ATOM 2147 C CA . GLU A 1 293 ? -13.256 -3.934 13.175 1.00 93.69 293 GLU A CA 1
ATOM 2148 C C . GLU A 1 293 ? -14.623 -4.111 13.838 1.00 93.69 293 GLU A C 1
ATOM 2150 O O . GLU A 1 293 ? -15.563 -3.382 13.520 1.00 93.69 293 GLU A O 1
ATOM 2155 N N . THR A 1 294 ? -14.743 -5.095 14.724 1.00 94.44 294 THR A N 1
ATOM 2156 C CA . THR A 1 294 ? -16.030 -5.498 15.323 1.00 94.44 294 THR A CA 1
ATOM 2157 C C . THR A 1 294 ? -15.964 -5.647 16.836 1.00 94.44 294 THR A C 1
ATOM 2159 O O . THR A 1 294 ? -16.973 -5.987 17.456 1.00 94.44 294 THR A O 1
ATOM 2162 N N . VAL A 1 295 ? -14.798 -5.419 17.446 1.00 93.00 295 VAL A N 1
ATOM 2163 C CA . VAL A 1 295 ? -14.634 -5.481 18.895 1.00 93.00 295 VAL A CA 1
ATOM 2164 C C . VAL A 1 295 ? -15.095 -4.148 19.495 1.00 93.00 295 VAL A C 1
ATOM 2166 O O . VAL A 1 295 ? -14.490 -3.121 19.214 1.00 93.00 295 VAL A O 1
ATOM 2169 N N . PRO A 1 296 ? -16.169 -4.123 20.307 1.00 95.31 296 PRO A N 1
ATOM 2170 C CA . PRO A 1 296 ? -16.611 -2.900 20.960 1.00 95.31 296 PRO A CA 1
ATOM 2171 C C . PRO A 1 296 ? -15.748 -2.549 22.182 1.00 95.31 296 PRO A C 1
ATOM 2173 O O . PRO A 1 296 ? -15.182 -3.449 22.817 1.00 95.31 296 PRO A O 1
ATOM 2176 N N . PRO A 1 297 ? -15.774 -1.279 22.631 1.00 96.88 297 PRO A N 1
ATOM 2177 C CA . PRO A 1 297 ? -15.136 -0.871 23.872 1.00 96.88 297 PRO A CA 1
ATOM 2178 C C . PRO A 1 297 ? -15.603 -1.677 25.083 1.00 96.88 297 PRO A C 1
ATOM 2180 O O . PRO A 1 297 ? -16.799 -1.837 25.347 1.00 96.88 297 PRO A O 1
ATOM 2183 N N . LEU A 1 298 ? -14.657 -2.081 25.923 1.00 96.75 298 LEU A N 1
ATOM 2184 C CA . LEU A 1 298 ? -14.953 -2.693 27.210 1.00 96.75 298 LEU A CA 1
ATOM 2185 C C . LEU A 1 298 ? -15.285 -1.613 28.247 1.00 96.75 298 LEU A C 1
ATOM 2187 O O . LEU A 1 298 ? -14.390 -0.965 28.798 1.00 96.75 298 LEU A O 1
ATOM 2191 N N . VAL A 1 299 ? -16.575 -1.443 28.548 1.00 96.75 299 VAL A N 1
ATOM 2192 C CA . VAL A 1 299 ? -17.059 -0.507 29.575 1.00 96.75 299 VAL A CA 1
ATOM 2193 C C . VAL A 1 299 ? -17.262 -1.226 30.910 1.00 96.75 299 VAL A C 1
ATOM 2195 O O . VAL A 1 299 ? -17.852 -2.302 30.968 1.00 96.75 299 VAL A O 1
ATOM 2198 N N . LYS A 1 300 ? -16.779 -0.636 32.009 1.00 95.12 300 LYS A N 1
ATOM 2199 C CA . LYS A 1 300 ? -16.906 -1.192 33.366 1.00 95.12 300 LYS A CA 1
ATOM 2200 C C . LYS A 1 300 ? -17.322 -0.131 34.370 1.00 95.12 300 LYS A C 1
ATOM 2202 O O . LYS A 1 300 ? -16.766 0.964 34.382 1.00 95.12 300 LYS A O 1
ATOM 2207 N N . PHE A 1 301 ? -18.230 -0.499 35.267 1.00 94.12 301 PHE A N 1
ATOM 2208 C CA . PHE A 1 301 ? -18.466 0.241 36.500 1.00 94.12 301 PHE A CA 1
ATOM 2209 C C . PHE A 1 301 ? -17.477 -0.224 37.567 1.00 94.12 301 PHE A C 1
ATOM 2211 O O . PHE A 1 301 ? -17.410 -1.403 37.904 1.00 94.12 301 PHE A O 1
ATOM 2218 N N . LEU A 1 302 ? -16.687 0.719 38.068 1.00 93.31 302 LEU A N 1
ATOM 2219 C CA . LEU A 1 302 ? -15.768 0.530 39.188 1.00 93.31 302 LEU A CA 1
ATOM 2220 C C . LEU A 1 302 ? -16.444 0.911 40.509 1.00 93.31 302 LEU A C 1
ATOM 2222 O O . LEU A 1 302 ? -16.105 0.361 41.552 1.00 93.31 302 LEU A O 1
ATOM 2226 N N . GLN A 1 303 ? -17.392 1.851 40.458 1.00 89.31 303 GLN A N 1
ATOM 2227 C CA . GLN A 1 303 ? -18.242 2.232 41.579 1.00 89.31 303 GLN A CA 1
ATOM 2228 C C . GLN A 1 303 ? -19.572 2.824 41.070 1.00 89.31 303 GLN A C 1
ATOM 2230 O O . GLN A 1 303 ? -19.531 3.688 40.192 1.00 89.31 303 GLN A O 1
ATOM 2235 N N . PRO A 1 304 ? -20.729 2.412 41.621 1.00 86.81 304 PRO A N 1
ATOM 2236 C CA . PRO A 1 304 ? -20.911 1.172 42.382 1.00 86.81 304 PRO A CA 1
ATOM 2237 C C . PRO A 1 304 ? -20.595 -0.059 41.503 1.00 86.81 304 PRO A C 1
ATOM 2239 O O . PRO A 1 304 ? -20.579 0.068 40.280 1.00 86.81 304 PRO A O 1
ATOM 2242 N N . PRO A 1 305 ? -20.302 -1.237 42.082 1.00 78.31 305 PRO A N 1
ATOM 2243 C CA . PRO A 1 305 ? -20.163 -2.474 41.311 1.00 78.31 305 PRO A CA 1
ATOM 2244 C C . PRO A 1 305 ? -21.409 -2.770 40.461 1.00 78.31 305 PRO A C 1
ATOM 2246 O O . PRO A 1 305 ? -22.502 -2.295 40.766 1.00 78.31 305 PRO A O 1
ATOM 2249 N N . LEU A 1 306 ? -21.250 -3.574 39.405 1.00 72.81 306 LEU A N 1
ATOM 2250 C CA . LEU A 1 306 ? -22.363 -3.968 38.533 1.00 72.81 306 LEU A CA 1
ATOM 2251 C C . LEU A 1 306 ? -23.502 -4.634 39.327 1.00 72.81 306 LEU A C 1
ATOM 2253 O O . LEU A 1 306 ? -23.246 -5.490 40.173 1.00 72.81 306 LEU A O 1
ATOM 2257 N N . GLY A 1 307 ? -24.750 -4.271 39.008 1.00 67.56 307 GLY A N 1
ATOM 2258 C CA . GLY A 1 307 ? -25.959 -4.854 39.600 1.00 67.56 307 GLY A CA 1
ATOM 2259 C C . GLY A 1 307 ? -26.941 -3.826 40.169 1.00 67.56 307 GLY A C 1
ATOM 2260 O O . GLY A 1 307 ? -26.938 -2.649 39.800 1.00 67.56 307 GLY A O 1
ATOM 2261 N N . THR A 1 308 ? -27.818 -4.303 41.055 1.00 71.62 308 THR A N 1
ATOM 2262 C CA . THR A 1 308 ? -28.785 -3.487 41.798 1.00 71.62 308 THR A CA 1
ATOM 2263 C C . THR A 1 308 ? -28.140 -2.967 43.076 1.00 71.62 308 THR A C 1
ATOM 2265 O O . THR A 1 308 ? -27.744 -3.758 43.932 1.00 71.62 308 THR A O 1
ATOM 2268 N N . THR A 1 309 ? -28.056 -1.649 43.230 1.00 75.19 309 THR A N 1
ATOM 2269 C CA . THR A 1 309 ? -27.519 -1.025 44.445 1.00 75.19 309 THR A CA 1
ATOM 2270 C C . THR A 1 309 ? -28.647 -0.274 45.158 1.00 75.19 309 THR A C 1
ATOM 2272 O O . THR A 1 309 ? -29.250 0.614 44.547 1.00 75.19 309 THR A O 1
ATOM 2275 N N . PRO A 1 310 ? -28.970 -0.596 46.422 1.00 74.00 310 PRO A N 1
ATOM 2276 C CA . PRO A 1 310 ? -29.867 0.235 47.216 1.00 74.00 310 PRO A CA 1
ATOM 2277 C C . PRO A 1 310 ? -29.273 1.636 47.385 1.00 74.00 310 PRO A C 1
ATOM 2279 O O . PRO A 1 310 ? -28.055 1.793 47.516 1.00 74.00 310 PRO A O 1
ATOM 2282 N N . TRP A 1 311 ? -30.118 2.663 47.374 1.00 71.94 311 TRP A N 1
ATOM 2283 C CA . TRP A 1 311 ? -29.683 4.021 47.676 1.00 71.94 311 TRP A CA 1
ATOM 2284 C C . TRP A 1 311 ? -29.125 4.095 49.106 1.00 71.94 311 TRP A C 1
ATOM 2286 O O . TRP A 1 311 ? -29.801 3.654 50.033 1.00 71.94 311 TRP A O 1
ATOM 2296 N N . PRO A 1 312 ? -27.938 4.680 49.344 1.00 66.19 312 PRO A N 1
ATOM 2297 C CA . PRO A 1 312 ? -27.445 4.857 50.704 1.00 66.19 312 PRO A CA 1
ATOM 2298 C C . PRO A 1 312 ? -28.387 5.778 51.494 1.00 66.19 312 PRO A C 1
ATOM 2300 O O . PRO A 1 312 ? -28.567 6.951 51.157 1.00 66.19 312 PRO A O 1
ATOM 2303 N N . SER A 1 313 ? -28.981 5.260 52.572 1.00 56.75 313 SER A N 1
ATOM 2304 C CA . SER A 1 313 ? -29.800 6.045 53.500 1.00 56.75 313 SER A CA 1
ATOM 2305 C C . SER A 1 313 ? -28.964 7.186 54.090 1.00 56.75 313 SER A C 1
ATOM 2307 O O . SER A 1 313 ? -28.070 6.941 54.897 1.00 56.75 313 SER A O 1
ATOM 2309 N N . GLY A 1 314 ? -29.234 8.424 53.665 1.00 61.50 314 GLY A N 1
ATOM 2310 C CA . GLY A 1 314 ? -28.585 9.641 54.173 1.00 61.50 314 GLY A CA 1
ATOM 2311 C C . GLY A 1 314 ? -27.627 10.363 53.213 1.00 61.50 314 GLY A C 1
ATOM 2312 O O . GLY A 1 314 ? -27.105 11.411 53.581 1.00 61.50 314 GLY A O 1
ATOM 2313 N N . GLY A 1 315 ? -27.395 9.858 51.993 1.00 66.81 315 GLY A N 1
ATOM 2314 C CA . GLY A 1 315 ? -26.606 10.571 50.975 1.00 66.81 315 GLY A CA 1
ATOM 2315 C C . GLY A 1 315 ? -27.427 11.594 50.175 1.00 66.81 315 GLY A C 1
ATOM 2316 O O . GLY A 1 315 ? -28.603 11.364 49.908 1.00 66.81 315 GLY A O 1
ATOM 2317 N N . SER A 1 316 ? -26.804 12.699 49.742 1.00 80.50 316 SER A N 1
ATOM 2318 C CA . SER A 1 316 ? -27.398 13.661 48.783 1.00 80.50 316 SER A CA 1
ATOM 2319 C C . SER A 1 316 ? -27.058 13.339 47.319 1.00 80.50 316 SER A C 1
ATOM 2321 O O . SER A 1 316 ? -27.676 13.887 46.402 1.00 80.50 316 SER A O 1
ATOM 2323 N N . SER A 1 317 ? -26.075 12.463 47.086 1.00 85.69 317 SER A N 1
ATOM 2324 C CA . SER A 1 317 ? -25.600 12.044 45.765 1.00 85.69 317 SER A CA 1
ATOM 2325 C C . SER A 1 317 ? -24.979 10.639 45.791 1.00 85.69 317 SER A C 1
ATOM 2327 O O . SER A 1 317 ? -24.530 10.168 46.836 1.00 85.69 317 SER A O 1
ATOM 2329 N N . ILE A 1 318 ? -24.931 9.979 44.629 1.00 86.62 318 ILE A N 1
ATOM 2330 C CA . ILE A 1 318 ? -24.139 8.763 44.388 1.00 86.62 318 ILE A CA 1
ATOM 2331 C C . ILE A 1 318 ? -22.905 9.100 43.555 1.00 86.62 318 ILE A C 1
ATOM 2333 O O . ILE A 1 318 ? -22.997 9.806 42.549 1.00 86.62 318 ILE A O 1
ATOM 2337 N N . HIS A 1 319 ? -21.751 8.577 43.966 1.00 89.44 319 HIS A N 1
ATOM 2338 C CA . HIS A 1 319 ? -20.517 8.665 43.195 1.00 89.44 319 HIS A CA 1
ATOM 2339 C C . HIS A 1 319 ? -20.434 7.516 42.194 1.00 89.44 319 HIS A C 1
ATOM 2341 O O . HIS A 1 319 ? -20.489 6.345 42.571 1.00 89.44 319 HIS A O 1
ATOM 2347 N N . ILE A 1 320 ? -20.266 7.872 40.925 1.00 92.31 320 ILE A N 1
ATOM 2348 C CA . ILE A 1 320 ? -20.093 6.940 39.820 1.00 92.31 320 ILE A CA 1
ATOM 2349 C C . ILE A 1 320 ? -18.649 7.013 39.355 1.00 92.31 320 ILE A C 1
ATOM 2351 O O . ILE A 1 320 ? -18.148 8.093 39.044 1.00 92.31 320 ILE A O 1
ATOM 2355 N N . LYS A 1 321 ? -17.996 5.856 39.281 1.00 95.12 321 LYS A N 1
ATOM 2356 C CA . LYS A 1 321 ? -16.689 5.684 38.658 1.00 95.12 321 LYS A CA 1
ATOM 2357 C C . LYS A 1 321 ? -16.796 4.595 37.607 1.00 95.12 321 LYS A C 1
ATOM 2359 O O . LYS A 1 321 ? -17.097 3.448 37.928 1.00 95.12 321 LYS A O 1
ATOM 2364 N N . VAL A 1 322 ? -16.523 4.947 36.361 1.00 96.19 322 VAL A N 1
ATOM 2365 C CA . VAL A 1 322 ? -16.593 4.040 35.212 1.00 96.19 322 VAL A CA 1
ATOM 2366 C C . VAL A 1 322 ? -15.310 4.116 34.395 1.00 96.19 322 VAL A C 1
ATOM 2368 O O . VAL A 1 322 ? -14.584 5.110 34.448 1.00 96.19 322 VAL A O 1
ATOM 2371 N N . SER A 1 323 ? -15.025 3.064 33.639 1.00 96.56 323 SER A N 1
ATOM 2372 C CA . SER A 1 323 ? -13.921 3.019 32.687 1.00 96.56 323 SER A CA 1
ATOM 2373 C C . SER A 1 323 ? -14.384 2.511 31.332 1.00 96.56 323 SER A C 1
ATOM 2375 O O . SER A 1 323 ? -15.247 1.639 31.289 1.00 96.56 323 SER A O 1
ATOM 2377 N N . ALA A 1 324 ? -13.759 2.987 30.261 1.00 97.69 324 ALA A N 1
ATOM 2378 C CA . ALA A 1 324 ? -13.870 2.418 28.921 1.00 97.69 324 ALA A CA 1
ATOM 2379 C C . ALA A 1 324 ? -12.467 2.078 28.406 1.00 97.69 324 ALA A C 1
ATOM 2381 O O . ALA A 1 324 ? -11.527 2.838 28.656 1.00 97.69 324 ALA A O 1
ATOM 2382 N N . GLN A 1 325 ? -12.316 0.940 27.733 1.00 95.75 325 GLN A N 1
ATOM 2383 C CA . GLN A 1 325 ? -11.041 0.468 27.204 1.00 95.75 325 GLN A CA 1
ATOM 2384 C C . GLN A 1 325 ? -11.224 -0.107 25.802 1.00 95.75 325 GLN A C 1
ATOM 2386 O O . GLN A 1 325 ? -12.077 -0.967 25.614 1.00 95.75 325 GLN A O 1
ATOM 2391 N N . ASP A 1 326 ? -10.397 0.342 24.861 1.00 94.56 326 ASP A N 1
ATOM 2392 C CA . ASP A 1 326 ? -10.393 -0.149 23.482 1.00 94.56 326 ASP A CA 1
ATOM 2393 C C . ASP A 1 326 ? -9.011 0.037 22.827 1.00 94.56 326 ASP A C 1
ATOM 2395 O O . ASP A 1 326 ? -8.249 0.927 23.224 1.00 94.56 326 ASP A O 1
ATOM 2399 N N . GLU A 1 327 ? -8.667 -0.801 21.849 1.00 90.06 327 GLU A N 1
ATOM 2400 C CA . GLU A 1 327 ? -7.402 -0.756 21.095 1.00 90.06 327 GLU A CA 1
ATOM 2401 C C . GLU A 1 327 ? -7.368 0.307 19.993 1.00 90.06 327 GLU A C 1
ATOM 2403 O O . GLU A 1 327 ? -6.310 0.893 19.738 1.00 90.06 327 GLU A O 1
ATOM 2408 N N . THR A 1 328 ? -8.524 0.643 19.421 1.00 92.00 328 THR A N 1
ATOM 2409 C CA . THR A 1 328 ? -8.689 1.758 18.479 1.00 92.00 328 THR A CA 1
ATOM 2410 C C . THR A 1 328 ? -8.842 3.102 19.200 1.00 92.00 328 THR A C 1
ATOM 2412 O O . THR A 1 328 ? -8.787 4.160 18.579 1.00 92.00 328 THR A O 1
ATOM 2415 N N . GLY A 1 329 ? -8.946 3.088 20.530 1.00 93.00 329 GLY A N 1
ATOM 2416 C CA . GLY A 1 329 ? -9.217 4.269 21.344 1.00 93.00 329 GLY A CA 1
ATOM 2417 C C . GLY A 1 329 ? -10.714 4.506 21.531 1.00 93.00 329 GLY A C 1
ATOM 2418 O O . GLY A 1 329 ? -11.552 3.746 21.070 1.00 93.00 329 GLY A O 1
ATOM 2419 N N . ILE A 1 330 ? -11.060 5.566 22.255 1.00 96.44 330 ILE A N 1
ATOM 2420 C CA . ILE A 1 330 ? -12.439 5.890 22.626 1.00 96.44 330 ILE A CA 1
ATOM 2421 C C . ILE A 1 330 ? -12.817 7.205 21.951 1.00 96.44 330 ILE A C 1
ATOM 2423 O O . ILE A 1 330 ? -12.245 8.250 22.272 1.00 96.44 330 ILE A O 1
ATOM 2427 N N . GLY A 1 331 ? -13.751 7.164 21.001 1.00 95.12 331 GLY A N 1
ATOM 2428 C CA . GLY A 1 331 ? -14.234 8.324 20.245 1.00 95.12 331 GLY A CA 1
ATOM 2429 C C . GLY A 1 331 ? -15.295 9.124 20.989 1.00 95.12 331 GLY A C 1
ATOM 2430 O O . GLY A 1 331 ? -15.285 10.353 20.963 1.00 95.12 331 GLY A O 1
ATOM 2431 N N . GLN A 1 332 ? -16.164 8.433 21.723 1.00 97.06 332 GLN A N 1
ATOM 2432 C CA . GLN A 1 332 ? -17.205 9.040 22.546 1.00 97.06 332 GLN A CA 1
ATOM 2433 C C . GLN A 1 332 ? -17.374 8.217 23.816 1.00 97.06 332 GLN A C 1
ATOM 2435 O O . GLN A 1 332 ? -17.386 6.995 23.765 1.00 97.06 332 GLN A O 1
ATOM 2440 N N . PHE A 1 333 ? -17.523 8.878 24.961 1.00 97.88 333 PHE A N 1
ATOM 2441 C CA . PHE A 1 333 ? -17.806 8.214 26.230 1.00 97.88 333 PHE A CA 1
ATOM 2442 C C . PHE A 1 333 ? -18.798 9.061 27.017 1.00 97.88 333 PHE A C 1
ATOM 2444 O O . PHE A 1 333 ? -18.557 10.250 27.235 1.00 97.88 333 PHE A O 1
ATOM 2451 N N . GLN A 1 334 ? -19.930 8.483 27.403 1.00 97.75 334 GLN A N 1
ATOM 2452 C CA . GLN A 1 334 ? -21.006 9.197 28.081 1.00 97.75 334 GLN A CA 1
ATOM 2453 C C . GLN A 1 334 ? -21.616 8.370 29.205 1.00 97.75 334 GLN A C 1
ATOM 2455 O O . GLN A 1 334 ? -21.629 7.140 29.165 1.00 97.75 334 GLN A O 1
ATOM 2460 N N . VAL A 1 335 ? -22.166 9.075 30.191 1.00 96.69 335 VAL A N 1
ATOM 2461 C CA . VAL A 1 335 ? -23.030 8.496 31.217 1.00 96.69 335 VAL A CA 1
ATOM 2462 C C . VAL A 1 335 ? -24.438 9.043 31.036 1.00 96.69 335 VAL A C 1
ATOM 2464 O O . VAL A 1 335 ? -24.657 10.251 30.883 1.00 96.69 335 VAL A O 1
ATOM 2467 N N . CYS A 1 336 ? -25.389 8.123 31.048 1.00 95.19 336 CYS A N 1
ATOM 2468 C CA . CYS A 1 336 ? -26.794 8.355 30.810 1.00 95.19 336 CYS A CA 1
ATOM 2469 C C . CYS A 1 336 ? -27.596 7.932 32.035 1.00 95.19 336 CYS A C 1
ATOM 2471 O O . CYS A 1 336 ? -27.285 6.936 32.685 1.00 95.19 336 CYS A O 1
ATOM 2473 N N . LEU A 1 337 ? -28.616 8.720 32.345 1.00 94.44 337 LEU A N 1
ATOM 2474 C CA . LEU A 1 337 ? -29.582 8.473 33.400 1.00 94.44 337 LEU A CA 1
ATOM 2475 C C . LEU A 1 337 ? -30.947 8.318 32.735 1.00 94.44 337 LEU A C 1
ATOM 2477 O O . LEU A 1 337 ? -31.368 9.204 31.991 1.00 94.44 337 LEU A O 1
ATOM 2481 N N . ASP A 1 338 ? -31.598 7.182 32.971 1.00 92.44 338 ASP A N 1
ATOM 2482 C CA . ASP A 1 338 ? -32.917 6.850 32.423 1.00 92.44 338 ASP A CA 1
ATOM 2483 C C . ASP A 1 338 ? -32.983 7.095 30.901 1.00 92.44 338 ASP A C 1
ATOM 2485 O O . ASP A 1 338 ? -33.808 7.850 30.390 1.00 92.44 338 ASP A O 1
ATOM 2489 N N . ALA A 1 339 ? -32.032 6.485 30.182 1.00 89.69 339 ALA A N 1
ATOM 2490 C CA . ALA A 1 339 ? -31.820 6.591 28.731 1.00 89.69 339 ALA A CA 1
ATOM 2491 C C . ALA A 1 339 ? -31.413 7.978 28.188 1.00 89.69 339 ALA A C 1
ATOM 2493 O O . ALA A 1 339 ? -31.120 8.097 26.999 1.00 89.69 339 ALA A O 1
ATOM 2494 N N . THR A 1 340 ? -31.313 9.011 29.028 1.00 93.88 340 THR A N 1
ATOM 2495 C CA . THR A 1 340 ? -30.865 10.348 28.609 1.00 93.88 340 THR A CA 1
ATOM 2496 C C . THR A 1 340 ? -29.410 10.578 29.008 1.00 93.88 340 THR A C 1
ATOM 2498 O O . THR A 1 340 ? -29.054 10.461 30.178 1.00 93.88 340 THR A O 1
ATOM 2501 N N . CYS A 1 341 ? -28.541 10.900 28.050 1.00 94.88 341 CYS A N 1
ATOM 2502 C CA . CYS A 1 341 ? -27.113 11.109 28.303 1.00 94.88 341 CYS A CA 1
ATOM 2503 C C . CYS A 1 341 ? -26.829 12.548 28.737 1.00 94.88 341 CYS A C 1
ATOM 2505 O O . CYS A 1 341 ? -26.984 13.480 27.953 1.00 94.88 341 CYS A O 1
ATOM 2507 N N . PHE A 1 342 ? -26.413 12.723 29.993 1.00 93.56 342 PHE A N 1
ATOM 2508 C CA . PHE A 1 342 ? -26.187 14.044 30.591 1.00 93.56 342 PHE A CA 1
ATOM 2509 C C . PHE A 1 342 ? -24.709 14.397 30.719 1.00 93.56 342 PHE A C 1
ATOM 2511 O O . PHE A 1 342 ? -24.360 15.575 30.699 1.00 93.56 342 PHE A O 1
ATOM 2518 N N . TRP A 1 343 ? -23.840 13.394 30.866 1.00 96.06 343 TRP A N 1
ATOM 2519 C CA . TRP A 1 343 ? -22.428 13.622 31.151 1.00 96.06 343 TRP A CA 1
ATOM 2520 C C . TRP A 1 343 ? -21.554 13.053 30.049 1.00 96.06 343 TRP A C 1
ATOM 2522 O O . TRP A 1 343 ? -21.675 11.888 29.674 1.00 96.06 343 TRP A O 1
ATOM 2532 N N . THR A 1 344 ? -20.638 13.882 29.566 1.00 96.62 344 THR A N 1
ATOM 2533 C CA . THR A 1 344 ? -19.556 13.491 28.666 1.00 96.62 344 THR A CA 1
ATOM 2534 C C . THR A 1 344 ? -18.303 13.192 29.470 1.00 96.62 344 THR A C 1
ATOM 2536 O O . THR A 1 344 ? -17.914 13.960 30.350 1.00 96.62 344 THR A O 1
ATOM 2539 N N . CYS A 1 345 ? -17.658 12.087 29.137 1.00 96.75 345 CYS A N 1
ATOM 2540 C CA . CYS A 1 345 ? -16.450 11.601 29.773 1.00 96.75 345 CYS A CA 1
ATOM 2541 C C . CYS A 1 345 ? -15.227 11.803 28.861 1.00 96.75 345 CYS A C 1
ATOM 2543 O O . CYS A 1 345 ? -15.382 12.056 27.663 1.00 96.75 345 CYS A O 1
ATOM 2545 N N . PRO A 1 346 ? -14.001 11.692 29.404 1.00 96.88 346 PRO A N 1
ATOM 2546 C CA . PRO A 1 346 ? -12.787 11.804 28.606 1.00 96.88 346 PRO A CA 1
ATOM 2547 C C . PRO A 1 346 ? -12.717 10.752 27.496 1.00 96.88 346 PRO A C 1
ATOM 2549 O O . PRO A 1 346 ? -13.074 9.591 27.700 1.00 96.88 346 PRO A O 1
ATOM 2552 N N . THR A 1 347 ? -12.190 11.159 26.346 1.00 95.88 347 THR A N 1
ATOM 2553 C CA . THR A 1 347 ? -11.933 10.307 25.182 1.00 95.88 347 THR A CA 1
ATOM 2554 C C . THR A 1 347 ? -10.452 9.950 25.086 1.00 95.88 347 THR A C 1
ATOM 2556 O O . THR A 1 347 ? -9.609 10.420 25.864 1.00 95.88 347 THR A O 1
ATOM 2559 N N . SER A 1 348 ? -10.107 9.074 24.147 1.00 93.00 348 SER A N 1
ATOM 2560 C CA . SER A 1 348 ? -8.727 8.663 23.930 1.00 93.00 348 SER A CA 1
ATOM 2561 C C . SER A 1 348 ? -8.418 8.450 22.463 1.00 93.00 348 SER A C 1
ATOM 2563 O O . SER A 1 348 ? -9.162 7.778 21.762 1.00 93.00 348 SER A O 1
ATOM 2565 N N . ALA A 1 349 ? -7.286 8.990 22.014 1.00 87.75 349 ALA A N 1
ATOM 2566 C CA . ALA A 1 349 ? -6.769 8.661 20.699 1.00 87.75 349 ALA A CA 1
ATOM 2567 C C . ALA A 1 349 ? -6.143 7.247 20.691 1.00 87.75 349 ALA A C 1
ATOM 2569 O O . ALA A 1 349 ? -5.569 6.831 21.709 1.00 87.75 349 ALA A O 1
ATOM 2570 N N . PRO A 1 350 ? -6.196 6.546 19.549 1.00 82.06 350 PRO A N 1
ATOM 2571 C CA . PRO A 1 350 ? -5.483 5.297 19.312 1.00 82.06 350 PRO A CA 1
ATOM 2572 C C . PRO A 1 350 ? -3.977 5.472 19.495 1.00 82.06 350 PRO A C 1
ATOM 2574 O O . PRO A 1 350 ? -3.412 6.535 19.220 1.00 82.06 350 PRO A O 1
ATOM 2577 N N . THR A 1 351 ? -3.307 4.402 19.917 1.00 71.06 351 THR A N 1
ATOM 2578 C CA . THR A 1 351 ? -1.843 4.367 20.015 1.00 71.06 351 THR A CA 1
ATOM 2579 C C . THR A 1 351 ? -1.244 3.588 18.850 1.00 71.06 351 THR A C 1
ATOM 2581 O O . THR A 1 351 ? -1.870 2.696 18.289 1.00 71.06 351 THR A O 1
ATOM 2584 N N . SER A 1 352 ? -0.001 3.899 18.480 1.00 65.75 352 SER A N 1
ATOM 2585 C CA . SER A 1 352 ? 0.719 3.158 17.436 1.00 65.75 352 SER A CA 1
ATOM 2586 C C . SER A 1 352 ? 1.141 1.744 17.860 1.00 65.75 352 SER A C 1
ATOM 2588 O O . SER A 1 352 ? 1.610 0.985 17.014 1.00 65.75 352 SER A O 1
ATOM 2590 N N . SER A 1 353 ? 1.007 1.395 19.145 1.00 66.06 353 SER A N 1
ATOM 2591 C CA . SER A 1 353 ? 1.429 0.114 19.721 1.00 66.06 353 SER A CA 1
ATOM 2592 C C . SER A 1 353 ? 0.307 -0.923 19.844 1.00 66.06 353 SER A C 1
ATOM 2594 O O . SER A 1 353 ? 0.562 -1.989 20.395 1.00 66.06 353 SER A O 1
ATOM 2596 N N . ASN A 1 354 ? -0.913 -0.624 19.375 1.00 66.75 354 ASN A N 1
ATOM 2597 C CA . ASN A 1 354 ? -2.125 -1.452 19.538 1.00 66.75 354 ASN A CA 1
ATOM 2598 C C . ASN A 1 354 ? -2.397 -1.880 20.984 1.00 66.75 354 ASN A C 1
ATOM 2600 O O . ASN A 1 354 ? -2.994 -2.923 21.233 1.00 66.75 354 ASN A O 1
ATOM 2604 N N . LEU A 1 355 ? -1.904 -1.114 21.955 1.00 78.25 355 LEU A N 1
ATOM 2605 C CA . LEU A 1 355 ? -2.212 -1.394 23.345 1.00 78.25 355 LEU A CA 1
ATOM 2606 C C . LEU A 1 355 ? -3.556 -0.740 23.672 1.00 78.25 355 LEU A C 1
ATOM 2608 O O . LEU A 1 355 ? -3.731 0.446 23.366 1.00 78.25 355 LEU A O 1
ATOM 2612 N N . PRO A 1 356 ? -4.484 -1.477 24.307 1.00 81.25 356 PRO A N 1
ATOM 2613 C CA . PRO A 1 356 ? -5.796 -0.951 24.629 1.00 81.25 356 PRO A CA 1
ATOM 2614 C C . PRO A 1 356 ? -5.682 0.205 25.621 1.00 81.25 356 PRO A C 1
ATOM 2616 O O . PRO A 1 356 ? -5.016 0.097 26.657 1.00 81.25 356 PRO A O 1
ATOM 2619 N N . ARG A 1 357 ? -6.343 1.327 25.321 1.00 87.25 357 ARG A N 1
ATOM 2620 C CA . ARG A 1 357 ? -6.263 2.548 26.129 1.00 87.25 357 ARG A CA 1
ATOM 2621 C C . ARG A 1 357 ? -7.477 2.675 27.030 1.00 87.25 357 ARG A C 1
ATOM 2623 O O . ARG A 1 357 ? -8.594 2.842 26.556 1.00 87.25 357 ARG A O 1
ATOM 2630 N N . THR A 1 358 ? -7.231 2.672 28.334 1.00 93.62 358 THR A N 1
ATOM 2631 C CA . THR A 1 358 ? -8.280 2.866 29.337 1.00 93.62 358 THR A CA 1
ATOM 2632 C C . THR A 1 358 ? -8.459 4.345 29.659 1.00 93.62 358 THR A C 1
ATOM 2634 O O . THR A 1 358 ? -7.496 5.045 29.980 1.00 93.62 358 THR A O 1
ATOM 2637 N N . VAL A 1 359 ? -9.700 4.817 29.621 1.00 96.00 359 VAL A N 1
ATOM 2638 C CA . VAL A 1 359 ? -10.117 6.117 30.158 1.00 96.00 359 VAL A CA 1
ATOM 2639 C C . VAL A 1 359 ? -11.043 5.907 31.340 1.00 96.00 359 VAL A C 1
ATOM 2641 O O . VAL A 1 359 ? -11.798 4.938 31.382 1.00 96.00 359 VAL A O 1
ATOM 2644 N N . TYR A 1 360 ? -10.983 6.824 32.299 1.00 96.00 360 TYR A N 1
ATOM 2645 C CA . TYR A 1 360 ? -11.814 6.797 33.496 1.00 96.00 360 TYR A CA 1
ATOM 2646 C C . TYR A 1 360 ? -12.698 8.034 33.537 1.00 96.00 360 TYR A C 1
ATOM 2648 O O . TYR A 1 360 ? -12.280 9.124 33.148 1.00 96.00 360 TYR A O 1
ATOM 2656 N N . CYS A 1 361 ? -13.904 7.861 34.055 1.00 95.38 361 CYS A N 1
ATOM 2657 C CA . CYS A 1 361 ? -14.842 8.939 34.301 1.00 95.38 361 CYS A CA 1
ATOM 2658 C C . CYS A 1 361 ? -15.364 8.819 35.725 1.00 95.38 361 CYS A C 1
ATOM 2660 O O . CYS A 1 361 ? -15.772 7.736 36.150 1.00 95.38 361 CYS A O 1
ATOM 2662 N N . SER A 1 362 ? -15.334 9.935 36.446 1.00 95.19 362 SER A N 1
ATOM 2663 C CA . SER A 1 362 ? -15.830 10.036 37.812 1.00 95.19 362 SER A CA 1
ATOM 2664 C C . SER A 1 362 ? -16.806 11.199 37.888 1.00 95.19 362 SER A C 1
ATOM 2666 O O . SER A 1 362 ? -16.458 12.314 37.502 1.00 95.19 362 SER A O 1
ATOM 2668 N N . LEU A 1 363 ? -18.013 10.952 38.386 1.00 94.31 363 LEU A N 1
ATOM 2669 C CA . LEU A 1 363 ? -19.051 11.971 38.531 1.00 94.31 363 LEU A CA 1
ATOM 2670 C C . LEU A 1 363 ? -19.926 11.696 39.752 1.00 94.31 363 LEU A C 1
ATOM 2672 O O . LEU A 1 363 ? -19.870 10.618 40.342 1.00 94.31 363 LEU A O 1
ATOM 2676 N N . SER A 1 364 ? -20.731 12.683 40.133 1.00 91.50 364 SER A N 1
ATOM 2677 C CA . SER A 1 364 ? -21.709 12.544 41.215 1.00 91.50 364 SER A CA 1
A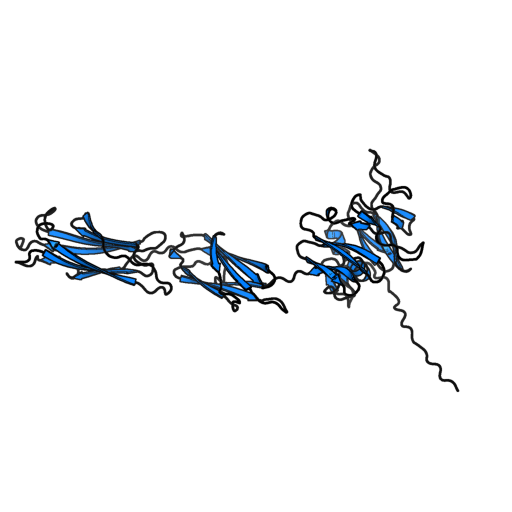TOM 2678 C C . SER A 1 364 ? -23.098 12.875 40.688 1.00 91.50 364 SER A C 1
ATOM 2680 O O . SER A 1 364 ? -23.272 13.929 40.081 1.00 91.50 364 SER A O 1
ATOM 2682 N N . ILE A 1 365 ? -24.070 11.996 40.928 1.00 91.12 365 ILE A N 1
ATOM 2683 C CA . ILE A 1 365 ? -25.471 12.205 40.539 1.00 91.12 365 ILE A CA 1
ATOM 2684 C C . ILE A 1 365 ? -26.270 12.498 41.801 1.00 91.12 365 ILE A C 1
ATOM 2686 O O . ILE A 1 365 ? -26.218 11.714 42.750 1.00 91.12 365 ILE A O 1
ATOM 2690 N N . SER A 1 366 ? -26.977 13.627 41.842 1.00 89.00 366 SER A N 1
ATOM 2691 C CA . SER A 1 366 ? -27.769 14.003 43.015 1.00 89.00 366 SER A CA 1
ATOM 2692 C C . SER A 1 366 ? -29.061 13.194 43.124 1.00 89.00 366 SER A C 1
ATOM 2694 O O . SER A 1 366 ? -29.610 12.717 42.128 1.00 89.00 366 SER A O 1
ATOM 2696 N N . LEU A 1 367 ? -29.612 13.127 44.337 1.00 81.75 367 LEU A N 1
ATOM 2697 C CA . LEU A 1 367 ? -30.929 12.536 44.579 1.00 81.75 367 LEU A CA 1
ATOM 2698 C C . LEU A 1 367 ? -32.042 13.219 43.770 1.00 81.75 367 LEU A C 1
ATOM 2700 O O . LEU A 1 367 ? -32.996 12.567 43.387 1.00 81.75 367 LEU A O 1
ATOM 2704 N N . THR A 1 368 ? -31.931 14.523 43.506 1.00 81.81 368 THR A N 1
ATOM 2705 C CA . THR A 1 368 ? -32.928 15.279 42.726 1.00 81.81 368 THR A CA 1
ATOM 2706 C C . THR A 1 368 ? -32.925 14.937 41.237 1.00 81.81 368 THR A C 1
ATOM 2708 O O . THR A 1 368 ? -33.901 15.210 40.539 1.00 81.81 368 THR A O 1
ATOM 2711 N N . GLN A 1 369 ? -31.816 14.394 40.734 1.00 86.62 369 GLN A N 1
ATOM 2712 C CA . GLN A 1 369 ? -31.713 13.891 39.367 1.00 86.62 369 GLN A CA 1
ATOM 2713 C C . GLN A 1 369 ? -32.185 12.444 39.301 1.00 86.62 369 GLN A C 1
ATOM 2715 O O . GLN A 1 369 ? -32.934 12.088 38.393 1.00 86.62 369 GLN A O 1
ATOM 2720 N N . LEU A 1 370 ? -31.774 11.635 40.279 1.00 85.88 370 LEU A N 1
ATOM 2721 C CA . LEU A 1 370 ? -32.283 10.283 40.444 1.00 85.88 370 LEU A CA 1
ATOM 2722 C C . LEU A 1 370 ? -33.779 10.305 40.734 1.00 85.88 370 LEU A C 1
ATOM 2724 O O . LEU A 1 370 ? -34.342 11.250 41.277 1.00 85.88 370 LEU A O 1
ATOM 2728 N N . PHE A 1 371 ? -34.430 9.233 40.332 1.00 85.62 371 PHE A N 1
ATOM 2729 C CA . PHE A 1 371 ? -35.846 8.978 40.518 1.00 85.62 371 PHE A CA 1
ATOM 2730 C C . PHE A 1 371 ? -36.787 10.024 39.899 1.00 85.62 371 PHE A C 1
ATOM 2732 O O . PHE A 1 371 ? -37.993 9.998 40.139 1.00 85.62 371 PHE A O 1
ATOM 2739 N N . LYS A 1 372 ? -36.250 10.945 39.087 1.00 84.94 372 LYS A N 1
ATOM 2740 C CA . LYS A 1 372 ? -37.019 12.012 38.444 1.00 84.94 372 LYS A CA 1
ATOM 2741 C C . LYS A 1 372 ? -37.975 11.462 37.388 1.00 84.94 372 LYS A C 1
ATOM 2743 O O . LYS A 1 372 ? -39.089 11.959 37.267 1.00 84.94 372 LYS A O 1
ATOM 2748 N N . VAL A 1 373 ? -37.527 10.468 36.618 1.00 85.00 373 VAL A N 1
ATOM 2749 C CA . VAL A 1 373 ? -38.347 9.799 35.596 1.00 85.00 373 VAL A CA 1
ATOM 2750 C C . VAL A 1 373 ? -39.134 8.645 36.213 1.00 85.00 373 VAL A C 1
ATOM 2752 O O . VAL A 1 373 ? -40.335 8.531 35.985 1.00 85.00 373 VAL A O 1
ATOM 2755 N N . ASN A 1 374 ? -38.476 7.812 37.023 1.00 84.06 374 ASN A N 1
ATOM 2756 C CA . ASN A 1 374 ? -39.101 6.697 37.731 1.00 84.06 374 ASN A CA 1
ATOM 2757 C C . ASN A 1 374 ? -38.873 6.829 39.250 1.00 84.06 374 ASN A C 1
ATOM 2759 O O . ASN A 1 374 ? -37.737 6.708 39.698 1.00 84.06 374 ASN A O 1
ATOM 2763 N N . PRO A 1 375 ? -39.927 7.003 40.069 1.00 84.75 375 PRO A N 1
ATOM 2764 C CA . PRO A 1 375 ? -39.794 7.302 41.496 1.00 84.75 375 PRO A CA 1
ATOM 2765 C C . PRO A 1 375 ? -39.229 6.152 42.354 1.00 84.75 375 PRO A C 1
ATOM 2767 O O . PRO A 1 375 ? -38.915 6.373 43.525 1.00 84.75 375 PRO A O 1
ATOM 2770 N N . ILE A 1 376 ? -39.124 4.936 41.805 1.00 84.62 376 ILE A N 1
ATOM 2771 C CA . ILE A 1 376 ? -38.731 3.714 42.527 1.00 84.62 376 ILE A CA 1
ATOM 2772 C C . ILE A 1 376 ? -37.294 3.303 42.192 1.00 84.62 376 ILE A C 1
ATOM 2774 O O . ILE A 1 376 ? -36.555 2.847 43.067 1.00 84.62 376 ILE A O 1
ATOM 2778 N N . ALA A 1 377 ? -36.889 3.454 40.933 1.00 89.56 377 ALA A N 1
ATOM 2779 C CA . ALA A 1 377 ? -35.573 3.047 40.462 1.00 89.56 377 ALA A CA 1
ATOM 2780 C C . ALA A 1 377 ? -35.046 3.997 39.386 1.00 89.56 377 ALA A C 1
ATOM 2782 O O . ALA A 1 377 ? -35.816 4.569 38.623 1.00 89.56 377 ALA A O 1
ATOM 2783 N N . SER A 1 378 ? -33.729 4.128 39.294 1.00 91.25 378 SER A N 1
ATOM 2784 C CA . SER A 1 378 ? -33.051 4.828 38.202 1.00 91.25 378 SER A CA 1
ATOM 2785 C C . SER A 1 378 ? -32.030 3.921 37.548 1.00 91.25 378 SER A C 1
ATOM 2787 O O . SER A 1 378 ? -31.314 3.188 38.237 1.00 91.25 378 SER A O 1
ATOM 2789 N N . VAL A 1 379 ? -31.941 3.987 36.223 1.00 92.19 379 VAL A N 1
ATOM 2790 C CA . VAL A 1 379 ? -30.961 3.225 35.448 1.00 92.19 379 VAL A CA 1
ATOM 2791 C C . VAL A 1 379 ? -29.838 4.158 35.035 1.00 92.19 379 VAL A C 1
ATOM 2793 O O . VAL A 1 379 ? -30.060 5.142 34.328 1.00 92.19 379 VAL A O 1
ATOM 2796 N N . ILE A 1 380 ? -28.623 3.837 35.470 1.00 93.81 380 ILE A N 1
ATOM 2797 C CA . ILE A 1 380 ? -27.418 4.558 35.075 1.00 93.81 380 ILE A CA 1
ATOM 2798 C C . ILE A 1 380 ? -26.673 3.679 34.080 1.00 93.81 380 ILE A C 1
ATOM 2800 O O . ILE A 1 380 ? -26.229 2.587 34.428 1.00 93.81 380 ILE A O 1
ATOM 2804 N N . THR A 1 381 ? -26.499 4.173 32.860 1.00 95.06 381 THR A N 1
ATOM 2805 C CA . THR A 1 381 ? -25.796 3.466 31.786 1.00 95.06 381 THR A CA 1
ATOM 2806 C C . THR A 1 381 ? -24.572 4.267 31.378 1.00 95.06 381 THR A C 1
ATOM 2808 O O . THR A 1 381 ? -24.670 5.457 31.100 1.00 95.06 381 THR A O 1
ATOM 2811 N N . ALA A 1 382 ? -23.413 3.625 31.320 1.00 96.38 382 ALA A N 1
ATOM 2812 C CA . ALA A 1 382 ? -22.226 4.175 30.688 1.00 96.38 382 ALA A CA 1
ATOM 2813 C C . ALA A 1 382 ? -22.105 3.579 29.283 1.00 96.38 382 ALA A C 1
ATOM 2815 O O . ALA A 1 382 ? -22.141 2.357 29.136 1.00 96.38 382 ALA A O 1
ATOM 2816 N N . ILE A 1 383 ? -21.972 4.431 28.269 1.00 97.25 383 ILE A N 1
ATOM 2817 C CA . ILE A 1 383 ? -21.852 4.042 26.859 1.00 97.25 383 ILE A CA 1
ATOM 2818 C C . ILE A 1 383 ? -20.571 4.619 26.271 1.00 97.25 383 ILE A C 1
ATOM 2820 O O . ILE A 1 383 ? -20.258 5.786 26.507 1.00 97.25 383 ILE A O 1
ATOM 2824 N N . ALA A 1 384 ? -19.837 3.828 25.498 1.00 98.06 384 ALA A N 1
ATOM 2825 C CA . ALA A 1 384 ? -18.641 4.269 24.801 1.00 98.06 384 ALA A CA 1
ATOM 2826 C C . ALA A 1 384 ? -18.648 3.791 23.349 1.00 98.06 384 ALA A C 1
ATOM 2828 O O . ALA A 1 384 ? -19.001 2.647 23.081 1.00 98.06 384 ALA A O 1
ATOM 2829 N N . TYR A 1 385 ? -18.226 4.664 22.440 1.00 97.56 385 TYR A N 1
ATOM 2830 C CA . TYR A 1 385 ? -17.917 4.321 21.058 1.00 97.56 385 TYR A CA 1
ATOM 2831 C C . TYR A 1 385 ? -16.405 4.327 20.868 1.00 97.56 385 TYR A C 1
ATOM 2833 O O . TYR A 1 385 ? -15.721 5.207 21.407 1.00 97.56 385 TYR A O 1
ATOM 2841 N N . ASP A 1 386 ? -15.898 3.353 20.122 1.00 95.81 386 ASP A N 1
ATOM 2842 C CA . ASP A 1 386 ? -14.487 3.280 19.746 1.00 95.81 386 ASP A CA 1
ATOM 2843 C C . ASP A 1 386 ? -14.121 4.342 18.675 1.00 95.81 386 ASP A C 1
ATOM 2845 O O . ASP A 1 386 ? -14.889 5.284 18.440 1.00 95.81 386 ASP A O 1
ATOM 2849 N N . GLN A 1 387 ? -12.929 4.263 18.070 1.00 93.50 387 GLN A N 1
ATOM 2850 C CA . GLN A 1 387 ? -12.544 5.123 16.934 1.00 93.50 387 GLN A CA 1
ATOM 2851 C C . GLN A 1 387 ? -12.329 4.348 15.628 1.00 93.50 387 GLN A C 1
ATOM 2853 O O . GLN A 1 387 ? -11.621 4.827 14.734 1.00 93.50 387 GLN A O 1
ATOM 2858 N N . ALA A 1 388 ? -12.927 3.164 15.495 1.00 92.81 388 ALA A N 1
ATOM 2859 C CA . ALA A 1 388 ? -12.939 2.456 14.226 1.00 92.81 388 ALA A CA 1
ATOM 2860 C C . ALA A 1 388 ? -13.685 3.272 13.153 1.00 92.81 388 ALA A C 1
ATOM 2862 O O . ALA A 1 388 ? -14.525 4.125 13.447 1.00 92.81 388 ALA A O 1
ATOM 2863 N N . HIS A 1 389 ? -13.397 2.993 11.880 1.00 90.94 389 HIS A N 1
ATOM 2864 C CA . HIS A 1 389 ? -14.039 3.631 10.728 1.00 90.94 389 HIS A CA 1
ATOM 2865 C C . HIS A 1 389 ? -15.569 3.550 10.813 1.00 90.94 389 HIS A C 1
ATOM 2867 O O . HIS A 1 389 ? -16.275 4.492 10.459 1.00 90.94 389 HIS A O 1
ATOM 2873 N N . SER A 1 390 ? -16.076 2.420 11.304 1.00 92.31 390 SER A N 1
ATOM 2874 C CA . SER A 1 390 ? -17.461 2.241 11.730 1.00 92.31 390 SER A CA 1
ATOM 2875 C C . SER A 1 390 ? -17.467 2.041 13.246 1.00 92.31 390 SER A C 1
ATOM 2877 O O . SER A 1 390 ? -17.112 0.947 13.680 1.00 92.31 390 SER A O 1
ATOM 2879 N N . PRO A 1 391 ? -17.816 3.070 14.046 1.00 94.00 391 PRO A N 1
ATOM 2880 C CA . PRO A 1 391 ? -17.634 3.001 15.489 1.00 94.00 391 PRO A CA 1
ATOM 2881 C C . PRO A 1 391 ? -18.471 1.911 16.162 1.00 94.00 391 PRO A C 1
ATOM 2883 O O . PRO A 1 391 ? -19.695 1.874 15.995 1.00 94.00 391 PRO A O 1
ATOM 2886 N N . ASN A 1 392 ? -17.835 1.069 16.976 1.00 96.00 392 ASN A N 1
ATOM 2887 C CA . ASN A 1 392 ? -18.516 0.025 17.741 1.00 96.00 392 ASN A CA 1
ATOM 2888 C C . ASN A 1 392 ? -18.972 0.546 19.112 1.00 96.00 392 ASN A C 1
ATOM 2890 O O . ASN A 1 392 ? -18.258 1.299 19.773 1.00 96.00 392 ASN A O 1
ATOM 2894 N N . LEU A 1 393 ? -20.161 0.126 19.560 1.00 97.38 393 LEU A N 1
ATOM 2895 C CA . LEU A 1 393 ? -20.761 0.545 20.832 1.00 97.38 393 LEU A CA 1
ATOM 2896 C C . LEU A 1 393 ? -20.508 -0.481 21.943 1.00 97.38 393 LEU A C 1
ATOM 2898 O O . LEU A 1 393 ? -20.983 -1.614 21.881 1.00 97.38 393 LEU A O 1
ATOM 2902 N N . GLY A 1 394 ? -19.849 -0.040 23.009 1.00 97.19 394 GLY A N 1
ATOM 2903 C CA . GLY A 1 394 ? -19.758 -0.731 24.290 1.00 97.19 394 GLY A CA 1
ATOM 2904 C C . GLY A 1 394 ? -20.643 -0.068 25.343 1.00 97.19 394 GLY A C 1
ATOM 2905 O O . GLY A 1 394 ? -20.737 1.158 25.401 1.00 97.19 394 GLY A O 1
ATOM 2906 N N . ALA A 1 395 ? -21.281 -0.855 26.210 1.00 96.00 395 ALA A N 1
ATOM 2907 C CA . ALA A 1 395 ? -22.118 -0.319 27.280 1.00 96.00 395 ALA A CA 1
ATOM 2908 C C . ALA A 1 395 ? -22.079 -1.176 28.549 1.00 96.00 395 ALA A C 1
ATOM 2910 O O . ALA A 1 395 ? -21.928 -2.395 28.499 1.00 96.00 395 ALA A O 1
ATOM 2911 N N . ALA A 1 396 ? -22.267 -0.525 29.693 1.00 95.25 396 ALA A N 1
ATOM 2912 C CA . ALA A 1 396 ? -22.508 -1.164 30.981 1.00 95.25 396 ALA A CA 1
ATOM 2913 C C . ALA A 1 396 ? -23.533 -0.342 31.769 1.00 95.25 396 ALA A C 1
ATOM 2915 O O . ALA A 1 396 ? -23.702 0.847 31.500 1.00 95.25 396 ALA A O 1
ATOM 2916 N N . GLY A 1 397 ? -24.197 -0.934 32.759 1.00 92.62 397 GLY A N 1
ATOM 2917 C CA . GLY A 1 397 ? -25.159 -0.196 33.570 1.00 92.62 397 GLY A CA 1
ATOM 2918 C C . GLY A 1 397 ? -25.357 -0.758 34.968 1.00 92.62 397 GLY A C 1
ATOM 2919 O O . GLY A 1 397 ? -25.027 -1.911 35.251 1.00 92.62 397 GLY A O 1
ATOM 2920 N N . VAL A 1 398 ? -25.899 0.091 35.834 1.00 92.25 398 VAL A N 1
ATOM 2921 C CA . VAL A 1 398 ? -26.288 -0.219 37.211 1.00 92.25 398 VAL A CA 1
ATOM 2922 C C . VAL A 1 398 ? -27.686 0.327 37.470 1.00 92.25 398 VAL A C 1
ATOM 2924 O O . VAL A 1 398 ? -28.065 1.377 36.943 1.00 92.25 398 VAL A O 1
ATOM 2927 N N . VAL A 1 399 ? -28.454 -0.386 38.288 1.00 90.81 399 VAL A N 1
ATOM 2928 C CA . VAL A 1 399 ? -29.789 0.052 38.705 1.00 90.81 399 VAL A CA 1
ATOM 2929 C C . VAL A 1 399 ? -29.713 0.491 40.157 1.00 90.81 399 VAL A C 1
ATOM 2931 O O . VAL A 1 399 ? -29.233 -0.251 41.016 1.00 90.81 399 VAL A O 1
ATOM 2934 N N . VAL A 1 400 ? -30.182 1.701 40.433 1.00 88.38 400 VAL A N 1
ATOM 2935 C CA . VAL A 1 400 ? -30.243 2.257 41.784 1.00 88.38 400 VAL A CA 1
ATOM 2936 C C . VAL A 1 400 ? -31.695 2.260 42.234 1.00 88.38 400 VAL A C 1
ATOM 2938 O O . VAL A 1 400 ? -32.539 2.836 41.553 1.00 88.38 400 VAL A O 1
ATOM 2941 N N . HIS A 1 401 ? -31.989 1.627 43.369 1.00 86.56 401 HIS A N 1
ATOM 2942 C CA . HIS A 1 401 ? -33.338 1.584 43.942 1.00 86.56 401 HIS A CA 1
ATOM 2943 C C . HIS A 1 401 ? -33.477 2.574 45.094 1.00 86.56 401 HIS A C 1
ATOM 2945 O O . HIS A 1 401 ? -32.552 2.745 45.891 1.00 86.56 401 HIS A O 1
ATOM 2951 N N . LYS A 1 402 ? -34.646 3.203 45.212 1.00 83.19 402 LYS A N 1
ATOM 2952 C CA . LYS A 1 402 ? -34.978 4.034 46.368 1.00 83.19 402 LYS A CA 1
ATOM 2953 C C . LYS A 1 402 ? -35.185 3.130 47.589 1.00 83.19 402 LYS A C 1
ATOM 2955 O O . LYS A 1 402 ? -35.893 2.133 47.499 1.00 83.19 402 LYS A O 1
ATOM 2960 N N . ASN A 1 403 ? -34.560 3.474 48.716 1.00 72.44 403 ASN A N 1
ATOM 2961 C CA . ASN A 1 403 ? -34.511 2.619 49.912 1.00 72.44 403 ASN A CA 1
ATOM 2962 C C . ASN A 1 403 ? -35.879 2.340 50.564 1.00 72.44 403 ASN A C 1
ATOM 2964 O O . ASN A 1 403 ? -35.988 1.398 51.337 1.00 72.44 403 ASN A O 1
ATOM 2968 N N . ASP A 1 404 ? -36.916 3.109 50.228 1.00 63.03 404 ASP A N 1
ATOM 2969 C CA . ASP A 1 404 ? -38.266 2.965 50.793 1.00 63.03 404 ASP A CA 1
ATOM 2970 C C . ASP A 1 404 ? -39.114 1.889 50.070 1.00 63.03 404 ASP A C 1
ATOM 2972 O O . ASP A 1 404 ? -40.328 1.835 50.252 1.00 63.03 404 ASP A O 1
ATOM 2976 N N . ALA A 1 405 ? -38.503 1.088 49.186 1.00 49.47 405 ALA A N 1
ATOM 2977 C CA . ALA A 1 405 ? -39.181 0.137 48.296 1.00 49.47 405 ALA A CA 1
ATOM 2978 C C . ALA A 1 405 ? -39.027 -1.352 48.689 1.00 49.47 405 ALA A C 1
ATOM 2980 O O . ALA A 1 405 ? -39.327 -2.215 47.862 1.00 49.47 405 ALA A O 1
ATOM 2981 N N . TYR A 1 406 ? -38.581 -1.653 49.914 1.00 45.12 406 TYR A N 1
ATOM 2982 C CA . TYR A 1 406 ? -38.614 -2.999 50.507 1.00 45.12 406 TYR A CA 1
ATOM 2983 C C . TYR A 1 406 ? -39.384 -3.018 51.822 1.00 45.12 406 TYR A C 1
ATOM 2985 O O . TYR A 1 406 ? -39.177 -2.083 52.629 1.00 45.12 406 TYR A O 1
#

Secondary structure (DSSP, 8-state):
--------------------SSPPTTPEEETTEEESS-TTT--TTSTTHHHHEEE-HHHHHHTTPEEEEETTEEEEEPTT-EEEEEEETTEEEEEEEPPPPPSSSS---SSTTSTTEEEE-TTS-EEE--TTEEEPPPPSSTT-PPP-EEESSGGGSPTT-EEEEEE-SS-EEEEEEPTTEEEEE-TTS-EEEEE----EEEEEES-STTEEE-SEEEEEEEEEPPTT--EEEEEEEETTEEEEEPPSSPPSSEEEEEEGGGSPSEEEEEEEEEEETTS-EEEEEEEEEEPPP----EEEEEESPSEEEEPPTT-SEEEEEEEEEESS-EEEEEEEETTEEEEE---BPPPTT-PPEEEEEEEEEETTTTTSS-SSEEEEEEEEEE-SSSPPEEEEEEEEE-GGG-

Organism: NCBI:txid1798650

InterPro domains:
  IPR013783 Immunoglobulin-like fold [G3DSA:2.60.40.10] (198-294)

Foldseek 3Di:
DDDDDDDPPPPPPLPFDPQDQDEDPCWDDDQQKTFNDDCLQPDCPFPVVQVTMAGHPVRLVVQVWDWEGWFNHIDTEHPQWDWFWAADPRTIYIDTAGDFPPPDDDDDGQDPPDPQWQDATPVGHTHGDDPQWHWFDDDPDDPGDDTDIAGPDQVSEDVLWGKEWWQFPDGIGIHTEHNQFDWDARPRGGTDTRGNDAKDKDWPPVPDFAAEDAAFGKTKMFIGDDVPWFWQKKWKDKQNHTDDIDHGRDDPIDIDGDGLLQDDFAKIKMKMWIAIPVRGIDMDIGIYGYDHDADAKDKAWPPPHAEEDEDPVPDQKGKTKMKTKALQWWPWKFKAKQNHTDDTFDTTHHDPVSDIDMGMDIDIGGPCNFCVVPVFKMKIKIWTWGPGNPTYIDMGIYMYGYNVND